Protein AF-A0A497E4D8-F1 (afdb_monomer)

Nearest PDB structures (foldseek):
  5ff0-assembly1_A  TM=8.034E-01  e=1.206E-19  Thermotoga maritima
  5fep-assembly1_A  TM=8.041E-01  e=7.317E-19  Thermotoga maritima
  3iix-assembly1_A  TM=8.119E-01  e=1.334E-18  Thermotoga maritima MSB8
  7o1p-assembly1_A  TM=8.270E-01  e=3.767E-18  Thermotoga maritima MSB8
  7o1s-assembly1_A  TM=8.082E-01  e=6.160E-18  Thermotoga maritima MSB8

Mean predicted aligned error: 6.92 Å

pLDDT: mean 89.1, std 16.63, range [27.59, 98.88]

Radius of gyration: 20.51 Å; Cα contacts (8 Å, |Δi|>4): 779; chains: 1; bounding box: 52×42×55 Å

Foldseek 3Di:
DDDPPQDDDDDPVVVLVVVVVVLQVPQDDDDDDDPVLVVLLVVQLVVLLPAFGDLVNLLSLLVPPRHPVSLLSLLVSLLNLLCVAQNLAFAEEEEEDDLAAADQPPAQLLDPVQLVDCARVDTDDLVLLLVQLLLQLLQQHQEYEHEGYADAAADLVSVLSSLVSSCVRRVRHAYEYYHELHDDLVSLLSCVVSRHAEYEQEQQWQDPVLSCVRRVRDDPVSSVVVQVSCLVSQHAYEYEHEPQSDDDSSRLSVVLVVVVVGPRHAEYEQEWRDADPSGNCNVRDTGDLSSSLSSLSSSCSNVSNHAYEYYHVCLDLSCLLSCSSSNHRYYYSQAKYKDFPDPPCVCVSPPPWDWDDDPRMIITGRCVVNQVSSVVSVGHYPGDGDPDRD

InterPro domains:
  IPR006638 Elp3/MiaA/NifB-like, radical SAM core domain [SM00729] (92-303)
  IPR007197 Radical SAM [PF04055] (102-257)
  IPR007197 Radical SAM [PS51918] (88-311)
  IPR007197 Radical SAM [SFLDS00029] (52-338)
  IPR013785 Aldolase-type TIM barrel [G3DSA:3.20.20.70] (30-346)
  IPR034422 HydE/PylB-like [PTHR43726] (46-310)
  IPR058240 Radical SAM superfamily [SSF102114] (52-340)

Organism: Aerophobetes bacterium (NCBI:txid2030807)

Sequence (390 aa):
MGKDDKNLYPNLEIYLLTFLLSIVLCYKIKNCDTKEDEMEYRDVLEEAKNREITKEEALLLLKEINTTQKLNELFEVASKVRDEEAKPIFKFDGFIGTITPCNTNPPCKYCSRSSGRETFSEPLTIEEIKTGAKLISETGVKRVELGGGTMPGGAGDRVIETVEAVRVVAPTLDIWINVGPSLSKDDLIQLKKLGVKEVCSSLETYNPEVFAEVKPGDSREARIRLAEEIDEVGLGLKSVMMVGIGGTSEDYVDYIFWLKGFKNLTHFPITGFRPISGTPLEKHKAALSIEVAKIGAVARLVHRKVDISFGGIMNDPQLLPLWIMAGANRAIHMGPHWHRGGKWSWRDHLPEIVVKTIGNMEFNNMLPLTTRIVKKMGMDVDVKVVSKIS

Secondary structure (DSSP, 8-state):
--TT-TTS-S-HHHHHHHHHHHHHHS--------HHHHHHHHHHHHHTTTSPPPHHHHHHHHHH--SHHHHHHHHHHHHHHIIIII-SEEEEEEEEE-SS----SSPPTTSGGGGT--TTSSPPPHHHHHHHHHHHHHTT-SEEEEE----TT--HHHHHHHHHHHHHH-TT-EEEEE-SS---HHHHHHHHHTTEEEEE---B-S-HHHHHHH-TTS-HHHHHHHHHHHHHHTPEEE--EEETSS--HHHHHHHHHHGGG-TTEEEEEEEE----TTSTTTTSPPPPHHHHHHHHHHHHHHSTTSEEEEEETT--GGGHHHHHHTT--EESTTSEEEEETTSSGGGTTSTT-EEEEETTEEEEE-HHHHHHHHHHTT-EESS---S---

Structure (mmCIF, N/CA/C/O backbone):
data_AF-A0A497E4D8-F1
#
_entry.id   AF-A0A497E4D8-F1
#
loop_
_atom_site.group_PDB
_atom_site.id
_atom_site.type_symbol
_atom_site.label_atom_id
_atom_site.label_alt_id
_atom_site.label_comp_id
_atom_site.label_asym_id
_atom_site.label_entity_id
_atom_site.label_seq_id
_atom_site.pdbx_PDB_ins_code
_atom_site.Cartn_x
_atom_site.Cartn_y
_atom_site.Cartn_z
_atom_site.occupancy
_atom_site.B_iso_or_equiv
_atom_site.auth_seq_id
_atom_site.auth_comp_id
_atom_site.auth_asym_id
_atom_site.auth_atom_id
_atom_site.pdbx_PDB_model_num
ATOM 1 N N . MET A 1 1 ? 24.563 9.026 5.826 1.00 37.00 1 MET A N 1
ATOM 2 C CA . MET A 1 1 ? 24.757 9.163 7.288 1.00 37.00 1 MET A CA 1
ATOM 3 C C . MET A 1 1 ? 26.170 8.707 7.624 1.00 37.00 1 MET A C 1
ATOM 5 O O . MET A 1 1 ? 26.699 7.884 6.886 1.00 37.00 1 MET A O 1
ATOM 9 N N . GLY A 1 2 ? 26.799 9.327 8.628 1.00 27.59 2 GLY A N 1
ATOM 10 C CA . GLY A 1 2 ? 28.201 9.109 9.012 1.00 27.59 2 GLY A CA 1
ATOM 11 C C . GLY A 1 2 ? 28.482 7.707 9.565 1.00 27.59 2 GLY A C 1
ATOM 12 O O . GLY A 1 2 ? 27.564 6.967 9.896 1.00 27.59 2 GLY A O 1
ATOM 13 N N . LYS A 1 3 ? 29.768 7.347 9.622 1.00 29.16 3 LYS A N 1
ATOM 14 C CA . LYS A 1 3 ? 30.299 5.992 9.861 1.00 29.16 3 LYS A CA 1
ATOM 15 C C . LYS A 1 3 ? 30.251 5.493 11.320 1.00 29.16 3 LYS A C 1
ATOM 17 O O . LYS A 1 3 ? 30.762 4.400 11.565 1.00 29.16 3 LYS A O 1
ATOM 22 N N . ASP A 1 4 ? 29.622 6.213 12.249 1.00 32.03 4 ASP A N 1
ATOM 23 C CA . ASP A 1 4 ? 29.878 6.014 13.687 1.00 32.03 4 ASP A CA 1
ATOM 24 C C . ASP A 1 4 ? 28.783 5.293 14.501 1.00 32.03 4 ASP A C 1
ATOM 26 O O . ASP A 1 4 ? 28.998 5.018 15.676 1.00 32.03 4 ASP A O 1
ATOM 30 N N . ASP A 1 5 ? 27.674 4.839 13.907 1.00 35.22 5 ASP A N 1
ATOM 31 C CA . ASP A 1 5 ? 26.620 4.088 14.634 1.00 35.22 5 ASP A CA 1
ATOM 32 C C . ASP A 1 5 ? 26.856 2.562 14.697 1.00 35.22 5 ASP A C 1
ATOM 34 O O . ASP A 1 5 ? 25.931 1.751 14.665 1.00 35.22 5 ASP A O 1
ATOM 38 N N . LYS A 1 6 ? 28.114 2.116 14.777 1.00 33.34 6 LYS A N 1
ATOM 39 C CA . LYS A 1 6 ? 28.453 0.683 14.677 1.00 33.34 6 LYS A CA 1
ATOM 40 C C . LYS A 1 6 ? 28.252 -0.151 15.952 1.00 33.34 6 LYS A C 1
ATOM 42 O O . LYS A 1 6 ? 28.611 -1.322 15.927 1.00 33.34 6 LYS A O 1
ATOM 47 N N . ASN A 1 7 ? 27.707 0.388 17.050 1.00 34.72 7 ASN A N 1
ATOM 48 C CA . ASN A 1 7 ? 27.778 -0.311 18.346 1.00 34.72 7 ASN A CA 1
ATOM 49 C C . ASN A 1 7 ? 26.593 -0.137 19.319 1.00 34.72 7 ASN A C 1
ATOM 51 O O . ASN A 1 7 ? 26.796 -0.153 20.530 1.00 34.72 7 ASN A O 1
ATOM 55 N N . LEU A 1 8 ? 25.352 0.000 18.843 1.00 34.38 8 LEU A N 1
ATOM 56 C CA . LEU A 1 8 ? 24.229 0.285 19.752 1.00 34.38 8 LEU A CA 1
ATOM 57 C C . LEU A 1 8 ? 23.378 -0.906 20.246 1.00 34.38 8 LEU A C 1
ATOM 59 O O . LEU A 1 8 ? 22.571 -0.679 21.139 1.00 34.38 8 LEU A O 1
ATOM 63 N N . TYR A 1 9 ? 23.492 -2.148 19.750 1.00 46.41 9 TYR A N 1
ATOM 64 C CA . TYR A 1 9 ? 22.377 -3.101 19.959 1.00 46.41 9 TYR A CA 1
ATOM 65 C C . TYR A 1 9 ? 22.769 -4.583 20.137 1.00 46.41 9 TYR A C 1
ATOM 67 O O . TYR A 1 9 ? 22.741 -5.328 19.159 1.00 46.41 9 TYR A O 1
ATOM 75 N N . PRO A 1 10 ? 23.049 -5.075 21.365 1.00 41.91 10 PRO A N 1
ATOM 76 C CA . PRO A 1 10 ? 23.354 -6.491 21.561 1.00 41.91 10 PRO A CA 1
ATOM 77 C C . PRO A 1 10 ? 22.154 -7.395 21.918 1.00 41.91 10 PRO A C 1
ATOM 79 O O . PRO A 1 10 ? 22.365 -8.596 21.994 1.00 41.91 10 PRO A O 1
ATOM 82 N N . ASN A 1 11 ? 20.912 -6.913 22.126 1.00 49.50 11 ASN A N 1
ATOM 83 C CA . ASN A 1 11 ? 19.796 -7.804 22.530 1.00 49.50 11 ASN A CA 1
ATOM 84 C C . ASN A 1 11 ? 18.384 -7.339 22.115 1.00 49.50 11 ASN A C 1
ATOM 86 O O . ASN A 1 11 ? 17.758 -6.542 22.810 1.00 49.50 11 ASN A O 1
ATOM 90 N N . LEU A 1 12 ? 17.830 -7.914 21.038 1.00 49.72 12 LEU A N 1
ATOM 91 C CA . LEU A 1 12 ? 16.489 -7.616 20.491 1.00 49.72 12 LEU A CA 1
ATOM 92 C C . LEU A 1 12 ? 15.338 -7.775 21.516 1.00 49.72 12 LEU A C 1
ATOM 94 O O . LEU A 1 12 ? 14.340 -7.063 21.435 1.00 49.72 12 LEU A O 1
ATOM 98 N N . GLU A 1 13 ? 15.475 -8.668 22.503 1.00 51.41 13 GLU A N 1
ATOM 99 C CA . GLU A 1 13 ? 14.456 -8.914 23.543 1.00 51.41 13 GLU A CA 1
ATOM 100 C C . GLU A 1 13 ? 14.337 -7.764 24.555 1.00 51.41 13 GLU A C 1
ATOM 102 O O . GLU A 1 13 ? 13.231 -7.378 24.928 1.00 51.41 13 GLU A O 1
ATOM 107 N N . ILE A 1 14 ? 15.460 -7.139 24.924 1.00 51.19 14 ILE A N 1
ATOM 108 C CA . ILE A 1 14 ? 15.481 -5.948 25.791 1.00 51.19 14 ILE A CA 1
ATOM 109 C C . ILE A 1 14 ? 14.872 -4.742 25.049 1.00 51.19 14 ILE A C 1
ATOM 111 O O . ILE A 1 14 ? 14.222 -3.885 25.652 1.00 51.19 14 ILE A O 1
ATOM 115 N N . TYR A 1 15 ? 15.008 -4.702 23.721 1.00 54.66 15 TYR A N 1
ATOM 116 C CA . TYR A 1 15 ? 14.432 -3.644 22.888 1.00 54.66 15 TYR A CA 1
ATOM 117 C C . TYR A 1 15 ? 12.923 -3.771 22.690 1.00 54.66 15 TYR A C 1
ATOM 119 O O . TYR A 1 15 ? 12.216 -2.774 22.791 1.00 54.66 15 TYR A O 1
ATOM 127 N N . LEU A 1 16 ? 12.409 -4.985 22.478 1.00 51.12 16 LEU A N 1
ATOM 128 C CA . LEU A 1 16 ? 10.963 -5.226 22.446 1.00 51.12 16 LEU A CA 1
ATOM 129 C C . LEU A 1 16 ? 10.305 -4.823 23.774 1.00 51.12 16 LEU A C 1
ATOM 131 O O . LEU A 1 16 ? 9.264 -4.169 23.759 1.00 51.12 16 LEU A O 1
ATOM 135 N N . LEU A 1 17 ? 10.947 -5.120 24.912 1.00 48.19 17 LEU A N 1
ATOM 136 C CA . LEU A 1 17 ? 10.468 -4.667 26.220 1.00 48.19 17 LEU A CA 1
ATOM 137 C C . LEU A 1 17 ? 10.499 -3.140 26.367 1.00 48.19 17 LEU A C 1
ATOM 139 O O . LEU A 1 17 ? 9.516 -2.555 26.813 1.00 48.19 17 LEU A O 1
ATOM 143 N N . THR A 1 18 ? 11.596 -2.478 25.994 1.00 49.75 18 THR A N 1
ATOM 144 C CA . THR A 1 18 ? 11.709 -1.011 26.130 1.00 49.75 18 THR A CA 1
ATOM 145 C C . THR A 1 18 ? 10.788 -0.252 25.171 1.00 49.75 18 THR A C 1
ATOM 147 O O . THR A 1 18 ? 10.274 0.800 25.545 1.00 49.75 18 THR A O 1
ATOM 150 N N . PHE A 1 19 ? 10.501 -0.797 23.985 1.00 53.31 19 PHE A N 1
ATOM 151 C CA . PHE A 1 19 ? 9.504 -0.261 23.054 1.00 53.31 19 PHE A CA 1
ATOM 152 C C . PHE A 1 19 ? 8.066 -0.421 23.577 1.00 53.31 19 PHE A C 1
ATOM 154 O O . PHE A 1 19 ? 7.282 0.525 23.536 1.00 53.31 19 PHE A O 1
ATOM 161 N N . LEU A 1 20 ? 7.721 -1.581 24.147 1.00 52.81 20 LEU A N 1
ATOM 162 C CA . LEU A 1 20 ? 6.426 -1.766 24.815 1.00 52.81 20 LEU A CA 1
ATOM 163 C C . LEU A 1 20 ? 6.271 -0.810 26.011 1.00 52.81 20 LEU A C 1
ATOM 165 O O . LEU A 1 20 ? 5.211 -0.216 26.192 1.00 52.81 20 LEU A O 1
ATOM 169 N N . LEU A 1 21 ? 7.341 -0.587 26.782 1.00 44.94 21 LEU A N 1
ATOM 170 C CA . LEU A 1 21 ? 7.364 0.382 27.883 1.00 44.94 21 LEU A CA 1
ATOM 171 C C . LEU A 1 21 ? 7.243 1.840 27.407 1.00 44.94 21 LEU A C 1
ATOM 173 O O . LEU A 1 21 ? 6.575 2.635 28.067 1.00 44.94 21 LEU A O 1
ATOM 177 N N . SER A 1 22 ? 7.831 2.216 26.269 1.00 47.38 22 SER A N 1
ATOM 178 C CA . SER A 1 22 ? 7.731 3.589 25.752 1.00 47.38 22 SER A CA 1
ATOM 179 C C . SER A 1 22 ? 6.342 3.914 25.190 1.00 47.38 22 SER A C 1
ATOM 181 O O . SER A 1 22 ? 5.867 5.036 25.372 1.00 47.38 22 SER A O 1
ATOM 183 N N . ILE A 1 23 ? 5.636 2.928 24.618 1.00 51.00 23 ILE A N 1
ATOM 184 C CA . ILE A 1 23 ? 4.215 3.056 24.243 1.00 51.00 23 ILE A CA 1
ATOM 185 C C . ILE A 1 23 ? 3.346 3.361 25.474 1.00 51.00 23 ILE A C 1
ATOM 187 O O . ILE A 1 23 ? 2.444 4.197 25.398 1.00 51.00 23 ILE A O 1
ATOM 191 N N . VAL A 1 24 ? 3.638 2.735 26.619 1.00 50.97 24 VAL A N 1
ATOM 192 C CA . VAL A 1 24 ? 2.915 2.973 27.882 1.00 50.97 24 VAL A CA 1
ATOM 193 C C . VAL A 1 24 ? 3.212 4.366 28.458 1.00 50.97 24 VAL A C 1
ATOM 195 O O . VAL A 1 24 ? 2.327 4.987 29.042 1.00 50.97 24 VAL A O 1
ATOM 198 N N . LEU A 1 25 ? 4.429 4.893 28.283 1.00 40.47 25 LEU A N 1
ATOM 199 C CA . LEU A 1 25 ? 4.839 6.181 28.862 1.00 40.47 25 LEU A CA 1
ATOM 200 C C . LEU A 1 25 ? 4.469 7.422 28.026 1.00 40.47 25 LEU A C 1
ATOM 202 O O . LEU A 1 25 ? 4.381 8.512 28.594 1.00 40.47 25 LEU A O 1
ATOM 206 N N . CYS A 1 26 ? 4.239 7.301 26.713 1.00 44.69 26 CYS A N 1
ATOM 207 C CA . CYS A 1 26 ? 3.983 8.459 25.841 1.00 44.69 26 CYS A CA 1
ATOM 208 C C . CYS A 1 26 ? 2.538 8.997 25.848 1.00 44.69 26 CYS A C 1
ATOM 210 O O . CYS A 1 26 ? 2.316 10.096 25.342 1.00 44.69 26 CYS A O 1
ATOM 212 N N . TYR A 1 27 ? 1.567 8.298 26.442 1.00 42.72 27 TYR A N 1
ATOM 213 C CA . TYR A 1 27 ? 0.183 8.781 26.554 1.00 42.72 27 TYR A CA 1
ATOM 214 C C . TYR A 1 27 ? -0.109 9.325 27.957 1.00 42.72 27 TYR A C 1
ATOM 216 O O . TYR A 1 27 ? -0.654 8.648 28.824 1.00 42.72 27 TYR A O 1
ATOM 224 N N . LYS A 1 28 ? 0.234 10.596 28.182 1.00 41.19 28 LYS A N 1
ATOM 225 C CA . LYS A 1 28 ? -0.383 11.416 29.234 1.00 41.19 28 LYS A CA 1
ATOM 226 C C . LYS A 1 28 ? -0.910 12.699 28.609 1.00 41.19 28 LYS A C 1
ATOM 228 O O . LYS A 1 28 ? -0.165 13.660 28.439 1.00 41.19 28 LYS A O 1
ATOM 233 N N . ILE A 1 29 ? -2.202 12.718 28.301 1.00 43.88 29 ILE A N 1
ATOM 234 C CA . ILE A 1 29 ? -2.956 13.942 28.025 1.00 43.88 29 ILE A CA 1
ATOM 235 C C . ILE A 1 29 ? -4.137 13.963 29.004 1.00 43.88 29 ILE A C 1
ATOM 237 O O . ILE A 1 29 ? -4.723 12.928 29.301 1.00 43.88 29 ILE A O 1
ATOM 241 N N . LYS A 1 30 ? -4.388 15.128 29.609 1.00 40.44 30 LYS A N 1
ATOM 242 C CA . LYS A 1 30 ? -5.453 15.356 30.596 1.00 40.44 30 LYS A CA 1
ATOM 243 C C . LYS A 1 30 ? -6.828 15.271 29.917 1.00 40.44 30 LYS A C 1
ATOM 245 O O . LYS A 1 30 ? -7.034 15.972 28.931 1.00 40.44 30 LYS A O 1
ATOM 250 N N . ASN A 1 31 ? -7.742 14.485 30.494 1.00 52.78 31 ASN A N 1
ATOM 251 C CA . ASN A 1 31 ? -9.117 14.292 30.016 1.00 52.78 31 ASN A CA 1
ATOM 252 C C . ASN A 1 31 ? -10.117 15.298 30.594 1.00 52.78 31 ASN A C 1
ATOM 254 O O . ASN A 1 31 ? -9.938 15.829 31.694 1.00 52.78 31 ASN A O 1
ATOM 258 N N . CYS A 1 32 ? -11.214 15.440 29.851 1.00 41.47 32 CYS A N 1
ATOM 259 C CA . CYS A 1 32 ? -12.528 15.867 30.313 1.00 41.47 32 CYS A CA 1
ATOM 260 C C . CYS A 1 32 ? -13.570 15.006 29.558 1.00 41.47 32 CYS A C 1
ATOM 262 O O . CYS A 1 32 ? -14.273 15.520 28.698 1.00 41.47 32 CYS A O 1
ATOM 264 N N . ASP A 1 33 ? -13.594 13.691 29.811 1.00 51.16 33 ASP A N 1
ATOM 265 C CA . ASP A 1 33 ? -14.546 12.754 29.179 1.00 51.16 33 ASP A CA 1
ATOM 266 C C . ASP A 1 33 ? -15.718 12.491 30.138 1.00 51.16 33 ASP A C 1
ATOM 268 O O . ASP A 1 33 ? -15.521 12.426 31.359 1.00 51.16 33 ASP A O 1
ATOM 272 N N . THR A 1 34 ? -16.938 12.345 29.613 1.00 57.47 34 THR A N 1
ATOM 273 C CA . THR A 1 34 ? -18.119 11.998 30.418 1.00 57.47 34 THR A CA 1
ATOM 274 C C . THR A 1 34 ? -18.314 10.477 30.488 1.00 57.47 34 THR A C 1
ATOM 276 O O . THR A 1 34 ? -17.815 9.732 29.650 1.00 57.47 34 THR A O 1
ATOM 279 N N . LYS A 1 35 ? -19.052 9.975 31.492 1.00 61.28 35 LYS A N 1
ATOM 280 C CA . LYS A 1 35 ? -19.362 8.531 31.615 1.00 61.28 35 LYS A CA 1
ATOM 281 C C . LYS A 1 35 ? -20.178 7.975 30.439 1.00 61.28 35 LYS A C 1
ATOM 283 O O . LYS A 1 35 ? -20.183 6.766 30.239 1.00 61.28 35 LYS A O 1
ATOM 288 N N . GLU A 1 36 ? -20.899 8.837 29.729 1.00 61.50 36 GLU A N 1
ATOM 289 C CA . GLU A 1 36 ? -21.774 8.471 28.613 1.00 61.50 36 GLU A CA 1
ATOM 290 C C . GLU A 1 36 ? -20.944 8.160 27.357 1.00 61.50 36 GLU A C 1
ATOM 292 O O . GLU A 1 36 ? -21.118 7.094 26.769 1.00 61.50 36 GLU A O 1
ATOM 297 N N . ASP A 1 37 ? -19.931 8.989 27.065 1.00 59.84 37 ASP A N 1
ATOM 298 C CA . ASP A 1 37 ? -18.977 8.775 25.962 1.00 59.84 37 ASP A CA 1
ATOM 299 C C . ASP A 1 37 ? -18.184 7.453 26.122 1.00 59.84 37 ASP A C 1
ATOM 301 O O . ASP A 1 37 ? -17.876 6.760 25.150 1.00 59.84 37 ASP A O 1
ATOM 305 N N . GLU A 1 38 ? -17.863 7.059 27.364 1.00 62.44 38 GLU A N 1
ATOM 306 C CA . GLU A 1 38 ? -17.159 5.796 27.642 1.00 62.44 38 GLU A CA 1
ATOM 307 C C . GLU A 1 38 ? -18.014 4.545 27.394 1.00 62.44 38 GLU A C 1
ATOM 309 O O . GLU A 1 38 ? -17.470 3.509 26.997 1.00 62.44 38 GLU A O 1
ATOM 314 N N . MET A 1 39 ? -19.325 4.620 27.644 1.00 63.19 39 MET A N 1
ATOM 315 C CA . MET A 1 39 ? -20.244 3.512 27.375 1.00 63.19 39 MET A CA 1
ATOM 316 C C . MET A 1 39 ? -20.432 3.330 25.867 1.00 63.19 39 MET A C 1
ATOM 318 O O . MET A 1 39 ? -20.247 2.222 25.368 1.00 63.19 39 MET A O 1
ATOM 322 N N . GLU A 1 40 ? -20.651 4.425 25.134 1.00 85.12 40 GLU A N 1
ATOM 323 C CA . GLU A 1 40 ? -20.836 4.395 23.678 1.00 85.12 40 GLU A CA 1
ATOM 324 C C . GLU A 1 40 ? -19.607 3.814 22.950 1.00 85.12 40 GLU A C 1
ATOM 326 O O . GLU A 1 40 ? -19.739 2.953 22.082 1.00 85.12 40 GLU A O 1
ATOM 331 N N . TYR A 1 41 ? -18.389 4.191 23.361 1.00 92.31 41 TYR A N 1
ATOM 332 C CA . TYR A 1 41 ? -17.143 3.647 22.806 1.00 92.31 41 TYR A CA 1
ATOM 333 C C . TYR A 1 41 ? -17.049 2.112 22.897 1.00 92.31 41 TYR A C 1
ATOM 335 O O . TYR A 1 41 ? -16.677 1.439 21.929 1.00 92.31 41 TYR A O 1
ATOM 343 N N . ARG A 1 42 ? -17.351 1.545 24.072 1.00 93.44 42 ARG A N 1
ATOM 344 C CA . ARG A 1 42 ? -17.240 0.095 24.297 1.00 93.44 42 ARG A CA 1
ATOM 345 C C . ARG A 1 42 ? -18.348 -0.679 23.606 1.00 93.44 42 ARG A C 1
ATOM 347 O O . ARG A 1 42 ? -18.075 -1.768 23.105 1.00 93.44 42 ARG A O 1
ATOM 354 N N . ASP A 1 43 ? -19.545 -0.109 23.541 1.00 95.19 43 ASP A N 1
ATOM 355 C CA . ASP A 1 43 ? -20.668 -0.699 22.819 1.00 95.19 43 ASP A CA 1
ATOM 356 C C . ASP A 1 43 ? -20.337 -0.809 21.324 1.00 95.19 43 ASP A C 1
ATOM 358 O O . ASP A 1 43 ? -20.458 -1.888 20.739 1.00 95.19 43 ASP A O 1
ATOM 362 N N . VAL A 1 44 ? -19.773 0.251 20.728 1.00 97.12 44 VAL A N 1
ATOM 363 C CA . VAL A 1 44 ? -19.291 0.218 19.338 1.00 97.12 44 VAL A CA 1
ATOM 364 C 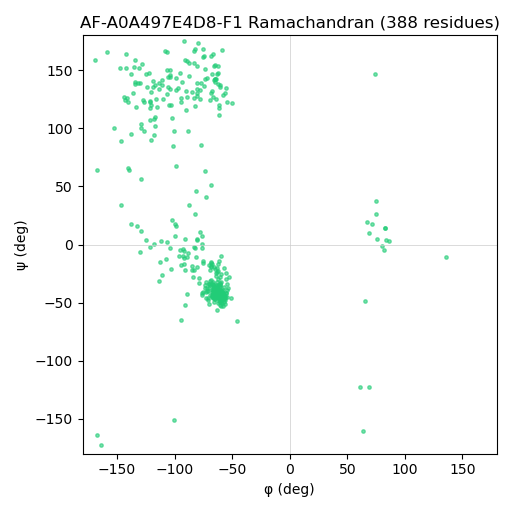C . VAL A 1 44 ? -18.228 -0.862 19.133 1.00 97.12 44 VAL A C 1
ATOM 366 O O . VAL A 1 44 ? -18.292 -1.599 18.149 1.00 97.12 44 VAL A O 1
ATOM 369 N N . LEU A 1 45 ? -17.259 -1.003 20.044 1.00 97.06 45 LEU A N 1
ATOM 370 C CA . LEU A 1 45 ? -16.244 -2.059 19.945 1.00 97.06 45 LEU A CA 1
ATOM 371 C C . LEU A 1 45 ? -16.824 -3.474 20.068 1.00 97.06 45 LEU A C 1
ATOM 373 O O . LEU A 1 45 ? -16.344 -4.388 19.391 1.00 97.06 45 LEU A O 1
ATOM 377 N N . GLU A 1 46 ? -17.828 -3.677 20.920 1.00 97.12 46 GLU A N 1
ATOM 378 C CA . GLU A 1 46 ? -18.490 -4.974 21.061 1.00 97.12 46 GLU A CA 1
ATOM 379 C C . GLU A 1 46 ? -19.249 -5.340 19.783 1.00 97.12 46 GLU A C 1
ATOM 381 O O . GLU A 1 46 ? -19.094 -6.444 19.253 1.00 97.12 46 GLU A O 1
ATOM 386 N N . GLU A 1 47 ? -20.001 -4.395 19.221 1.00 97.19 47 GLU A N 1
ATOM 387 C CA . GLU A 1 47 ? -20.714 -4.598 17.962 1.00 97.19 47 GLU A CA 1
ATOM 388 C C . GLU A 1 47 ? -19.749 -4.796 16.782 1.00 97.19 47 GLU A C 1
ATOM 390 O O . GLU A 1 47 ? -19.965 -5.674 15.937 1.00 97.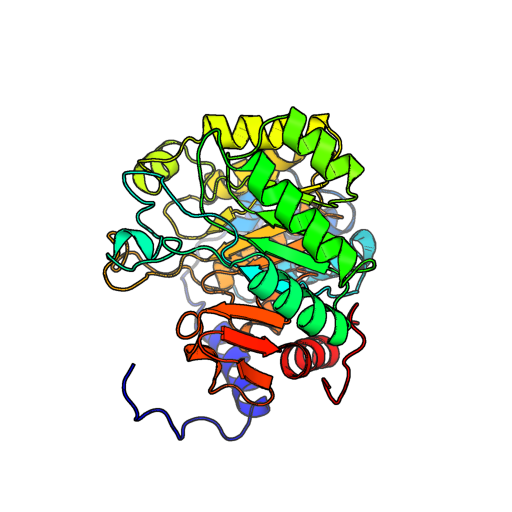19 47 GLU A O 1
ATOM 395 N N . ALA A 1 48 ? -18.620 -4.081 16.775 1.00 97.62 48 ALA A N 1
ATOM 396 C CA . ALA A 1 48 ? -17.567 -4.209 15.773 1.00 97.62 48 ALA A CA 1
ATOM 397 C C . ALA A 1 48 ? -16.919 -5.600 15.728 1.00 97.62 48 ALA A C 1
ATOM 399 O O . ALA A 1 48 ? -16.249 -5.927 14.750 1.00 97.62 48 ALA A O 1
ATOM 400 N N . LYS A 1 49 ? -17.115 -6.468 16.729 1.00 97.44 49 LYS A N 1
ATOM 401 C CA . LYS A 1 49 ? -16.691 -7.875 16.624 1.00 97.44 49 LYS A CA 1
ATOM 402 C C . LYS A 1 49 ? -17.495 -8.620 15.562 1.00 97.44 49 LYS A C 1
ATOM 404 O O . LYS A 1 49 ? -16.933 -9.447 14.854 1.00 97.44 49 LYS A O 1
ATOM 409 N N . ASN A 1 50 ? -18.776 -8.291 15.405 1.00 96.62 50 ASN A N 1
ATOM 410 C CA . ASN A 1 50 ? -19.729 -9.080 14.622 1.00 96.62 50 ASN A CA 1
ATOM 411 C C . ASN A 1 50 ? -20.220 -8.381 13.345 1.00 96.62 50 ASN A C 1
ATOM 413 O O . ASN A 1 50 ? -20.803 -9.037 12.483 1.00 96.62 50 ASN A O 1
ATOM 417 N N . ARG A 1 51 ? -20.004 -7.068 13.206 1.00 97.12 51 ARG A N 1
ATOM 418 C CA . ARG A 1 51 ? -20.406 -6.296 12.021 1.00 97.12 51 ARG A CA 1
ATOM 419 C C . ARG A 1 51 ? -19.383 -5.234 11.633 1.00 97.12 51 ARG A C 1
ATOM 421 O O . ARG A 1 51 ? -18.501 -4.875 12.407 1.00 97.12 51 ARG A O 1
ATOM 428 N N . GLU A 1 52 ? -19.511 -4.728 10.413 1.00 97.75 52 GLU A N 1
ATOM 429 C CA . GLU A 1 52 ? -18.807 -3.515 9.993 1.00 97.75 52 GLU A CA 1
ATOM 430 C C . GLU A 1 52 ? -19.304 -2.308 10.797 1.00 97.75 52 GLU A C 1
ATOM 432 O O . GLU A 1 52 ? -20.502 -2.201 11.081 1.00 97.75 52 GLU A O 1
ATOM 437 N N . ILE A 1 53 ? -18.388 -1.402 11.137 1.00 98.25 53 ILE A N 1
ATOM 438 C CA . ILE A 1 53 ? -18.731 -0.134 11.792 1.00 98.25 53 ILE A CA 1
ATOM 439 C C . ILE A 1 53 ? -19.220 0.913 10.783 1.00 98.25 53 ILE A C 1
ATOM 441 O O . ILE A 1 53 ? -18.863 0.879 9.599 1.00 98.25 53 ILE A O 1
ATOM 445 N N . THR A 1 54 ? -20.039 1.848 11.257 1.00 98.31 54 THR A N 1
ATOM 446 C CA . THR A 1 54 ? -20.514 3.005 10.490 1.00 98.31 54 THR A CA 1
ATOM 447 C C . THR A 1 54 ? -19.463 4.114 10.442 1.00 98.31 54 THR A C 1
ATOM 449 O O . THR A 1 54 ? -18.398 4.039 11.064 1.00 98.31 54 THR A O 1
ATOM 452 N N . LYS A 1 55 ? -19.739 5.153 9.651 1.00 97.94 55 LYS A N 1
ATOM 453 C CA . LYS A 1 55 ? -18.835 6.295 9.500 1.00 97.94 55 LYS A CA 1
ATOM 454 C C . LYS A 1 55 ? -18.756 7.098 10.797 1.00 97.94 55 LYS A C 1
ATOM 456 O O . LYS A 1 55 ? -17.676 7.508 11.215 1.00 97.94 55 LYS A O 1
ATOM 461 N N . GLU A 1 56 ? -19.904 7.275 11.435 1.00 97.69 56 GLU A N 1
ATOM 462 C CA . GLU A 1 56 ? -20.083 7.966 12.704 1.00 97.69 56 GLU A CA 1
ATOM 463 C C . GLU A 1 56 ? -19.340 7.227 13.822 1.00 97.69 56 GLU A C 1
ATOM 465 O O . GLU A 1 56 ? -18.574 7.837 14.565 1.00 97.69 56 GLU A O 1
ATOM 470 N N . GLU A 1 57 ? -19.460 5.899 13.863 1.00 98.12 57 GLU A N 1
ATOM 471 C CA . GLU A 1 57 ? -18.734 5.037 14.801 1.00 98.12 57 GLU A CA 1
ATOM 472 C C . GLU A 1 57 ? -17.220 5.100 14.592 1.00 98.12 57 GLU A C 1
ATOM 474 O O . GLU A 1 57 ? -16.464 5.198 15.555 1.00 98.12 57 GLU A O 1
ATOM 479 N N . ALA A 1 58 ? -16.750 5.094 13.342 1.00 98.38 58 ALA A N 1
ATOM 480 C CA . ALA A 1 58 ? -15.327 5.232 13.046 1.00 98.38 58 ALA A CA 1
ATOM 481 C C . ALA A 1 58 ? -14.759 6.566 13.562 1.00 98.38 58 ALA A C 1
ATOM 483 O O . ALA A 1 58 ? -13.669 6.590 14.139 1.00 98.38 58 ALA A O 1
ATOM 484 N N . LEU A 1 59 ? -15.500 7.667 13.391 1.00 97.69 59 LEU A N 1
ATOM 485 C CA . LEU A 1 59 ? -15.119 8.980 13.919 1.00 97.69 59 LEU A CA 1
ATOM 486 C C . LEU A 1 59 ? -15.141 9.008 15.449 1.00 97.69 59 LEU A C 1
ATOM 488 O O . LEU A 1 59 ? -14.191 9.514 16.051 1.00 97.69 59 LEU A O 1
ATOM 492 N N . LEU A 1 60 ? -16.171 8.422 16.068 1.00 96.81 60 LEU A N 1
ATOM 493 C CA . LEU A 1 60 ? -16.265 8.278 17.520 1.00 96.81 60 LEU A CA 1
ATOM 494 C C . LEU A 1 60 ? -15.045 7.531 18.070 1.00 96.81 60 LEU A C 1
ATOM 496 O O . LEU A 1 60 ? -14.356 8.048 18.945 1.00 96.81 60 LEU A O 1
ATOM 500 N N . LEU A 1 61 ? -14.704 6.365 17.510 1.00 96.69 61 LEU A N 1
ATOM 501 C CA . LEU A 1 61 ? -13.535 5.592 17.941 1.00 96.69 61 LEU A CA 1
ATOM 502 C C . LEU A 1 61 ? -12.241 6.415 17.833 1.00 96.69 61 LEU A C 1
ATOM 504 O O . LEU A 1 61 ? -11.445 6.445 18.771 1.00 96.69 61 LEU A O 1
ATOM 508 N N . LEU A 1 62 ? -12.015 7.115 16.715 1.00 96.00 62 LEU A N 1
ATOM 509 C CA . LEU A 1 62 ? -10.807 7.932 16.543 1.00 96.00 62 LEU A CA 1
ATOM 510 C C . LEU A 1 62 ? -10.719 9.094 17.543 1.00 96.00 62 LEU A C 1
ATOM 512 O O . LEU A 1 62 ? -9.607 9.434 17.960 1.00 96.00 62 LEU A O 1
ATOM 516 N N . LYS A 1 63 ? -11.862 9.683 17.913 1.00 94.12 63 LYS A N 1
ATOM 517 C CA . LYS A 1 63 ? -11.974 10.772 18.892 1.00 94.12 63 LYS A CA 1
ATOM 518 C C . LYS A 1 63 ? -11.737 10.281 20.322 1.00 94.12 63 LYS A C 1
ATOM 520 O O . LYS A 1 63 ? -10.975 10.905 21.057 1.00 94.12 63 LYS A O 1
ATOM 525 N N . GLU A 1 64 ? -12.356 9.165 20.700 1.00 92.44 64 GLU A N 1
ATOM 526 C CA . GLU A 1 64 ? -12.398 8.689 22.089 1.00 92.44 64 GLU A CA 1
ATOM 527 C C . GLU A 1 64 ? -11.131 7.942 22.532 1.00 92.44 64 GLU A C 1
ATOM 529 O O . GLU A 1 64 ? -10.862 7.820 23.730 1.00 92.44 64 GLU A O 1
ATOM 534 N N . ILE A 1 65 ? -10.314 7.446 21.597 1.00 91.00 65 ILE A N 1
ATOM 535 C CA . ILE A 1 65 ? -9.062 6.743 21.916 1.00 91.00 65 ILE A CA 1
ATOM 536 C C . ILE A 1 65 ? -7.972 7.746 22.316 1.00 91.00 65 ILE A C 1
ATOM 538 O O . ILE A 1 65 ? -7.134 8.175 21.519 1.00 91.00 65 ILE A O 1
ATOM 542 N N . ASN A 1 66 ? -7.977 8.087 23.603 1.00 87.38 66 ASN A N 1
ATOM 543 C CA . ASN A 1 66 ? -7.042 9.014 24.247 1.00 87.38 66 ASN A CA 1
ATOM 544 C C . ASN A 1 66 ? -6.178 8.360 25.347 1.00 87.38 66 ASN A C 1
ATOM 546 O O . ASN A 1 66 ? -5.323 9.020 25.939 1.00 87.38 66 ASN A O 1
ATOM 550 N N . THR A 1 67 ? -6.345 7.055 25.590 1.00 89.62 67 THR A N 1
ATOM 551 C CA . THR A 1 67 ? -5.535 6.269 26.534 1.00 89.62 67 THR A CA 1
ATOM 552 C C . THR A 1 67 ? -4.979 5.004 25.887 1.00 89.62 67 THR A C 1
ATOM 554 O O . THR A 1 67 ? -5.566 4.443 24.960 1.00 89.62 67 THR A O 1
ATOM 557 N N . THR A 1 68 ? -3.868 4.496 26.428 1.00 90.69 68 THR A N 1
ATOM 558 C CA . THR A 1 68 ? -3.297 3.200 26.025 1.00 90.69 68 THR A CA 1
ATOM 559 C C . THR A 1 68 ? -4.276 2.046 26.248 1.00 90.69 68 THR A C 1
ATOM 561 O O . THR A 1 68 ? -4.280 1.098 25.471 1.00 90.69 68 THR A O 1
ATOM 564 N N . GLN A 1 69 ? -5.129 2.128 27.277 1.00 94.00 69 GLN A N 1
ATOM 565 C CA . GLN A 1 69 ? -6.152 1.115 27.532 1.00 94.00 69 GLN A CA 1
ATOM 566 C C . GLN A 1 69 ? -7.161 1.049 26.383 1.00 94.00 69 GLN A C 1
ATOM 568 O O . GLN A 1 69 ? -7.300 -0.012 25.781 1.00 94.00 69 GLN A O 1
ATOM 573 N N . LYS A 1 70 ? -7.805 2.175 26.040 1.00 95.25 70 LYS A N 1
ATOM 574 C CA . LYS A 1 70 ? -8.755 2.227 24.918 1.00 95.25 70 LYS A CA 1
ATOM 575 C C . LYS A 1 70 ? -8.075 1.763 23.623 1.00 95.25 70 LYS A C 1
ATOM 577 O O . LYS A 1 70 ? -8.596 0.910 22.917 1.00 95.25 70 LYS A O 1
ATOM 582 N N . LEU A 1 71 ? -6.850 2.216 23.356 1.00 96.19 71 LEU A N 1
ATOM 583 C CA . LEU A 1 71 ? -6.117 1.787 22.163 1.00 96.19 71 LEU A CA 1
ATOM 584 C C . LEU A 1 71 ? -5.887 0.265 22.101 1.00 96.19 71 LEU A C 1
ATOM 586 O O . LEU A 1 71 ? -6.049 -0.335 21.039 1.00 96.19 71 LEU A O 1
ATOM 590 N N . ASN A 1 72 ? -5.533 -0.363 23.224 1.00 96.88 72 ASN A N 1
ATOM 591 C CA . ASN A 1 72 ? -5.378 -1.814 23.296 1.00 96.88 72 ASN A CA 1
ATOM 592 C C . ASN A 1 72 ? -6.714 -2.544 23.088 1.00 96.88 72 ASN A C 1
ATOM 594 O O . ASN A 1 72 ? -6.727 -3.546 22.379 1.00 96.88 72 ASN A O 1
ATOM 598 N N . GLU A 1 73 ? -7.820 -2.027 23.638 1.00 97.94 73 GLU A N 1
ATOM 599 C CA . GLU A 1 73 ? -9.173 -2.562 23.402 1.00 97.94 73 GLU A CA 1
ATOM 600 C C . GLU A 1 73 ? -9.515 -2.533 21.893 1.00 97.94 73 GLU A C 1
ATOM 602 O O . GLU A 1 73 ? -9.973 -3.536 21.343 1.00 97.94 73 GLU A O 1
ATOM 607 N N . LEU A 1 74 ? -9.196 -1.442 21.176 1.00 98.62 74 LEU A N 1
ATOM 608 C CA . LEU A 1 74 ? -9.356 -1.373 19.714 1.00 98.62 74 LEU A CA 1
ATOM 609 C C . LEU A 1 74 ? -8.493 -2.420 18.987 1.00 98.62 74 LEU A C 1
ATOM 611 O O . LEU A 1 74 ? -8.972 -3.090 18.071 1.00 98.62 74 LEU A O 1
ATOM 615 N N . PHE A 1 75 ? -7.217 -2.552 19.356 1.00 98.62 75 PHE A N 1
ATOM 616 C CA . PHE A 1 75 ? -6.304 -3.513 18.727 1.00 98.62 75 PHE A CA 1
ATOM 617 C C . PHE A 1 75 ? -6.737 -4.965 18.950 1.00 98.62 75 PHE A C 1
ATOM 619 O O . PHE A 1 75 ? -6.656 -5.784 18.033 1.00 98.62 75 PHE A O 1
ATOM 626 N N . GLU A 1 76 ? -7.258 -5.292 20.128 1.00 98.38 76 GLU A N 1
ATOM 627 C CA . GLU A 1 76 ? -7.821 -6.611 20.407 1.00 98.38 76 GLU A CA 1
ATOM 628 C C . GLU A 1 76 ? -8.991 -6.928 19.463 1.00 98.38 76 GLU A C 1
ATOM 630 O O . GLU A 1 76 ? -8.997 -7.973 18.810 1.00 98.38 76 GLU A O 1
ATOM 635 N N . VAL A 1 77 ? -9.935 -5.997 19.297 1.00 98.69 77 VAL A N 1
ATOM 636 C CA . VAL A 1 77 ? -11.066 -6.191 18.376 1.00 98.69 77 VAL A CA 1
ATOM 637 C C . VAL A 1 77 ? -10.593 -6.269 16.922 1.00 98.69 77 VAL A C 1
ATOM 639 O O . VAL A 1 77 ? -10.983 -7.185 16.200 1.00 98.69 77 VAL A O 1
ATOM 642 N N . ALA A 1 78 ? -9.711 -5.369 16.479 1.00 98.75 78 ALA A N 1
ATOM 643 C CA . ALA A 1 78 ? -9.212 -5.365 15.103 1.00 98.75 78 ALA A CA 1
ATOM 644 C C . ALA A 1 78 ? -8.435 -6.647 14.753 1.00 98.75 78 ALA A C 1
ATOM 646 O O . ALA A 1 78 ? -8.614 -7.208 13.669 1.00 98.75 78 ALA A O 1
ATOM 647 N N . SER A 1 79 ? -7.586 -7.136 15.661 1.00 98.12 79 SER A N 1
ATOM 648 C CA . SER A 1 79 ? -6.850 -8.389 15.462 1.00 98.12 79 SER A CA 1
ATOM 649 C C . SER A 1 79 ? -7.776 -9.608 15.437 1.00 98.12 79 SER A C 1
ATOM 651 O O . SER A 1 79 ? -7.621 -10.441 14.545 1.00 98.12 79 SER A O 1
ATOM 653 N N . LYS A 1 80 ? -8.798 -9.657 16.304 1.00 98.25 80 LYS A N 1
ATOM 654 C CA . LYS A 1 80 ? -9.844 -10.690 16.261 1.00 98.25 80 LYS A CA 1
ATOM 655 C C . LYS A 1 80 ? -10.581 -10.703 14.920 1.00 98.25 80 LYS A C 1
ATOM 657 O O . LYS A 1 80 ? -10.666 -11.746 14.278 1.00 98.25 80 LYS A O 1
ATOM 662 N N . VAL A 1 81 ? -11.048 -9.541 14.456 1.00 98.62 81 VAL A N 1
ATOM 663 C CA . VAL A 1 81 ? -11.729 -9.410 13.154 1.00 98.62 81 VAL A CA 1
ATOM 664 C C . VAL A 1 81 ? -10.816 -9.862 12.011 1.00 98.62 81 VAL A C 1
ATOM 666 O O . VAL A 1 81 ? -11.256 -10.563 11.100 1.00 98.62 81 VAL A O 1
ATOM 669 N N . ARG A 1 82 ? -9.523 -9.513 12.057 1.00 98.31 82 ARG A N 1
ATOM 670 C CA . ARG A 1 82 ? -8.534 -9.982 11.075 1.00 98.31 82 ARG A CA 1
ATOM 671 C C . ARG A 1 82 ? -8.429 -11.504 11.074 1.00 98.31 82 ARG A C 1
ATOM 673 O O . ARG A 1 82 ? -8.416 -12.092 9.995 1.00 98.31 82 ARG A O 1
ATOM 680 N N . ASP A 1 83 ? -8.342 -12.132 12.240 1.00 97.56 83 ASP A N 1
ATOM 681 C CA . ASP A 1 83 ? -8.187 -13.584 12.350 1.00 97.56 83 ASP A CA 1
ATOM 682 C C . ASP A 1 83 ? -9.431 -14.326 11.845 1.00 97.56 83 ASP A C 1
ATOM 684 O O . ASP A 1 83 ? -9.305 -15.290 11.087 1.00 97.56 83 ASP A O 1
ATOM 688 N N . GLU A 1 84 ? -10.624 -13.839 12.190 1.00 97.62 84 GLU A N 1
ATOM 689 C CA . GLU A 1 84 ? -11.898 -14.459 11.815 1.00 97.62 84 GLU A CA 1
ATOM 690 C C . GLU A 1 84 ? -12.248 -14.248 10.331 1.00 97.62 84 GLU A C 1
ATOM 692 O O . GLU A 1 84 ? -12.748 -15.169 9.681 1.00 97.62 84 GLU A O 1
ATOM 697 N N . GLU A 1 85 ? -11.949 -13.075 9.756 1.00 97.62 85 GLU A N 1
ATOM 698 C CA . GLU A 1 85 ? -12.445 -12.713 8.418 1.00 97.62 85 GLU A CA 1
ATOM 699 C C . GLU A 1 85 ? -11.378 -12.580 7.330 1.00 97.62 85 GLU A C 1
ATOM 701 O O . GLU A 1 85 ? -11.648 -12.893 6.167 1.00 97.62 85 GLU A O 1
ATOM 706 N N . ALA A 1 86 ? -10.157 -12.172 7.679 1.00 95.56 86 ALA A N 1
ATOM 707 C CA . ALA A 1 86 ? -9.028 -12.062 6.747 1.00 95.56 86 ALA A CA 1
ATOM 708 C C . ALA A 1 86 ? -8.002 -13.205 6.889 1.00 95.56 86 ALA A C 1
ATOM 710 O O . ALA A 1 86 ? -7.078 -13.304 6.071 1.00 95.56 86 ALA A O 1
ATOM 711 N N . LYS A 1 87 ? -8.228 -14.105 7.859 1.00 93.75 87 LYS A N 1
ATOM 712 C CA . LYS A 1 87 ? -7.410 -15.263 8.253 1.00 93.75 87 LYS A CA 1
ATOM 713 C C . LYS A 1 87 ? -6.127 -14.882 9.014 1.00 93.75 87 LYS A C 1
ATOM 715 O O . LYS A 1 87 ? -5.474 -13.891 8.671 1.00 93.75 87 LYS A O 1
ATOM 720 N N . PRO A 1 88 ? -5.677 -15.720 9.968 1.00 92.94 88 PRO A N 1
ATOM 721 C CA . PRO A 1 88 ? -4.498 -15.464 10.798 1.00 92.94 88 PRO A CA 1
ATOM 722 C C . PRO A 1 88 ? -3.180 -15.817 10.075 1.00 92.94 88 PRO A C 1
ATOM 724 O O . PRO A 1 88 ? -2.310 -16.492 10.619 1.00 92.94 88 PRO A O 1
ATOM 727 N N . ILE A 1 89 ? -3.025 -15.392 8.815 1.00 96.50 89 ILE A N 1
ATOM 728 C CA . ILE A 1 89 ? -1.811 -15.612 8.012 1.00 96.50 89 ILE A CA 1
ATOM 729 C C . ILE A 1 89 ? -1.244 -14.266 7.576 1.00 96.50 89 ILE A C 1
ATOM 731 O O . ILE A 1 89 ? -1.924 -13.485 6.909 1.00 96.50 89 ILE A O 1
ATOM 735 N N . PHE A 1 90 ? 0.012 -14.011 7.929 1.00 97.88 90 PHE A N 1
ATOM 736 C CA . PHE A 1 90 ? 0.730 -12.815 7.528 1.00 97.88 90 PHE A CA 1
ATOM 737 C C . PHE A 1 90 ? 1.452 -13.039 6.201 1.00 97.88 90 PHE A C 1
ATOM 739 O O . PHE A 1 90 ? 2.220 -13.991 6.036 1.00 97.88 90 PHE A O 1
ATOM 746 N N . LYS A 1 91 ? 1.214 -12.144 5.248 1.00 97.62 91 LYS A N 1
ATOM 747 C CA . LYS A 1 91 ? 1.699 -12.280 3.876 1.00 97.62 91 LYS A CA 1
ATOM 748 C C . LYS A 1 91 ? 2.863 -11.337 3.601 1.00 97.62 91 LYS A C 1
ATOM 750 O O . LYS A 1 91 ? 2.860 -10.205 4.083 1.00 97.62 91 LYS A O 1
ATOM 755 N N . PHE A 1 92 ? 3.835 -11.763 2.804 1.00 97.25 92 PHE A N 1
ATOM 756 C CA . PHE A 1 92 ? 4.933 -10.892 2.372 1.00 97.25 92 PHE A CA 1
ATOM 757 C C . PHE A 1 92 ? 4.951 -10.745 0.855 1.00 97.25 92 PHE A C 1
ATOM 759 O O . PHE A 1 92 ? 4.747 -11.721 0.135 1.00 97.25 92 PHE A O 1
ATOM 766 N N . ASP A 1 93 ? 5.239 -9.535 0.380 1.00 96.94 93 ASP A N 1
ATOM 767 C CA . ASP A 1 93 ? 5.520 -9.284 -1.031 1.00 96.94 93 ASP A CA 1
ATOM 768 C C . ASP A 1 93 ? 7.015 -9.030 -1.236 1.00 96.94 93 ASP A C 1
ATOM 770 O O . ASP A 1 93 ? 7.705 -8.501 -0.364 1.00 96.94 93 ASP A O 1
ATOM 774 N N . GLY A 1 94 ? 7.511 -9.392 -2.415 1.00 96.75 94 GLY A N 1
ATOM 775 C CA . GLY A 1 94 ? 8.753 -8.851 -2.940 1.00 96.75 94 GLY A CA 1
ATOM 776 C C . GLY A 1 94 ? 8.544 -7.493 -3.609 1.00 96.75 94 GLY A C 1
ATOM 777 O O . GLY A 1 94 ? 7.417 -7.104 -3.916 1.00 96.75 94 GLY A O 1
ATOM 778 N N . PHE A 1 95 ? 9.637 -6.800 -3.906 1.00 97.00 95 PHE A N 1
ATOM 779 C CA . PHE A 1 95 ? 9.629 -5.536 -4.639 1.00 97.00 95 PHE A CA 1
ATOM 780 C C . PHE A 1 95 ? 10.727 -5.502 -5.698 1.00 97.00 95 PHE A C 1
ATOM 782 O O . PHE A 1 95 ? 11.895 -5.740 -5.391 1.00 97.00 95 PHE A O 1
ATOM 789 N N . ILE A 1 96 ? 10.363 -5.128 -6.920 1.00 97.25 96 ILE A N 1
ATOM 790 C CA . ILE A 1 96 ? 11.287 -4.813 -8.008 1.00 97.25 96 ILE A CA 1
ATOM 791 C C . ILE A 1 96 ? 11.005 -3.386 -8.452 1.00 97.25 96 ILE A C 1
ATOM 793 O O . ILE A 1 96 ? 9.886 -3.057 -8.849 1.00 97.25 96 ILE A O 1
ATOM 797 N N . GLY A 1 97 ? 12.028 -2.536 -8.425 1.00 93.50 97 GLY A N 1
ATOM 798 C CA . GLY A 1 97 ? 11.865 -1.174 -8.902 1.00 93.50 97 GLY A CA 1
ATOM 799 C C . GLY A 1 97 ? 13.170 -0.396 -9.066 1.00 93.50 97 GLY A C 1
ATOM 800 O O . GLY A 1 97 ? 14.196 -0.694 -8.463 1.00 93.50 97 GLY A O 1
ATOM 801 N N . THR A 1 98 ? 13.177 0.654 -9.881 1.00 94.56 98 THR A N 1
ATOM 802 C CA . THR A 1 98 ? 12.007 1.202 -10.588 1.00 94.56 98 THR A CA 1
ATOM 803 C C . THR A 1 98 ? 11.848 0.629 -11.995 1.00 94.56 98 THR A C 1
ATOM 805 O O . THR A 1 98 ? 12.847 0.497 -12.694 1.00 94.56 98 THR A O 1
ATOM 808 N N . ILE A 1 99 ? 10.624 0.324 -12.433 1.00 96.75 99 ILE A N 1
ATOM 809 C CA . ILE A 1 99 ? 10.360 -0.183 -13.797 1.00 96.75 99 ILE A CA 1
ATOM 810 C C . ILE A 1 99 ? 9.982 0.912 -14.811 1.00 96.75 99 ILE A C 1
ATOM 812 O O . ILE A 1 99 ? 10.108 0.707 -16.018 1.00 96.75 99 ILE A O 1
ATOM 816 N N . THR A 1 100 ? 9.581 2.090 -14.327 1.00 96.12 100 THR A N 1
ATOM 817 C CA . THR A 1 100 ? 9.206 3.271 -15.126 1.00 96.12 100 THR A CA 1
ATOM 818 C C . THR A 1 100 ? 9.839 4.539 -14.552 1.00 96.12 100 THR A C 1
ATOM 820 O O . THR A 1 100 ? 10.111 4.597 -13.342 1.00 96.12 100 THR A O 1
ATOM 823 N N . PRO A 1 101 ? 10.099 5.571 -15.373 1.00 94.44 101 PRO A N 1
ATOM 824 C CA . PRO A 1 101 ? 10.514 6.862 -14.859 1.00 94.44 101 PRO A CA 1
ATOM 825 C C . PRO A 1 101 ? 9.335 7.625 -14.240 1.00 94.44 101 PRO A C 1
ATOM 827 O O . PRO A 1 101 ? 8.180 7.240 -14.402 1.00 94.44 101 PRO A O 1
ATOM 830 N N . CYS A 1 102 ? 9.609 8.720 -13.525 1.00 95.00 102 CYS A N 1
ATOM 831 C CA . CYS A 1 102 ? 8.558 9.625 -13.045 1.00 95.00 102 CYS A CA 1
ATOM 832 C C . CYS A 1 102 ? 8.684 11.005 -13.694 1.00 95.00 102 CYS A C 1
ATOM 834 O O . CYS A 1 102 ? 9.684 11.688 -13.472 1.00 95.00 102 CYS A O 1
ATOM 836 N N . ASN A 1 103 ? 7.665 11.436 -14.439 1.00 92.50 103 ASN A N 1
ATOM 837 C CA . ASN A 1 103 ? 7.656 1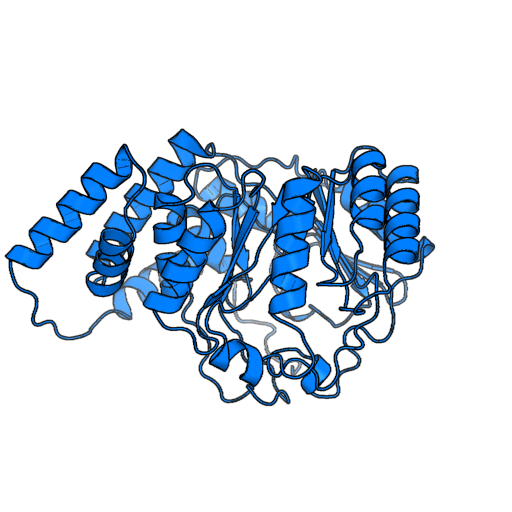2.714 -15.164 1.00 92.50 103 ASN A CA 1
ATOM 838 C C . ASN A 1 103 ? 6.650 13.741 -14.602 1.00 92.50 103 ASN A C 1
ATOM 840 O O 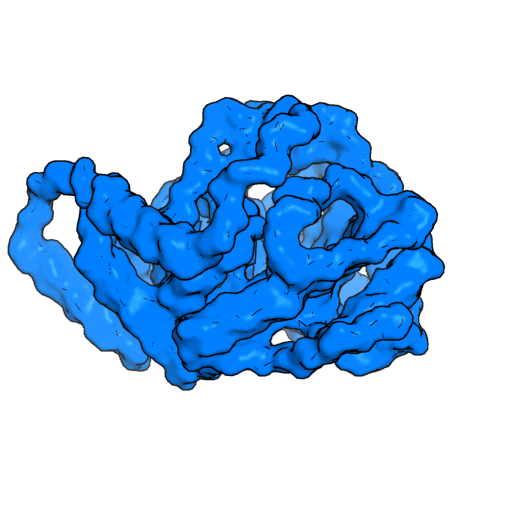. ASN A 1 103 ? 6.543 14.840 -15.140 1.00 92.50 103 ASN A O 1
ATOM 844 N N . THR A 1 104 ? 5.942 13.417 -13.513 1.00 92.81 104 THR A N 1
ATOM 845 C CA . THR A 1 104 ? 5.090 14.364 -12.777 1.00 92.81 104 THR A CA 1
ATOM 846 C C . THR A 1 104 ? 5.884 15.640 -12.465 1.00 92.81 104 THR A C 1
ATOM 848 O O . THR A 1 104 ? 6.928 15.590 -11.804 1.00 92.81 104 THR A O 1
ATOM 851 N N . ASN A 1 105 ? 5.400 16.788 -12.926 1.00 93.06 105 ASN A N 1
ATOM 852 C CA . ASN A 1 105 ? 6.073 18.071 -12.767 1.00 93.06 105 ASN A CA 1
ATOM 853 C C . ASN A 1 105 ? 5.031 19.166 -12.470 1.00 93.06 105 ASN A C 1
ATOM 855 O O . ASN A 1 105 ? 4.126 19.334 -13.285 1.00 93.06 105 ASN A O 1
ATOM 859 N N . PRO A 1 106 ? 5.126 19.901 -11.345 1.00 95.31 106 PRO A N 1
ATOM 860 C CA . PRO A 1 106 ? 6.151 19.802 -10.299 1.00 95.31 106 PRO A CA 1
ATOM 861 C C . PRO A 1 106 ? 6.127 18.462 -9.534 1.00 95.31 106 PRO A C 1
ATOM 863 O O . PRO A 1 106 ? 5.088 17.799 -9.477 1.00 95.31 106 PRO A O 1
ATOM 866 N N . PRO A 1 107 ? 7.255 18.019 -8.947 1.00 95.88 107 PRO A N 1
ATOM 867 C CA . PRO A 1 107 ? 7.297 16.768 -8.201 1.00 95.88 107 PRO A CA 1
ATOM 868 C C . PRO A 1 107 ? 6.451 16.799 -6.924 1.00 95.88 107 PRO A C 1
ATOM 870 O O . PRO A 1 107 ? 6.270 17.850 -6.312 1.00 95.88 107 PRO A O 1
ATOM 873 N N . CYS A 1 108 ? 5.978 15.625 -6.485 1.00 97.19 108 CYS A N 1
ATOM 874 C CA . CYS A 1 108 ? 5.296 15.484 -5.197 1.00 97.19 108 CYS A CA 1
ATOM 875 C C . CYS A 1 108 ? 6.216 15.956 -4.064 1.00 97.19 108 CYS A C 1
ATOM 877 O O . CYS A 1 108 ? 7.346 15.479 -3.954 1.00 97.19 108 CYS A O 1
ATOM 879 N N . LYS A 1 109 ? 5.721 16.847 -3.203 1.00 97.62 109 LYS A N 1
ATOM 880 C CA . LYS A 1 109 ? 6.519 17.565 -2.197 1.00 97.62 109 LYS A CA 1
ATOM 881 C C . LYS A 1 109 ? 7.068 16.683 -1.070 1.00 97.62 109 LYS A C 1
ATOM 883 O O . LYS A 1 109 ? 7.995 17.090 -0.381 1.00 97.62 109 LYS A O 1
ATOM 888 N N . TYR A 1 110 ? 6.495 15.497 -0.868 1.00 95.69 110 TYR A N 1
ATOM 889 C CA . TYR A 1 110 ? 6.970 14.493 0.094 1.00 95.69 110 TYR A CA 1
ATOM 890 C C . TYR A 1 110 ? 7.950 13.483 -0.519 1.00 95.69 110 TYR A C 1
ATOM 892 O O . TYR A 1 110 ? 8.537 12.678 0.201 1.00 95.69 110 TYR A O 1
ATOM 900 N N . CYS A 1 111 ? 8.094 13.456 -1.846 1.00 94.62 111 CYS A N 1
ATOM 901 C CA . CYS A 1 111 ? 8.880 12.442 -2.539 1.00 94.62 111 CYS A CA 1
ATOM 902 C C . CYS A 1 111 ? 10.343 12.872 -2.636 1.00 94.62 111 CYS A C 1
ATOM 904 O O . CYS A 1 111 ? 10.649 14.026 -2.905 1.00 94.62 111 CYS A O 1
ATOM 906 N N . SER A 1 112 ? 11.276 11.927 -2.545 1.00 91.56 112 SER A N 1
ATOM 907 C CA . SER A 1 112 ? 12.705 12.202 -2.721 1.00 91.56 112 SER A CA 1
ATOM 908 C C . SER A 1 112 ? 13.066 12.849 -4.067 1.00 91.56 112 SER A C 1
ATOM 910 O O . SER A 1 112 ? 14.111 13.484 -4.159 1.00 91.56 112 SER A O 1
ATOM 912 N N . ARG A 1 113 ? 12.221 12.757 -5.107 1.00 93.31 113 ARG A N 1
ATOM 913 C CA . ARG A 1 113 ? 12.443 13.493 -6.367 1.00 93.31 113 ARG A CA 1
ATOM 914 C C . ARG A 1 113 ? 12.407 15.013 -6.168 1.00 93.31 113 ARG A C 1
ATOM 916 O O . ARG A 1 113 ? 13.141 15.730 -6.838 1.00 93.31 113 ARG A O 1
ATOM 923 N N . SER A 1 114 ? 11.607 15.522 -5.229 1.00 94.25 114 SER A N 1
ATOM 924 C CA . SER A 1 114 ? 11.537 16.962 -4.959 1.00 94.25 114 SER A CA 1
ATOM 925 C C . SER A 1 114 ? 12.734 17.499 -4.168 1.00 94.25 114 SER A C 1
ATOM 927 O O . SER A 1 114 ? 12.784 18.699 -3.931 1.00 94.25 114 SER A O 1
ATOM 929 N N . SER A 1 115 ? 13.683 16.648 -3.754 1.00 90.94 115 SER A N 1
ATOM 930 C CA . SER A 1 115 ? 14.949 17.072 -3.133 1.00 90.94 115 SER A CA 1
ATOM 931 C C . SER A 1 115 ? 16.133 17.101 -4.100 1.00 90.94 115 SER A C 1
ATOM 933 O O . SER A 1 115 ? 17.284 17.112 -3.672 1.00 90.94 115 SER A O 1
ATOM 935 N N . GLY A 1 116 ? 15.865 17.068 -5.411 1.00 81.81 116 GLY A N 1
ATOM 936 C CA . GLY A 1 116 ? 16.899 17.050 -6.450 1.00 81.81 116 GLY A CA 1
ATOM 937 C C . GLY A 1 116 ? 17.588 15.695 -6.616 1.00 81.81 116 GLY A C 1
ATOM 938 O O . GLY A 1 116 ? 18.515 15.571 -7.409 1.00 81.81 116 GLY A O 1
ATOM 939 N N . ARG A 1 117 ? 17.143 14.658 -5.895 1.00 82.56 117 ARG A N 1
ATOM 940 C CA . ARG A 1 117 ? 17.636 13.293 -6.098 1.00 82.56 117 ARG A CA 1
ATOM 941 C C . ARG A 1 117 ? 17.057 12.731 -7.387 1.00 82.56 117 ARG A C 1
ATOM 943 O O . ARG A 1 117 ? 15.859 12.859 -7.640 1.00 82.56 117 ARG A O 1
ATOM 950 N N . GLU A 1 118 ? 17.867 11.965 -8.102 1.00 81.75 118 GLU A N 1
ATOM 951 C CA . GLU A 1 118 ? 17.515 11.235 -9.328 1.00 81.75 118 GLU A CA 1
ATOM 952 C C . GLU A 1 118 ? 16.609 10.008 -9.060 1.00 81.75 118 GLU A C 1
ATOM 954 O O . GLU A 1 118 ? 16.757 8.912 -9.598 1.00 81.75 118 GLU A O 1
ATOM 959 N N . THR A 1 119 ? 15.637 10.157 -8.158 1.00 81.00 119 THR A N 1
ATOM 960 C CA . THR A 1 119 ? 14.677 9.093 -7.855 1.00 81.00 119 THR A CA 1
ATOM 961 C C . THR A 1 119 ? 13.762 8.904 -9.060 1.00 81.00 119 THR A C 1
ATOM 963 O O . THR A 1 119 ? 13.086 9.847 -9.465 1.00 81.00 119 THR A O 1
ATOM 966 N N . PHE A 1 120 ? 13.703 7.675 -9.581 1.00 85.94 120 PHE A N 1
ATOM 967 C CA . PHE A 1 120 ? 12.933 7.314 -10.777 1.00 85.94 120 PHE A CA 1
ATOM 968 C C . PHE A 1 120 ? 13.454 7.934 -12.087 1.00 85.94 120 PHE A C 1
ATOM 970 O O . PHE A 1 120 ? 12.694 8.006 -13.041 1.00 85.94 120 PHE A O 1
ATOM 977 N N . SER A 1 121 ? 14.706 8.396 -12.170 1.00 86.38 121 SER A N 1
ATOM 978 C CA . SER A 1 121 ? 15.273 8.870 -13.447 1.00 86.38 121 SER A CA 1
ATOM 979 C C . SER A 1 121 ? 15.646 7.716 -14.377 1.00 86.38 121 SER A C 1
ATOM 981 O O . SER A 1 121 ? 15.363 7.763 -15.569 1.00 86.38 121 SER A O 1
ATOM 983 N N . GLU A 1 122 ? 16.239 6.663 -13.815 1.00 90.56 122 GLU A N 1
ATOM 984 C CA . GLU A 1 122 ? 16.742 5.522 -14.566 1.00 90.56 122 GLU A CA 1
ATOM 985 C C . GLU A 1 122 ? 15.988 4.240 -14.175 1.00 90.56 122 GLU A C 1
ATOM 987 O O . GLU A 1 122 ? 16.241 3.654 -13.112 1.00 90.56 122 GLU A O 1
ATOM 992 N N . PRO A 1 123 ? 15.039 3.792 -15.009 1.00 93.94 123 PRO A N 1
ATOM 993 C CA . PRO A 1 123 ? 14.419 2.485 -14.870 1.00 93.94 123 PRO A CA 1
ATOM 994 C C . PRO A 1 123 ? 15.419 1.338 -15.022 1.00 93.94 123 PRO A C 1
ATOM 996 O O . PRO A 1 123 ? 16.428 1.440 -15.728 1.00 93.94 123 PRO A O 1
ATOM 999 N N . LEU A 1 124 ? 15.090 0.211 -14.396 1.00 96.56 124 LEU A N 1
ATOM 1000 C CA . LEU A 1 124 ? 15.775 -1.053 -14.624 1.00 96.56 124 LEU A CA 1
ATOM 1001 C C . LEU A 1 124 ? 15.519 -1.527 -16.056 1.00 96.56 124 LEU A C 1
ATOM 1003 O O . LEU A 1 124 ? 14.409 -1.409 -16.575 1.00 96.56 124 LEU A O 1
ATOM 1007 N N . THR A 1 125 ? 16.544 -2.094 -16.674 1.00 97.25 125 THR A N 1
ATOM 1008 C CA . THR A 1 125 ? 16.476 -2.836 -17.935 1.00 97.25 125 THR A CA 1
ATOM 1009 C C . THR A 1 125 ? 15.707 -4.148 -17.752 1.00 97.25 125 THR A C 1
ATOM 1011 O O . THR A 1 125 ? 15.533 -4.636 -16.634 1.00 97.25 125 THR A O 1
ATOM 1014 N N . ILE A 1 126 ? 15.251 -4.755 -18.853 1.00 98.00 126 ILE A N 1
ATOM 1015 C CA . ILE A 1 126 ? 14.549 -6.051 -18.801 1.00 98.00 126 ILE A CA 1
ATOM 1016 C C . ILE A 1 126 ? 15.418 -7.152 -18.178 1.00 98.00 126 ILE A C 1
ATOM 1018 O O . ILE A 1 126 ? 14.923 -7.930 -17.364 1.00 98.00 126 ILE A O 1
ATOM 1022 N N . GLU A 1 127 ? 16.718 -7.195 -18.480 1.00 97.50 127 GLU A N 1
ATOM 1023 C CA . GLU A 1 127 ? 17.620 -8.199 -17.899 1.00 97.50 127 GLU A CA 1
ATOM 1024 C C . GLU A 1 127 ? 17.880 -7.970 -16.402 1.00 97.50 127 GLU A C 1
ATOM 1026 O O . GLU A 1 127 ? 17.905 -8.932 -15.626 1.00 97.50 127 GLU A O 1
ATOM 1031 N N . GLU A 1 128 ? 17.986 -6.711 -15.955 1.00 97.44 128 GLU A N 1
ATOM 1032 C CA . GLU A 1 128 ? 18.023 -6.393 -14.520 1.00 97.44 128 GLU A CA 1
ATOM 1033 C C . GLU A 1 128 ? 16.734 -6.871 -13.831 1.00 97.44 128 GLU A C 1
ATOM 1035 O O . GLU A 1 128 ? 16.800 -7.469 -12.757 1.00 97.44 128 GLU A O 1
ATOM 1040 N N . ILE A 1 129 ? 15.562 -6.670 -14.442 1.00 98.25 129 ILE A N 1
ATOM 1041 C CA . ILE A 1 129 ? 14.276 -7.098 -13.872 1.00 98.25 129 ILE A CA 1
ATOM 1042 C C . ILE A 1 129 ? 14.167 -8.625 -13.818 1.00 98.25 129 ILE A C 1
ATOM 1044 O O . ILE A 1 129 ? 13.797 -9.167 -12.776 1.00 98.25 129 ILE A O 1
ATOM 1048 N N . LYS A 1 130 ? 14.546 -9.334 -14.888 1.00 98.19 130 LYS A N 1
ATOM 1049 C CA . LYS A 1 130 ? 14.574 -10.806 -14.919 1.00 98.19 130 LYS A CA 1
ATOM 1050 C C . LYS A 1 130 ? 15.479 -11.377 -13.829 1.00 98.19 130 LYS A C 1
ATOM 1052 O O . LYS A 1 130 ? 15.100 -12.330 -13.150 1.00 98.19 130 LYS A O 1
ATOM 1057 N N . THR A 1 131 ? 16.645 -10.765 -13.622 1.00 97.38 131 THR A N 1
ATOM 1058 C CA . THR A 1 131 ? 17.571 -11.151 -12.549 1.00 97.38 131 THR A CA 1
ATOM 1059 C C . THR A 1 131 ? 16.911 -11.008 -11.176 1.00 97.38 131 THR A C 1
ATOM 1061 O O . THR A 1 131 ? 16.902 -11.958 -10.393 1.00 97.38 131 THR A O 1
ATOM 1064 N N . GLY A 1 132 ? 16.289 -9.857 -10.906 1.00 96.56 132 GLY A N 1
ATOM 1065 C CA . GLY A 1 132 ? 15.566 -9.611 -9.658 1.00 96.56 132 GLY A CA 1
ATOM 1066 C C . GLY A 1 132 ? 14.401 -10.568 -9.430 1.00 96.56 132 GLY A C 1
ATOM 1067 O O . GLY A 1 132 ? 14.258 -11.113 -8.340 1.00 96.56 132 GLY A O 1
ATOM 1068 N N . ALA A 1 133 ? 13.597 -10.820 -10.464 1.00 97.81 133 ALA A N 1
ATOM 1069 C CA . ALA A 1 133 ? 12.461 -11.734 -10.403 1.00 97.81 133 ALA A CA 1
ATOM 1070 C C . ALA A 1 133 ? 12.883 -13.167 -10.074 1.00 97.81 133 ALA A C 1
ATOM 1072 O O . ALA A 1 133 ? 12.252 -13.806 -9.230 1.00 97.81 133 ALA A O 1
ATOM 1073 N N . LYS A 1 134 ? 13.977 -13.650 -10.676 1.00 96.75 134 LYS A N 1
ATOM 1074 C CA . LYS A 1 134 ? 14.546 -14.961 -10.355 1.00 96.75 134 LYS A CA 1
ATOM 1075 C C . LYS A 1 134 ? 14.971 -15.036 -8.884 1.00 96.75 134 LYS A C 1
ATOM 1077 O O . LYS A 1 134 ? 14.514 -15.920 -8.166 1.00 96.75 134 LYS A O 1
ATOM 1082 N N . LEU A 1 135 ? 15.766 -14.068 -8.417 1.00 95.31 135 LEU A N 1
ATOM 1083 C CA . LEU A 1 135 ? 16.238 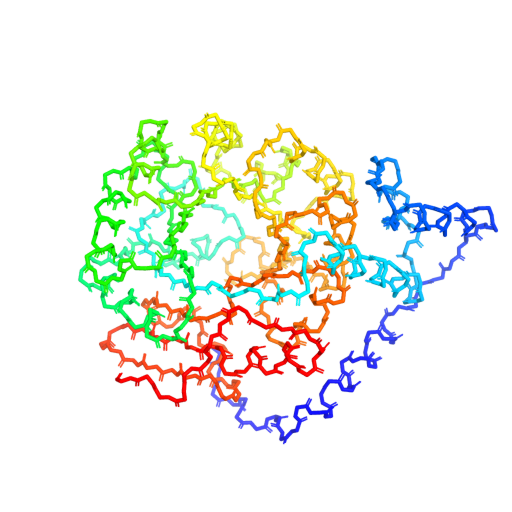-14.017 -7.026 1.00 95.31 135 LEU A CA 1
ATOM 1084 C C . LEU A 1 135 ? 15.084 -13.931 -6.020 1.00 95.31 135 LEU A C 1
ATOM 1086 O O . LEU A 1 135 ? 15.091 -14.616 -5.001 1.00 95.31 135 LEU A O 1
ATOM 1090 N N . ILE A 1 136 ? 14.075 -13.106 -6.307 1.00 95.44 136 ILE A N 1
ATOM 1091 C CA . ILE A 1 136 ? 12.882 -12.968 -5.467 1.00 95.44 136 ILE A CA 1
ATOM 1092 C C . ILE A 1 136 ? 12.093 -14.280 -5.436 1.00 95.44 136 ILE A C 1
ATOM 1094 O O . ILE A 1 136 ? 11.717 -14.722 -4.351 1.00 95.44 136 ILE A O 1
ATOM 1098 N N . SER A 1 137 ? 11.897 -14.943 -6.577 1.00 94.69 137 SER A N 1
ATOM 1099 C CA . SER A 1 137 ? 11.202 -16.235 -6.639 1.00 94.69 137 SER A CA 1
ATOM 1100 C C . SER A 1 137 ? 11.908 -17.318 -5.813 1.00 94.69 137 SER A C 1
ATOM 1102 O O . SER A 1 137 ? 11.244 -18.136 -5.177 1.00 94.69 137 SER A O 1
ATOM 1104 N N . GLU A 1 138 ? 13.243 -17.311 -5.765 1.00 93.81 138 GLU A N 1
ATOM 1105 C CA . GLU A 1 138 ? 14.044 -18.255 -4.969 1.00 93.81 138 GLU A CA 1
ATOM 1106 C C . GLU A 1 138 ? 13.888 -18.058 -3.449 1.00 93.81 138 GLU A C 1
ATOM 1108 O O . GLU A 1 138 ? 14.191 -18.963 -2.671 1.00 93.81 138 GLU A O 1
ATOM 1113 N N . THR A 1 139 ? 13.364 -16.913 -2.995 1.00 93.50 139 THR A N 1
ATOM 1114 C CA . THR A 1 139 ? 13.107 -16.676 -1.561 1.00 93.50 139 THR A CA 1
ATOM 1115 C C . THR A 1 139 ? 11.884 -17.410 -1.013 1.00 93.50 139 THR A C 1
ATOM 1117 O O . THR A 1 139 ? 11.705 -17.474 0.205 1.00 93.50 139 THR A O 1
ATOM 1120 N N . GLY A 1 140 ? 11.028 -17.932 -1.898 1.00 92.56 140 GLY A N 1
ATOM 1121 C CA . GLY A 1 140 ? 9.750 -18.546 -1.542 1.00 92.56 140 GLY A CA 1
ATOM 1122 C C . GLY A 1 140 ? 8.596 -17.554 -1.358 1.00 92.56 140 GLY A C 1
ATOM 1123 O O . GLY A 1 140 ? 7.503 -17.979 -0.973 1.00 92.56 140 GLY A O 1
ATOM 1124 N N . VAL A 1 141 ? 8.809 -16.255 -1.610 1.00 94.25 141 VAL A N 1
ATOM 1125 C CA . VAL A 1 141 ? 7.716 -15.274 -1.643 1.00 94.25 141 VAL A CA 1
ATOM 1126 C C . VAL A 1 141 ? 6.761 -15.587 -2.796 1.00 94.25 141 VAL A C 1
ATOM 1128 O O . VAL A 1 141 ? 7.180 -16.005 -3.874 1.00 94.25 141 VAL A O 1
ATOM 1131 N N . LYS A 1 142 ? 5.461 -15.397 -2.569 1.00 95.25 142 LYS A N 1
ATOM 1132 C CA . LYS A 1 142 ? 4.424 -15.749 -3.552 1.00 95.25 142 LYS A CA 1
ATOM 1133 C C . LYS A 1 142 ? 4.073 -14.615 -4.498 1.00 95.25 142 LYS A C 1
ATOM 1135 O O . LYS A 1 142 ? 3.537 -14.877 -5.567 1.00 95.25 142 LYS A O 1
ATOM 1140 N N . ARG A 1 143 ? 4.345 -13.372 -4.101 1.00 96.50 143 ARG A N 1
ATOM 1141 C CA . ARG A 1 143 ? 3.897 -12.174 -4.807 1.00 96.50 143 ARG A CA 1
ATOM 1142 C C . ARG A 1 143 ? 4.997 -11.122 -4.881 1.00 96.50 143 ARG A C 1
ATOM 1144 O O . ARG A 1 143 ? 5.777 -10.996 -3.942 1.00 96.50 143 ARG A O 1
ATOM 1151 N N . VAL A 1 144 ? 5.040 -10.351 -5.965 1.00 97.81 144 VAL A N 1
ATOM 1152 C CA . VAL A 1 144 ? 6.000 -9.259 -6.175 1.00 97.81 144 VAL A CA 1
ATOM 1153 C C . VAL A 1 144 ? 5.323 -7.995 -6.699 1.00 97.81 144 VAL A C 1
ATOM 1155 O O . VAL A 1 144 ? 4.434 -8.056 -7.550 1.00 97.81 144 VAL A O 1
ATOM 1158 N N . GLU A 1 145 ? 5.765 -6.850 -6.186 1.00 98.31 145 GLU A N 1
ATOM 1159 C CA . GLU A 1 145 ? 5.496 -5.532 -6.753 1.00 98.31 145 GLU A CA 1
ATOM 1160 C C . GLU A 1 145 ? 6.438 -5.259 -7.921 1.00 98.31 145 GLU A C 1
ATOM 1162 O O . GLU A 1 145 ? 7.659 -5.345 -7.766 1.00 98.31 145 GLU A O 1
ATOM 1167 N N . LEU A 1 146 ? 5.882 -4.834 -9.051 1.00 98.38 146 LEU A N 1
ATOM 1168 C CA . LEU A 1 146 ? 6.623 -4.107 -10.075 1.00 98.38 146 LEU A CA 1
ATOM 1169 C C . LEU A 1 146 ? 6.292 -2.620 -9.926 1.00 98.38 146 LEU A C 1
ATOM 1171 O O . LEU A 1 146 ? 5.236 -2.150 -10.358 1.00 98.38 146 LEU A O 1
ATOM 1175 N N . GLY A 1 147 ? 7.178 -1.908 -9.233 1.00 96.62 147 GLY A N 1
ATOM 1176 C CA . GLY A 1 147 ? 6.966 -0.526 -8.819 1.00 96.62 147 GLY A CA 1
ATOM 1177 C C . GLY A 1 147 ? 7.754 0.458 -9.671 1.00 96.62 147 GLY A C 1
ATOM 1178 O O . GLY A 1 147 ? 8.896 0.192 -10.061 1.00 96.62 147 GLY A O 1
ATOM 1179 N N . GLY A 1 148 ? 7.183 1.629 -9.927 1.00 95.12 148 GLY A N 1
ATOM 1180 C CA . GLY A 1 148 ? 7.889 2.694 -10.613 1.00 95.12 148 GLY A CA 1
ATOM 1181 C C . GLY A 1 148 ? 7.267 4.076 -10.512 1.00 95.12 148 GLY A C 1
ATOM 1182 O O . GLY A 1 148 ? 6.361 4.333 -9.721 1.00 95.12 148 GLY A O 1
ATOM 1183 N N . GLY A 1 149 ? 7.838 5.000 -11.280 1.00 94.75 149 GLY A N 1
ATOM 1184 C CA . GLY A 1 149 ? 7.366 6.371 -11.366 1.00 94.75 149 GLY A CA 1
ATOM 1185 C C . GLY A 1 149 ? 6.084 6.520 -12.186 1.00 94.75 149 GLY A C 1
ATOM 1186 O O . GLY A 1 149 ? 5.723 5.656 -12.985 1.00 94.75 149 GLY A O 1
ATOM 1187 N N . THR A 1 150 ? 5.412 7.652 -11.992 1.00 94.88 150 THR A N 1
ATOM 1188 C CA . THR A 1 150 ? 4.226 8.038 -12.754 1.00 94.88 150 THR A CA 1
ATOM 1189 C C . THR A 1 150 ? 4.615 8.689 -14.072 1.00 94.88 150 THR A C 1
ATOM 1191 O O . THR A 1 150 ? 5.351 9.675 -14.094 1.00 94.88 150 THR A O 1
ATOM 1194 N N . MET A 1 151 ? 4.067 8.133 -15.149 1.00 91.38 151 MET A N 1
ATOM 1195 C CA . MET A 1 151 ? 4.059 8.652 -16.515 1.00 91.38 151 MET A CA 1
ATOM 1196 C C . MET A 1 151 ? 2.607 8.834 -16.980 1.00 91.38 151 MET A C 1
ATOM 1198 O O . MET A 1 151 ? 2.016 7.866 -17.466 1.00 91.38 151 MET A O 1
ATOM 1202 N N . PRO A 1 152 ? 1.961 9.997 -16.778 1.00 76.25 152 PRO A N 1
ATOM 1203 C CA . PRO A 1 152 ? 0.573 10.186 -17.182 1.00 76.25 152 PRO A CA 1
ATOM 1204 C C . PRO A 1 152 ? 0.384 9.847 -18.665 1.00 76.25 152 PRO A C 1
ATOM 1206 O O . PRO A 1 152 ? 1.070 10.407 -19.519 1.00 76.25 152 PRO A O 1
ATOM 1209 N N . GLY A 1 153 ? -0.514 8.900 -18.949 1.00 64.50 153 GLY A N 1
ATOM 1210 C CA . GLY A 1 153 ? -0.874 8.495 -20.311 1.00 64.50 153 GLY A CA 1
ATOM 1211 C C . GLY A 1 153 ? 0.173 7.696 -21.099 1.00 64.50 153 GLY A C 1
ATOM 1212 O O . GLY A 1 153 ? 0.051 7.647 -22.319 1.00 64.50 153 GLY A O 1
ATOM 1213 N N . GLY A 1 154 ? 1.195 7.088 -20.472 1.00 80.56 154 GLY A N 1
ATOM 1214 C CA . GLY A 1 154 ? 2.230 6.396 -21.256 1.00 80.56 154 GLY A CA 1
ATOM 1215 C C . GLY A 1 154 ? 3.198 5.485 -20.503 1.00 80.56 154 GLY A C 1
ATOM 1216 O O . GLY A 1 154 ? 4.398 5.753 -20.511 1.00 80.56 154 GLY A O 1
ATOM 1217 N N . ALA A 1 155 ? 2.710 4.398 -19.894 1.00 92.81 155 ALA A N 1
ATOM 1218 C CA . ALA A 1 155 ? 3.571 3.315 -19.388 1.00 92.81 155 ALA A CA 1
ATOM 1219 C C . ALA A 1 155 ? 3.158 1.892 -19.816 1.00 92.81 155 ALA A C 1
ATOM 1221 O O . ALA A 1 155 ? 3.904 0.956 -19.527 1.00 92.81 155 ALA A O 1
ATOM 1222 N N . GLY A 1 156 ? 2.012 1.726 -20.488 1.00 96.12 156 GLY A N 1
ATOM 1223 C CA . GLY A 1 156 ? 1.412 0.435 -20.851 1.00 96.12 156 GLY A CA 1
ATOM 1224 C C . GLY A 1 156 ? 2.394 -0.574 -21.442 1.00 96.12 156 GLY A C 1
ATOM 1225 O O . GLY A 1 156 ? 2.717 -1.564 -20.784 1.00 96.12 156 GLY A O 1
ATOM 1226 N N . ASP A 1 157 ? 2.942 -0.271 -22.623 1.00 96.50 157 ASP A N 1
ATOM 1227 C CA . ASP A 1 157 ? 3.887 -1.137 -23.346 1.00 96.50 157 ASP A CA 1
ATOM 1228 C C . ASP A 1 157 ? 5.058 -1.594 -22.471 1.00 96.50 157 ASP A C 1
ATOM 1230 O O . ASP A 1 157 ? 5.390 -2.778 -22.413 1.00 96.50 157 ASP A O 1
ATOM 1234 N N . ARG A 1 158 ? 5.657 -0.660 -21.722 1.00 96.75 158 ARG A N 1
ATOM 1235 C CA . ARG A 1 158 ? 6.796 -0.948 -20.844 1.00 96.75 158 ARG A CA 1
ATOM 1236 C C . ARG A 1 158 ? 6.408 -1.885 -19.702 1.00 96.75 158 ARG A C 1
ATOM 1238 O O . ARG A 1 158 ? 7.178 -2.780 -19.346 1.00 96.75 158 ARG A O 1
ATOM 1245 N N . VAL A 1 159 ? 5.246 -1.663 -19.089 1.00 98.25 159 VAL A N 1
ATOM 1246 C CA . VAL A 1 159 ? 4.744 -2.495 -17.988 1.00 98.25 159 VAL A CA 1
ATOM 1247 C C . VAL A 1 159 ? 4.400 -3.892 -18.500 1.00 98.25 159 VAL A C 1
ATOM 1249 O O . VAL A 1 159 ? 4.782 -4.871 -17.864 1.00 98.25 159 VAL A O 1
ATOM 1252 N N . ILE A 1 160 ? 3.748 -3.994 -19.658 1.00 98.62 160 ILE A N 1
ATOM 1253 C CA . ILE A 1 160 ? 3.413 -5.258 -20.324 1.00 98.62 160 ILE A CA 1
ATOM 1254 C C . ILE A 1 160 ? 4.683 -6.058 -20.637 1.00 98.62 160 ILE A C 1
ATOM 1256 O O . ILE A 1 160 ? 4.800 -7.194 -20.179 1.00 98.62 160 ILE A O 1
ATOM 1260 N N . GLU A 1 161 ? 5.666 -5.447 -21.308 1.00 98.44 161 GLU A N 1
ATOM 1261 C CA . GLU A 1 161 ? 6.966 -6.067 -21.614 1.00 98.44 161 GLU A CA 1
ATOM 1262 C C . GLU A 1 161 ? 7.651 -6.573 -20.333 1.00 98.44 161 GLU A C 1
ATOM 1264 O O . GLU A 1 161 ? 8.197 -7.677 -20.273 1.00 98.44 161 GLU A O 1
ATOM 1269 N N . THR A 1 162 ? 7.581 -5.778 -19.262 1.00 98.50 162 THR A N 1
ATOM 1270 C CA . THR A 1 162 ? 8.145 -6.152 -17.965 1.00 98.50 162 THR A CA 1
ATOM 1271 C C . THR A 1 162 ? 7.434 -7.367 -17.363 1.00 98.50 162 THR A C 1
ATOM 1273 O O . THR A 1 162 ? 8.092 -8.283 -16.867 1.00 98.50 162 THR A O 1
ATOM 1276 N N . VAL A 1 163 ? 6.099 -7.401 -17.399 1.00 98.75 163 VAL A N 1
ATOM 1277 C CA . VAL A 1 163 ? 5.303 -8.530 -16.896 1.00 98.75 163 VAL A CA 1
ATOM 1278 C C . VAL A 1 163 ? 5.622 -9.804 -17.673 1.00 98.75 163 VAL A C 1
ATOM 1280 O O . VAL A 1 163 ? 5.856 -10.845 -17.057 1.00 98.75 163 VAL A O 1
ATOM 1283 N N . GLU A 1 164 ? 5.686 -9.730 -19.002 1.00 98.62 164 GLU A N 1
ATOM 1284 C CA . GLU A 1 164 ? 6.054 -10.857 -19.865 1.00 98.62 164 GLU A CA 1
ATOM 1285 C C . GLU A 1 164 ? 7.454 -11.384 -19.527 1.00 98.62 164 GLU A C 1
ATOM 1287 O O . GLU A 1 164 ? 7.636 -12.586 -19.318 1.00 98.62 164 GLU A O 1
ATOM 1292 N N . ALA A 1 165 ? 8.432 -10.491 -19.358 1.00 98.44 165 ALA A N 1
ATOM 1293 C CA . ALA A 1 165 ? 9.789 -10.868 -18.980 1.00 98.44 165 ALA A CA 1
ATOM 1294 C C . ALA A 1 165 ? 9.859 -11.573 -17.614 1.00 98.44 165 ALA A C 1
ATOM 1296 O O . ALA A 1 165 ? 10.565 -12.574 -17.467 1.00 98.44 165 ALA A O 1
ATOM 1297 N N . VAL A 1 166 ? 9.107 -11.093 -16.615 1.00 98.56 166 VAL A N 1
ATOM 1298 C CA . VAL A 1 166 ? 9.015 -11.745 -15.297 1.00 98.56 166 VAL A CA 1
ATOM 1299 C C . VAL A 1 166 ? 8.367 -13.122 -15.418 1.00 98.56 166 VAL A C 1
ATOM 1301 O O . VAL A 1 166 ? 8.859 -14.080 -14.824 1.00 98.56 166 VAL A O 1
ATOM 1304 N N . ARG A 1 167 ? 7.304 -13.257 -16.218 1.00 97.88 167 ARG A N 1
ATOM 1305 C CA . ARG A 1 167 ? 6.601 -14.532 -16.436 1.00 97.88 167 ARG A CA 1
ATOM 1306 C C . ARG A 1 167 ? 7.507 -15.604 -17.048 1.00 97.88 167 ARG A C 1
ATOM 1308 O O . ARG A 1 167 ? 7.359 -16.768 -16.689 1.00 97.88 167 ARG A O 1
ATOM 1315 N N . VAL A 1 168 ? 8.467 -15.225 -17.895 1.00 97.62 168 VAL A N 1
ATOM 1316 C CA . VAL A 1 168 ? 9.451 -16.156 -18.482 1.00 97.62 168 VAL A CA 1
ATOM 1317 C C . VAL A 1 168 ? 10.361 -16.787 -17.422 1.00 97.62 168 VAL A C 1
ATOM 1319 O O . VAL A 1 168 ? 10.676 -17.971 -17.517 1.00 97.62 168 VAL A O 1
ATOM 1322 N N . VAL A 1 169 ? 10.795 -16.022 -16.415 1.00 97.94 169 VAL A N 1
ATOM 1323 C CA . VAL A 1 169 ? 11.805 -16.479 -15.436 1.00 97.94 169 VAL A CA 1
ATOM 1324 C C . VAL A 1 169 ? 11.227 -16.873 -14.074 1.00 97.94 169 VAL A C 1
ATOM 1326 O O . VAL A 1 169 ? 11.868 -17.614 -13.334 1.00 97.94 169 VAL A O 1
ATOM 1329 N N . ALA A 1 170 ? 10.030 -16.390 -13.742 1.00 97.19 170 ALA A N 1
ATOM 1330 C CA . ALA A 1 170 ? 9.332 -16.625 -12.480 1.00 97.19 170 ALA A CA 1
ATOM 1331 C C . ALA A 1 170 ? 7.820 -16.845 -12.727 1.00 97.19 170 ALA A C 1
ATOM 1333 O O . ALA A 1 170 ? 6.984 -16.051 -12.280 1.00 97.19 170 ALA A O 1
ATOM 1334 N N . PRO A 1 171 ? 7.429 -17.918 -13.445 1.00 96.06 171 PRO A N 1
ATOM 1335 C CA . PRO A 1 171 ? 6.052 -18.120 -13.910 1.00 96.06 171 PRO A CA 1
ATOM 1336 C C . PRO A 1 171 ? 5.022 -18.278 -12.782 1.00 96.06 171 PRO A C 1
ATOM 1338 O O . PRO A 1 171 ? 3.842 -18.013 -12.992 1.00 96.06 171 PRO A O 1
ATOM 1341 N N . THR A 1 172 ? 5.448 -18.691 -11.585 1.00 93.69 172 THR A N 1
ATOM 1342 C CA . THR A 1 172 ? 4.568 -18.931 -10.428 1.00 93.69 172 THR A CA 1
ATOM 1343 C C . THR A 1 172 ? 4.399 -17.721 -9.511 1.00 93.69 172 THR A C 1
ATOM 1345 O O . THR A 1 172 ? 3.658 -17.805 -8.536 1.00 93.69 172 THR A O 1
ATOM 1348 N N . LEU A 1 173 ? 5.121 -16.627 -9.762 1.00 96.00 173 LEU A N 1
ATOM 1349 C CA . LEU A 1 173 ? 5.119 -15.449 -8.901 1.00 96.00 173 LEU A CA 1
ATOM 1350 C C . LEU A 1 173 ? 3.905 -14.576 -9.228 1.00 96.00 173 LEU A C 1
ATOM 1352 O O . LEU A 1 173 ? 3.774 -14.095 -10.349 1.00 96.00 173 LEU A O 1
ATOM 1356 N N . ASP A 1 174 ? 3.008 -14.335 -8.280 1.00 97.94 174 ASP A N 1
ATOM 1357 C CA . ASP A 1 174 ? 1.928 -13.372 -8.487 1.00 97.94 174 ASP A CA 1
ATOM 1358 C C . ASP A 1 174 ? 2.509 -11.961 -8.657 1.00 97.94 174 ASP A C 1
ATOM 1360 O O . ASP A 1 174 ? 3.452 -11.574 -7.969 1.00 97.94 174 ASP A O 1
ATOM 1364 N N . ILE A 1 175 ? 1.947 -11.179 -9.577 1.00 98.69 175 ILE A N 1
ATOM 1365 C CA . ILE A 1 175 ? 2.447 -9.840 -9.910 1.00 98.69 175 ILE A CA 1
ATOM 1366 C C . ILE A 1 175 ? 1.377 -8.813 -9.570 1.00 98.69 175 ILE A C 1
ATOM 1368 O O . ILE A 1 175 ? 0.204 -9.007 -9.905 1.00 98.69 175 ILE A O 1
ATOM 1372 N N . TRP A 1 176 ? 1.793 -7.705 -8.964 1.00 98.50 176 TRP A N 1
ATOM 1373 C CA . TRP A 1 176 ? 0.997 -6.487 -8.906 1.00 98.50 176 TRP A CA 1
ATOM 1374 C C . TRP A 1 176 ? 1.809 -5.263 -9.321 1.00 98.50 176 TRP A C 1
ATOM 1376 O O . TRP A 1 176 ? 3.034 -5.245 -9.197 1.00 98.50 176 TRP A O 1
ATOM 1386 N N . ILE A 1 177 ? 1.118 -4.255 -9.850 1.00 98.56 177 ILE A N 1
ATOM 1387 C CA . ILE A 1 177 ? 1.740 -3.101 -10.509 1.00 98.56 177 ILE A CA 1
ATOM 1388 C C . ILE A 1 177 ? 1.493 -1.820 -9.716 1.00 98.56 177 ILE A C 1
ATOM 1390 O O . ILE A 1 177 ? 0.378 -1.571 -9.255 1.00 98.56 177 ILE A O 1
ATOM 1394 N N . ASN A 1 178 ? 2.517 -0.972 -9.615 1.00 97.75 178 ASN A N 1
ATOM 1395 C CA . ASN A 1 178 ? 2.411 0.358 -9.025 1.00 97.75 178 ASN A CA 1
ATOM 1396 C C . ASN A 1 178 ? 3.188 1.393 -9.838 1.00 97.75 178 ASN A C 1
ATOM 1398 O O . ASN A 1 178 ? 4.391 1.562 -9.657 1.00 97.75 178 ASN A O 1
ATOM 1402 N N . VAL A 1 179 ? 2.493 2.089 -10.735 1.00 97.12 179 VAL A N 1
ATOM 1403 C CA . VAL A 1 179 ? 3.084 3.123 -11.604 1.00 97.12 179 VAL A CA 1
ATOM 1404 C C . VAL A 1 179 ? 2.253 4.413 -11.618 1.00 97.12 179 VAL A C 1
ATOM 1406 O O . VAL A 1 179 ? 2.437 5.270 -12.469 1.00 97.12 179 VAL A O 1
ATOM 1409 N N . GLY A 1 180 ? 1.340 4.600 -10.657 1.00 94.94 180 GLY A N 1
ATOM 1410 C CA . GLY A 1 180 ? 0.395 5.725 -10.647 1.00 94.94 180 GLY A CA 1
ATOM 1411 C C . GLY A 1 180 ? -0.587 5.712 -11.835 1.00 94.94 180 GLY A C 1
ATOM 1412 O O . GLY A 1 180 ? -0.782 4.656 -12.438 1.00 94.94 180 GLY A O 1
ATOM 1413 N N . PRO A 1 181 ? -1.228 6.854 -12.169 1.00 95.69 181 PRO A N 1
ATOM 1414 C CA . PRO A 1 181 ? -2.212 6.974 -13.256 1.00 95.69 181 PRO A CA 1
ATOM 1415 C C . PRO A 1 181 ? -1.560 6.941 -14.652 1.00 95.69 181 PRO A C 1
ATOM 1417 O O . PRO A 1 181 ? -1.577 7.921 -15.397 1.00 95.69 181 PRO A O 1
ATOM 1420 N N . SER A 1 182 ? -0.933 5.813 -14.987 1.00 96.12 182 SER A N 1
ATOM 1421 C CA . SER A 1 182 ? -0.087 5.640 -16.179 1.00 96.12 182 SER A CA 1
ATOM 1422 C C . SER A 1 182 ? -0.545 4.543 -17.132 1.00 96.12 182 SER A C 1
ATOM 1424 O O . SER A 1 182 ? 0.083 4.342 -18.171 1.00 96.12 182 SER A O 1
ATOM 1426 N N . LEU A 1 183 ? -1.614 3.842 -16.767 1.00 97.19 183 LEU A N 1
ATOM 1427 C CA . LEU A 1 183 ? -2.198 2.745 -17.524 1.00 97.19 183 LEU A CA 1
ATOM 1428 C C . LEU A 1 183 ? -3.552 3.190 -18.065 1.00 97.19 183 LEU A C 1
ATOM 1430 O O . LEU A 1 183 ? -4.320 3.831 -17.349 1.00 97.19 183 LEU A O 1
ATOM 1434 N N . SER A 1 184 ? -3.819 2.851 -19.319 1.00 97.12 184 SER A N 1
ATOM 1435 C CA . SER A 1 184 ? -5.145 2.928 -19.921 1.00 97.12 184 SER A CA 1
ATOM 1436 C C . SER A 1 184 ? -5.970 1.687 -19.573 1.00 97.12 184 SER A C 1
ATOM 1438 O O . SER A 1 184 ? -5.439 0.650 -19.165 1.00 97.12 184 SER A O 1
ATOM 1440 N N . LYS A 1 185 ? -7.280 1.749 -19.813 1.00 97.56 185 LYS A N 1
ATOM 1441 C CA . LYS A 1 185 ? -8.164 0.589 -19.680 1.00 97.56 185 LYS A CA 1
ATOM 1442 C C . LYS A 1 185 ? -7.743 -0.606 -20.548 1.00 97.56 185 LYS A C 1
ATOM 1444 O O . LYS A 1 185 ? -7.841 -1.745 -20.092 1.00 97.56 185 LYS A O 1
ATOM 1449 N N . ASP A 1 186 ? -7.236 -0.368 -21.757 1.00 98.00 186 ASP A N 1
ATOM 1450 C CA . ASP A 1 186 ? -6.750 -1.441 -22.633 1.00 98.00 186 ASP A CA 1
ATOM 1451 C C . ASP A 1 186 ? -5.494 -2.111 -22.058 1.00 98.00 186 ASP A C 1
ATOM 1453 O O . ASP A 1 186 ? -5.408 -3.345 -22.047 1.00 98.00 186 ASP A O 1
ATOM 1457 N N . ASP A 1 187 ? -4.584 -1.325 -21.467 1.00 98.38 187 ASP A N 1
ATOM 1458 C CA . ASP A 1 187 ? -3.428 -1.862 -20.740 1.00 98.38 187 ASP A CA 1
ATOM 1459 C C . ASP A 1 187 ? -3.885 -2.757 -19.583 1.00 98.38 187 ASP A C 1
ATOM 1461 O O . ASP A 1 187 ? -3.389 -3.870 -19.419 1.00 98.38 187 ASP A O 1
ATOM 1465 N N . LEU A 1 188 ? -4.876 -2.316 -18.798 1.00 98.62 188 LEU A N 1
ATOM 1466 C CA . LEU A 1 188 ? -5.440 -3.104 -17.696 1.00 98.62 188 LEU A CA 1
ATOM 1467 C C . LEU A 1 188 ? -6.032 -4.434 -18.189 1.00 98.62 188 LEU A C 1
ATOM 1469 O O . LEU A 1 188 ? -5.797 -5.482 -17.582 1.00 98.62 188 LEU A O 1
ATOM 1473 N N . ILE A 1 189 ? -6.758 -4.426 -19.311 1.00 98.69 189 ILE A N 1
ATOM 1474 C CA . ILE A 1 189 ? -7.304 -5.645 -19.926 1.00 98.69 189 ILE A CA 1
ATOM 1475 C C . ILE A 1 189 ? -6.172 -6.597 -20.332 1.00 98.69 189 ILE A C 1
ATOM 1477 O O . ILE A 1 189 ? -6.265 -7.807 -20.096 1.00 98.69 189 ILE A O 1
ATOM 1481 N N . GLN A 1 190 ? -5.095 -6.079 -20.923 1.00 98.62 190 GLN A N 1
ATOM 1482 C CA . GLN A 1 190 ? -3.941 -6.887 -21.310 1.00 98.62 190 GLN A CA 1
ATOM 1483 C C . GLN A 1 190 ? -3.194 -7.444 -20.093 1.00 98.62 190 GLN A C 1
ATOM 1485 O O . GLN A 1 190 ? -2.903 -8.640 -20.046 1.00 98.62 190 GLN A O 1
ATOM 1490 N N . LEU A 1 191 ? -2.969 -6.630 -19.063 1.00 98.69 191 LEU A N 1
ATOM 1491 C CA . LEU A 1 191 ? -2.347 -7.057 -17.809 1.00 98.69 191 LEU A CA 1
ATOM 1492 C C . LEU A 1 191 ? -3.169 -8.152 -17.117 1.00 98.69 191 LEU A C 1
ATOM 1494 O O . LEU A 1 191 ? -2.603 -9.138 -16.635 1.00 98.69 191 LEU A O 1
ATOM 1498 N N . 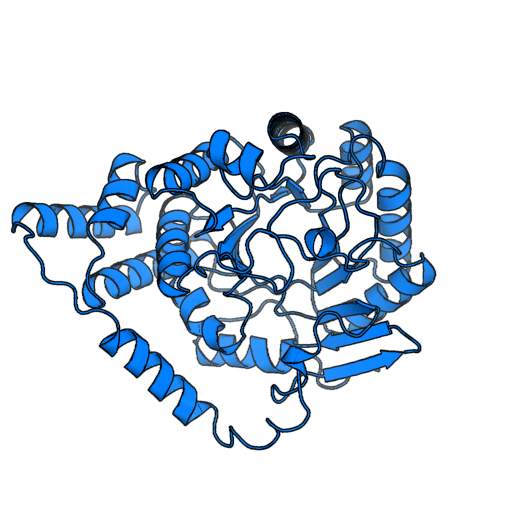LYS A 1 192 ? -4.504 -8.050 -17.140 1.00 98.56 192 LYS A N 1
ATOM 1499 C CA . LYS A 1 192 ? -5.390 -9.111 -16.646 1.00 98.56 192 LYS A CA 1
ATOM 1500 C C . LYS A 1 192 ? -5.210 -10.417 -17.424 1.00 98.56 192 LYS A C 1
ATOM 1502 O O . LYS A 1 192 ? -5.123 -11.477 -16.805 1.00 98.56 192 LYS A O 1
ATOM 1507 N N . LYS A 1 193 ? -5.097 -10.361 -18.758 1.00 98.50 193 LYS A N 1
ATOM 1508 C CA . LYS A 1 193 ? -4.819 -11.543 -19.603 1.00 98.50 193 LYS A CA 1
ATOM 1509 C C . LYS A 1 193 ? -3.457 -12.174 -19.291 1.00 98.50 193 LYS A C 1
ATOM 1511 O O . LYS A 1 193 ? -3.347 -13.395 -19.305 1.00 98.50 193 LYS A O 1
ATOM 1516 N N . LEU A 1 194 ? -2.454 -11.366 -18.941 1.00 98.25 194 LEU A N 1
ATOM 1517 C CA . LEU A 1 194 ? -1.128 -11.822 -18.492 1.00 98.25 194 LEU A CA 1
ATOM 1518 C C . LEU A 1 194 ? -1.111 -12.352 -17.042 1.00 98.25 194 LEU A C 1
ATOM 1520 O O . LEU A 1 194 ? -0.066 -12.762 -16.520 1.00 98.25 194 LEU A O 1
ATOM 1524 N N . GLY A 1 195 ? -2.264 -12.355 -16.368 1.00 98.12 195 GLY A N 1
ATOM 1525 C CA . GLY A 1 195 ? -2.413 -12.866 -15.011 1.00 98.12 195 GLY A CA 1
ATOM 1526 C C . GLY A 1 195 ? -1.843 -11.941 -13.937 1.00 98.12 195 GLY A C 1
ATOM 1527 O O . GLY A 1 195 ? -1.432 -12.431 -12.881 1.00 98.12 195 GLY A O 1
ATOM 1528 N N . VAL A 1 196 ? -1.777 -10.629 -14.183 1.00 98.69 196 VAL A N 1
ATOM 1529 C CA . VAL A 1 196 ? -1.565 -9.639 -13.114 1.00 98.69 196 VAL A CA 1
ATOM 1530 C C . VAL A 1 196 ? -2.725 -9.736 -12.124 1.00 98.69 196 VAL A C 1
ATOM 1532 O O . VAL A 1 196 ? -3.882 -9.874 -12.521 1.00 98.69 196 VAL A O 1
ATOM 1535 N N . LYS A 1 197 ? -2.412 -9.724 -10.826 1.00 98.38 197 LYS A N 1
ATOM 1536 C CA . LYS A 1 197 ? -3.405 -9.891 -9.758 1.00 98.38 197 LYS A CA 1
ATOM 1537 C C . LYS A 1 197 ? -3.999 -8.570 -9.312 1.00 98.38 197 LYS A C 1
ATOM 1539 O O . LYS A 1 197 ? -5.204 -8.496 -9.099 1.00 98.38 197 LYS A O 1
ATOM 1544 N N . GLU A 1 198 ? -3.155 -7.554 -9.160 1.00 98.25 198 GLU A N 1
ATOM 1545 C CA . GLU A 1 198 ? -3.565 -6.267 -8.608 1.00 98.25 198 GLU A CA 1
ATOM 1546 C C . GLU A 1 198 ? -2.862 -5.103 -9.308 1.00 98.25 198 GLU A C 1
ATOM 1548 O O . GLU A 1 198 ? -1.729 -5.228 -9.780 1.00 98.25 198 GLU A O 1
ATOM 1553 N N . VAL A 1 199 ? -3.523 -3.952 -9.332 1.00 98.69 199 VAL A N 1
ATOM 1554 C CA . VAL A 1 199 ? -2.953 -2.680 -9.776 1.00 98.69 199 VAL A CA 1
ATOM 1555 C C . VAL A 1 199 ? -3.246 -1.625 -8.715 1.00 98.69 199 VAL A C 1
ATOM 1557 O O . VAL A 1 199 ? -4.316 -1.592 -8.106 1.00 98.69 199 VAL A O 1
ATOM 1560 N N . CYS A 1 200 ? -2.252 -0.783 -8.457 1.00 98.50 200 CYS A N 1
ATOM 1561 C CA . CYS A 1 200 ? -2.319 0.259 -7.451 1.00 98.50 200 CYS A CA 1
ATOM 1562 C C . CYS A 1 200 ? -2.761 1.595 -8.060 1.00 98.50 200 CYS A C 1
ATOM 1564 O O . CYS A 1 200 ? -2.102 2.109 -8.966 1.00 98.50 200 CYS A O 1
ATOM 1566 N N . SER A 1 201 ? -3.812 2.196 -7.501 1.00 97.75 201 SER A N 1
ATOM 1567 C CA . SER A 1 201 ? -4.138 3.607 -7.693 1.00 97.75 201 SER A CA 1
ATOM 1568 C C . SER A 1 201 ? -4.354 4.273 -6.338 1.00 97.75 201 SER A C 1
ATOM 1570 O O . SER A 1 201 ? -5.377 4.083 -5.692 1.00 97.75 201 SER A O 1
ATOM 1572 N N . SER A 1 202 ? -3.368 5.052 -5.892 1.00 95.88 202 SER A N 1
ATOM 1573 C CA . SER A 1 202 ? -3.370 5.675 -4.561 1.00 95.88 202 SER A CA 1
ATOM 1574 C C . SER A 1 202 ? -3.649 7.165 -4.607 1.00 95.88 202 SER A C 1
ATOM 1576 O O . SER A 1 202 ? -2.998 7.888 -5.365 1.00 95.88 202 SER A O 1
ATOM 1578 N N . LEU A 1 203 ? -4.509 7.663 -3.721 1.00 97.50 203 LEU A N 1
ATOM 1579 C CA . LEU A 1 203 ? -4.673 9.104 -3.518 1.00 97.50 203 LEU A CA 1
ATOM 1580 C C . LEU A 1 203 ? -3.633 9.683 -2.550 1.00 97.50 203 LEU A C 1
ATOM 1582 O O . LEU A 1 203 ? -3.222 10.830 -2.726 1.00 97.50 203 LEU A O 1
ATOM 1586 N N . GLU A 1 204 ? -3.129 8.876 -1.611 1.00 97.88 204 GLU A N 1
ATOM 1587 C CA . GLU A 1 204 ? -2.383 9.269 -0.401 1.00 97.88 204 GLU A CA 1
ATOM 1588 C C . GLU A 1 204 ? -3.229 10.074 0.591 1.00 97.88 204 GLU A C 1
ATOM 1590 O O . GLU A 1 204 ? -3.301 9.727 1.763 1.00 97.88 204 GLU A O 1
ATOM 1595 N N . THR A 1 205 ? -3.939 11.095 0.122 1.00 97.75 205 THR A N 1
ATOM 1596 C CA . THR A 1 205 ? -4.908 11.863 0.906 1.00 97.75 205 THR A CA 1
ATOM 1597 C C . THR A 1 205 ? -6.208 11.998 0.126 1.00 97.75 205 THR A C 1
ATOM 1599 O O . THR A 1 205 ? -6.189 12.198 -1.092 1.00 97.75 205 THR A O 1
ATOM 1602 N N . TYR A 1 206 ? -7.340 11.863 0.814 1.00 96.56 206 TYR A N 1
ATOM 1603 C CA . TYR A 1 206 ? -8.652 12.040 0.195 1.00 96.56 206 TYR A CA 1
ATOM 1604 C C . TYR A 1 206 ? -9.017 13.519 0.034 1.00 96.56 206 TYR A C 1
ATOM 1606 O O . TYR A 1 206 ? -9.692 13.874 -0.940 1.00 96.56 206 TYR A O 1
ATOM 1614 N N . ASN A 1 207 ? -8.492 14.365 0.928 1.00 98.25 207 ASN A N 1
ATOM 1615 C CA . ASN A 1 207 ? -8.676 15.808 0.930 1.00 98.25 207 ASN A CA 1
ATOM 1616 C C . ASN A 1 207 ? -8.112 16.436 -0.362 1.00 98.25 207 ASN A C 1
ATOM 1618 O O . ASN A 1 207 ? -6.905 16.330 -0.613 1.00 98.25 207 ASN A O 1
ATOM 1622 N N . PRO A 1 208 ? -8.949 17.081 -1.194 1.00 98.06 208 PRO A N 1
ATOM 1623 C CA . PRO A 1 208 ? -8.513 17.628 -2.475 1.00 98.06 208 PRO A CA 1
ATOM 1624 C C . PRO A 1 208 ? -7.521 18.790 -2.330 1.00 98.06 208 PRO A C 1
ATOM 1626 O O . PRO A 1 208 ? -6.621 18.912 -3.161 1.00 98.06 208 PRO A O 1
ATOM 1629 N N . GLU A 1 209 ? -7.629 19.601 -1.276 1.00 98.38 209 GLU A N 1
ATOM 1630 C CA . GLU A 1 209 ? -6.722 20.727 -1.031 1.00 98.38 209 GLU A CA 1
ATOM 1631 C C . GLU A 1 209 ? -5.338 20.222 -0.619 1.00 98.38 209 GLU A C 1
ATOM 1633 O O . GLU A 1 209 ? -4.333 20.591 -1.233 1.00 98.38 209 GLU A O 1
ATOM 1638 N N . VAL A 1 210 ? -5.286 19.283 0.335 1.00 98.31 210 VAL A N 1
ATOM 1639 C CA . VAL A 1 210 ? -4.026 18.640 0.744 1.00 98.31 210 VAL A CA 1
ATOM 1640 C C . VAL A 1 210 ? -3.407 17.894 -0.439 1.00 98.31 210 VAL A C 1
ATOM 1642 O O . VAL A 1 210 ? -2.195 17.965 -0.638 1.00 98.31 210 VAL A O 1
ATOM 1645 N N . PHE A 1 211 ? -4.210 17.211 -1.269 1.00 98.56 211 PHE A N 1
ATOM 1646 C CA . PHE A 1 211 ? -3.712 16.547 -2.477 1.00 98.56 211 PHE A CA 1
ATOM 1647 C C . PHE A 1 211 ? -3.029 17.547 -3.414 1.00 98.56 211 PHE A C 1
ATOM 1649 O O . PHE A 1 211 ? -1.883 17.322 -3.806 1.00 98.56 211 PHE A O 1
ATOM 1656 N N . ALA A 1 212 ? -3.714 18.641 -3.762 1.00 98.12 212 ALA A N 1
ATOM 1657 C CA . ALA A 1 212 ? -3.192 19.663 -4.666 1.00 98.12 212 ALA A CA 1
ATOM 1658 C C . ALA A 1 212 ? -1.914 20.307 -4.111 1.00 98.12 212 ALA A C 1
ATOM 1660 O O . ALA A 1 212 ? -0.965 20.567 -4.854 1.00 98.12 212 ALA A O 1
ATOM 1661 N N . GLU A 1 213 ? -1.849 20.501 -2.792 1.00 97.94 213 GLU A N 1
ATOM 1662 C CA . GLU A 1 213 ? -0.664 21.038 -2.141 1.00 97.94 213 GLU A CA 1
ATOM 1663 C C . GLU A 1 213 ? 0.531 20.082 -2.242 1.00 97.94 213 GLU A C 1
ATOM 1665 O O . GLU A 1 213 ? 1.633 20.512 -2.601 1.00 97.94 213 GLU A O 1
ATOM 1670 N N . VAL A 1 214 ? 0.346 18.801 -1.909 1.00 98.00 214 VAL A N 1
ATOM 1671 C CA . VAL A 1 214 ? 1.455 17.849 -1.731 1.00 98.00 214 VAL A CA 1
ATOM 1672 C C . VAL A 1 214 ? 1.809 17.074 -3.004 1.00 98.00 214 VAL A C 1
ATOM 1674 O O . VAL A 1 214 ? 2.916 16.533 -3.099 1.00 98.00 214 VAL A O 1
ATOM 1677 N N . LYS A 1 215 ? 0.924 17.053 -4.009 1.00 97.69 215 LYS A N 1
ATOM 1678 C CA . LYS A 1 215 ? 1.092 16.384 -5.315 1.00 97.69 215 LYS A CA 1
ATOM 1679 C C . LYS A 1 215 ? 0.793 17.346 -6.485 1.00 97.69 215 LYS A C 1
ATOM 1681 O O . LYS A 1 215 ? -0.027 17.026 -7.339 1.00 97.69 215 LYS A O 1
ATOM 1686 N N . PRO A 1 216 ? 1.475 18.502 -6.570 1.00 97.06 216 PRO A N 1
ATOM 1687 C CA . PRO A 1 216 ? 1.087 19.603 -7.462 1.00 97.06 216 PRO A CA 1
ATOM 1688 C C . PRO A 1 216 ? 1.144 19.291 -8.967 1.00 97.06 216 PRO A C 1
ATOM 1690 O O . PRO A 1 216 ? 0.473 19.959 -9.743 1.00 97.06 216 PRO A O 1
ATOM 1693 N N . GLY A 1 217 ? 1.958 18.323 -9.401 1.00 95.81 217 GLY A N 1
ATOM 1694 C CA . GLY A 1 217 ? 2.032 17.895 -10.807 1.00 95.81 217 GLY A CA 1
ATOM 1695 C C . GLY A 1 217 ? 1.240 16.624 -11.126 1.00 95.81 217 GLY A C 1
ATOM 1696 O O . GLY A 1 217 ? 1.426 16.050 -12.198 1.00 95.81 217 GLY A O 1
ATOM 1697 N N . ASP A 1 218 ? 0.457 16.118 -10.174 1.00 96.06 218 ASP A N 1
ATOM 1698 C CA . ASP A 1 218 ? -0.325 14.884 -10.281 1.00 96.06 218 ASP A CA 1
ATOM 1699 C C . ASP A 1 218 ? -1.821 15.212 -10.426 1.00 96.06 218 ASP A C 1
ATOM 1701 O O . ASP A 1 218 ? -2.240 16.332 -10.146 1.00 96.06 218 ASP A O 1
ATOM 1705 N N . SER A 1 219 ? -2.649 14.242 -10.824 1.00 96.19 219 SER A N 1
ATOM 1706 C CA . SER A 1 219 ? -4.103 14.430 -10.945 1.00 96.19 219 SER A CA 1
ATOM 1707 C C . SER A 1 219 ? -4.859 13.461 -10.048 1.00 96.19 219 SER A C 1
ATOM 1709 O O . SER A 1 219 ? -4.774 12.236 -10.190 1.00 96.19 219 SER A O 1
ATOM 1711 N N . ARG A 1 220 ? -5.645 14.029 -9.130 1.00 97.12 220 ARG A N 1
ATOM 1712 C CA . ARG A 1 220 ? -6.543 13.278 -8.249 1.00 97.12 220 ARG A CA 1
ATOM 1713 C C . ARG A 1 220 ? -7.616 12.570 -9.069 1.00 97.12 220 ARG A C 1
ATOM 1715 O O . ARG A 1 220 ? -7.891 11.397 -8.848 1.00 97.12 220 ARG A O 1
ATOM 1722 N N . GLU A 1 221 ? -8.155 13.256 -10.068 1.00 97.62 221 GLU A N 1
ATOM 1723 C CA . GLU A 1 221 ? -9.200 12.758 -10.959 1.00 97.62 221 GLU A CA 1
ATOM 1724 C C . GLU A 1 221 ? -8.686 11.591 -11.803 1.00 97.62 221 GLU A C 1
ATOM 1726 O O . GLU A 1 221 ? -9.390 10.602 -11.965 1.00 97.62 221 GLU A O 1
ATOM 1731 N N . ALA A 1 222 ? -7.448 11.662 -12.308 1.00 97.19 222 ALA A N 1
ATOM 1732 C CA . ALA A 1 222 ? -6.844 10.558 -13.052 1.00 97.19 222 ALA A CA 1
ATOM 1733 C C . ALA A 1 222 ? -6.648 9.309 -12.181 1.00 97.19 222 ALA A C 1
ATOM 1735 O O . ALA A 1 222 ? -6.823 8.194 -12.661 1.00 97.19 222 ALA A O 1
ATOM 1736 N N . ARG A 1 223 ? -6.323 9.483 -10.896 1.00 97.75 223 ARG A N 1
ATOM 1737 C CA . ARG A 1 223 ? -6.194 8.371 -9.942 1.00 97.75 223 ARG A CA 1
ATOM 1738 C C . ARG A 1 223 ? -7.542 7.749 -9.591 1.00 97.75 223 ARG A C 1
ATOM 1740 O O . ARG A 1 223 ? -7.629 6.526 -9.524 1.00 97.75 223 ARG A O 1
ATOM 1747 N N . ILE A 1 224 ? -8.581 8.564 -9.413 1.00 98.50 224 ILE A N 1
ATOM 1748 C CA . ILE A 1 224 ? -9.951 8.072 -9.206 1.00 98.50 224 ILE A CA 1
ATOM 1749 C C . ILE A 1 224 ? -10.415 7.284 -10.432 1.00 98.50 224 ILE A C 1
ATOM 1751 O O . ILE A 1 224 ? -10.792 6.128 -10.280 1.00 98.50 224 ILE A O 1
ATOM 1755 N N . ARG A 1 225 ? -10.269 7.848 -11.640 1.00 98.19 225 ARG A N 1
ATOM 1756 C CA . ARG A 1 225 ? -10.606 7.147 -12.890 1.00 98.19 225 ARG A CA 1
ATOM 1757 C C . ARG A 1 225 ? -9.856 5.827 -13.031 1.00 98.19 225 ARG A C 1
ATOM 1759 O O . ARG A 1 225 ? -10.467 4.814 -13.334 1.00 98.19 225 ARG A O 1
ATOM 1766 N N . LEU A 1 226 ? -8.550 5.811 -12.750 1.00 98.19 226 LEU A N 1
ATOM 1767 C CA . LEU A 1 226 ? -7.780 4.568 -12.784 1.00 98.19 226 LEU A CA 1
ATOM 1768 C C . LEU A 1 226 ? -8.325 3.536 -11.778 1.00 98.19 226 LEU A C 1
ATOM 1770 O O . LEU A 1 226 ? -8.396 2.359 -12.105 1.00 98.19 226 LEU A O 1
ATOM 1774 N N . ALA A 1 227 ? -8.714 3.948 -10.565 1.00 98.69 227 ALA A N 1
ATOM 1775 C CA . ALA A 1 227 ? -9.293 3.032 -9.578 1.00 98.69 227 ALA A CA 1
ATOM 1776 C C . ALA A 1 227 ? -10.624 2.428 -10.061 1.00 98.69 227 ALA A C 1
ATOM 1778 O O . ALA A 1 227 ? -10.836 1.224 -9.915 1.00 98.69 227 ALA A O 1
ATOM 1779 N N . GLU A 1 228 ? -11.480 3.244 -10.682 1.00 98.75 228 GLU A N 1
ATOM 1780 C CA . GLU A 1 228 ? -12.743 2.812 -11.296 1.00 98.75 228 GLU A CA 1
ATOM 1781 C C . GLU A 1 228 ? -12.500 1.838 -12.459 1.00 98.75 228 GLU A C 1
ATOM 1783 O O . GLU A 1 228 ? -13.128 0.784 -12.518 1.00 98.75 228 GLU A O 1
ATOM 1788 N N . GLU A 1 229 ? -11.543 2.127 -13.345 1.00 98.69 229 GLU A N 1
ATOM 1789 C CA . GLU A 1 229 ? -11.198 1.256 -14.477 1.00 98.69 229 GLU A CA 1
ATOM 1790 C C . GLU A 1 229 ? -10.581 -0.081 -14.029 1.00 98.69 229 GLU A C 1
ATOM 1792 O O . GLU A 1 229 ? -10.885 -1.124 -14.613 1.00 98.69 229 GLU A O 1
ATOM 1797 N N . ILE A 1 230 ? -9.746 -0.081 -12.980 1.00 98.75 230 ILE A N 1
ATOM 1798 C CA . ILE A 1 230 ? -9.207 -1.311 -12.368 1.00 98.75 230 ILE A CA 1
ATOM 1799 C C . ILE A 1 230 ? -10.354 -2.197 -11.873 1.00 98.75 230 ILE A C 1
ATOM 1801 O O . ILE A 1 230 ? -10.368 -3.402 -12.154 1.00 98.75 230 ILE A O 1
ATOM 1805 N N . ASP A 1 231 ? -11.316 -1.600 -11.165 1.00 98.56 231 ASP A N 1
ATOM 1806 C CA . ASP A 1 231 ? -12.482 -2.303 -10.632 1.00 98.56 231 ASP A CA 1
ATOM 1807 C C . ASP A 1 231 ? -13.391 -2.830 -11.751 1.00 98.56 231 ASP A C 1
ATOM 1809 O O . ASP A 1 231 ? -13.783 -3.999 -11.733 1.00 98.56 231 ASP A O 1
ATOM 1813 N N . GLU A 1 232 ? -13.655 -2.012 -12.772 1.00 98.62 232 GLU A N 1
ATOM 1814 C CA . GLU A 1 232 ? -14.492 -2.370 -13.920 1.00 98.62 232 GLU A CA 1
ATOM 1815 C C . GLU A 1 232 ? -13.895 -3.534 -14.724 1.00 98.62 232 GLU A C 1
ATOM 1817 O O . GLU A 1 232 ? -14.593 -4.490 -15.076 1.00 98.62 232 GLU A O 1
ATOM 1822 N N . VAL A 1 233 ? -12.582 -3.502 -14.978 1.00 98.56 233 VAL A N 1
ATOM 1823 C CA . VAL A 1 233 ? -11.869 -4.598 -15.650 1.00 98.56 233 VAL A CA 1
ATOM 1824 C C . VAL A 1 233 ? -11.810 -5.843 -14.758 1.00 98.56 233 VAL A C 1
ATOM 1826 O O . VAL A 1 233 ? -11.610 -6.953 -15.259 1.00 98.56 233 VAL A O 1
ATOM 1829 N N . GLY A 1 234 ? -12.030 -5.714 -13.447 1.00 98.44 234 GLY A N 1
ATOM 1830 C CA . GLY A 1 234 ? -12.025 -6.806 -12.475 1.00 98.44 234 GLY A CA 1
ATOM 1831 C C . GLY A 1 234 ? -10.619 -7.305 -12.150 1.00 98.44 234 GLY A C 1
ATOM 1832 O O . GLY A 1 234 ? -10.405 -8.518 -12.062 1.00 98.44 234 GLY A O 1
ATOM 1833 N N . LEU A 1 235 ? -9.658 -6.384 -12.077 1.00 98.69 235 LEU A N 1
ATOM 1834 C CA . LEU A 1 235 ? -8.361 -6.584 -11.430 1.00 98.69 235 LEU A CA 1
ATOM 1835 C C . LEU A 1 235 ? -8.487 -6.231 -9.944 1.00 98.69 235 LEU A C 1
ATOM 1837 O O . LEU A 1 235 ? -9.353 -5.447 -9.567 1.00 98.69 235 LEU A O 1
ATOM 1841 N N . GLY A 1 236 ? -7.614 -6.776 -9.094 1.00 98.75 236 GLY A N 1
ATOM 1842 C CA . GLY A 1 236 ? -7.559 -6.339 -7.702 1.00 98.75 236 GLY A CA 1
ATOM 1843 C C . GLY A 1 236 ? -7.125 -4.875 -7.607 1.00 98.75 236 GLY A C 1
ATOM 1844 O O . GLY A 1 236 ? -6.075 -4.494 -8.129 1.00 98.75 236 GLY A O 1
ATOM 1845 N N . LEU A 1 237 ? -7.925 -4.052 -6.942 1.00 98.81 237 LEU A N 1
ATOM 1846 C CA . LEU A 1 237 ? -7.597 -2.675 -6.622 1.00 98.81 237 LEU A CA 1
ATOM 1847 C C . LEU A 1 237 ? -6.782 -2.627 -5.335 1.00 98.81 237 LEU A C 1
ATOM 1849 O O . LEU A 1 237 ? -7.160 -3.178 -4.295 1.00 98.81 237 LEU A O 1
ATOM 1853 N N . LYS A 1 238 ? -5.685 -1.882 -5.412 1.00 98.50 238 LYS A N 1
ATOM 1854 C CA . LYS A 1 238 ? -4.904 -1.451 -4.264 1.00 98.50 238 LYS A CA 1
ATOM 1855 C C . LYS A 1 238 ? -4.878 0.067 -4.187 1.00 98.50 238 LYS A C 1
ATOM 1857 O O . LYS A 1 238 ? -4.649 0.726 -5.196 1.00 98.50 238 LYS A O 1
ATOM 1862 N N . SER A 1 239 ? -5.068 0.620 -2.994 1.00 98.25 239 SER A N 1
ATOM 1863 C CA . SER A 1 239 ? -5.099 2.073 -2.797 1.00 98.25 239 SER A CA 1
ATOM 1864 C C . SER A 1 239 ? -4.407 2.461 -1.502 1.00 98.25 239 SER A C 1
ATOM 1866 O O . SER A 1 239 ? -4.738 1.925 -0.451 1.00 98.25 239 SER A O 1
ATOM 1868 N N . VAL A 1 240 ? -3.434 3.373 -1.564 1.00 98.38 240 VAL A N 1
ATOM 1869 C CA . VAL A 1 240 ? -2.627 3.777 -0.401 1.00 98.38 240 VAL A CA 1
ATOM 1870 C C . VAL A 1 240 ? -3.170 5.055 0.240 1.00 98.38 240 VAL A C 1
ATOM 1872 O O . VAL A 1 240 ? -3.474 6.034 -0.453 1.00 98.38 240 VAL A O 1
ATOM 1875 N N . MET A 1 241 ? -3.261 5.046 1.571 1.00 98.56 241 MET A N 1
ATOM 1876 C CA . MET A 1 241 ? -3.458 6.231 2.411 1.00 98.56 241 MET A CA 1
ATOM 1877 C C . MET A 1 241 ? -2.141 6.618 3.091 1.00 98.56 241 MET A C 1
ATOM 1879 O O . MET A 1 241 ? -1.362 5.747 3.480 1.00 98.56 241 MET A O 1
ATOM 1883 N N . MET A 1 242 ? -1.907 7.913 3.284 1.00 98.56 242 MET A N 1
ATOM 1884 C CA . MET A 1 242 ? -0.785 8.457 4.035 1.00 98.56 242 MET A CA 1
ATOM 1885 C C . MET A 1 242 ? -1.275 9.315 5.204 1.00 98.56 242 MET A C 1
ATOM 1887 O O . MET A 1 242 ? -1.733 10.443 5.044 1.00 98.56 242 MET A O 1
ATOM 1891 N N . VAL A 1 243 ? -1.131 8.775 6.406 1.00 98.62 243 VAL A N 1
ATOM 1892 C CA . VAL A 1 243 ? -1.436 9.436 7.673 1.00 98.62 243 VAL A CA 1
ATOM 1893 C C . VAL A 1 243 ? -0.358 10.469 7.990 1.00 98.62 243 VAL A C 1
ATOM 1895 O O . VAL A 1 243 ? 0.834 10.194 7.858 1.00 98.62 243 VAL A O 1
ATOM 1898 N N . GLY A 1 244 ? -0.766 11.650 8.451 1.00 96.94 244 GLY A N 1
ATOM 1899 C CA . GLY A 1 244 ? 0.132 12.704 8.932 1.00 96.94 244 GLY A CA 1
ATOM 1900 C C . GLY A 1 244 ? 0.675 13.648 7.856 1.00 96.94 244 GLY A C 1
ATOM 1901 O O . GLY A 1 244 ? 1.447 14.543 8.187 1.00 96.94 244 GLY A O 1
ATOM 1902 N N . ILE A 1 245 ? 0.261 13.504 6.592 1.00 96.00 245 ILE A N 1
ATOM 1903 C CA . ILE A 1 245 ? 0.669 14.413 5.502 1.00 96.00 245 ILE A CA 1
ATOM 1904 C C . ILE A 1 245 ? -0.167 15.707 5.423 1.00 96.00 245 ILE A C 1
ATOM 1906 O O . ILE A 1 245 ? 0.108 16.566 4.596 1.00 96.00 245 ILE A O 1
ATOM 1910 N N . GLY A 1 246 ? -1.178 15.853 6.282 1.00 94.81 246 GLY A N 1
ATOM 1911 C CA . GLY A 1 246 ? -2.069 17.020 6.318 1.00 94.81 246 GLY A CA 1
ATOM 1912 C C . GLY A 1 246 ? -3.554 16.679 6.458 1.00 94.81 246 GLY A C 1
ATOM 1913 O O . GLY A 1 246 ? -4.339 17.578 6.715 1.00 94.81 246 GLY A O 1
ATOM 1914 N N . GLY A 1 247 ? -3.937 15.403 6.322 1.00 92.94 247 GLY A N 1
ATOM 1915 C CA . GLY A 1 247 ? -5.328 14.967 6.490 1.00 92.94 247 GLY A CA 1
ATOM 1916 C C . GLY A 1 247 ? -5.799 14.946 7.949 1.00 92.94 247 GLY A C 1
ATOM 1917 O O . GLY A 1 247 ? -5.002 14.713 8.869 1.00 92.94 247 GLY A O 1
ATOM 1918 N N . THR A 1 248 ? -7.100 15.156 8.142 1.00 96.75 248 THR A N 1
ATOM 1919 C CA . THR A 1 248 ? -7.797 15.035 9.431 1.00 96.75 248 THR A CA 1
ATOM 1920 C C . THR A 1 248 ? -8.374 13.630 9.648 1.00 96.75 248 THR A C 1
ATOM 1922 O O . THR A 1 248 ? -8.324 12.778 8.760 1.00 96.75 248 THR A O 1
ATOM 1925 N N . SER A 1 249 ? -8.938 13.372 10.834 1.00 97.06 249 SER A N 1
ATOM 1926 C CA . SER A 1 249 ? -9.663 12.122 11.114 1.00 97.06 249 SER A CA 1
ATOM 1927 C C . SER A 1 249 ? -10.827 11.905 10.145 1.00 97.06 249 SER A C 1
ATOM 1929 O O . SER A 1 249 ? -11.031 10.786 9.680 1.00 97.06 249 SER A O 1
ATOM 1931 N N . GLU A 1 250 ? -11.537 12.974 9.794 1.00 98.25 250 GLU A N 1
ATOM 1932 C CA . GLU A 1 250 ? -12.608 12.980 8.799 1.00 98.25 250 GLU A CA 1
ATOM 1933 C C . GLU A 1 250 ? -12.077 12.602 7.419 1.00 98.25 250 GLU A C 1
ATOM 1935 O O . GLU A 1 250 ? -12.651 11.723 6.788 1.00 98.25 250 GLU A O 1
ATOM 1940 N N . ASP A 1 251 ? -10.939 13.155 6.990 1.00 98.44 251 ASP A N 1
ATOM 1941 C CA . ASP A 1 251 ? -10.326 12.788 5.708 1.00 98.44 251 ASP A CA 1
ATOM 1942 C C . ASP A 1 251 ? -9.923 11.304 5.659 1.00 98.44 251 ASP A C 1
ATOM 1944 O O . ASP A 1 251 ? -10.074 10.645 4.626 1.00 98.44 251 ASP A O 1
ATOM 1948 N N . TYR A 1 252 ? -9.399 10.757 6.764 1.00 98.62 252 TYR A N 1
ATOM 1949 C CA . TYR A 1 252 ? -9.038 9.339 6.845 1.00 98.62 252 TYR A CA 1
ATOM 1950 C C . TYR A 1 252 ? -10.275 8.444 6.786 1.00 98.62 252 TYR A C 1
ATOM 1952 O O . TYR A 1 252 ? -10.282 7.466 6.036 1.00 98.62 252 TYR A O 1
ATOM 1960 N N . VAL A 1 253 ? -11.325 8.780 7.541 1.00 98.75 253 VAL A N 1
ATOM 1961 C CA . VAL A 1 253 ? -12.594 8.045 7.528 1.00 98.75 253 VAL A CA 1
ATOM 1962 C C . VAL A 1 253 ? -13.264 8.155 6.159 1.00 98.75 253 VAL A C 1
ATOM 1964 O O . VAL A 1 253 ? -13.679 7.140 5.607 1.00 98.75 253 VAL A O 1
ATOM 1967 N N . ASP A 1 254 ? -13.296 9.333 5.547 1.00 98.69 254 ASP A N 1
ATOM 1968 C CA . ASP A 1 254 ? -13.829 9.530 4.199 1.00 98.69 254 ASP A CA 1
ATOM 1969 C C . ASP A 1 254 ? -13.112 8.655 3.175 1.00 98.69 254 ASP A C 1
ATOM 1971 O O . ASP A 1 254 ? -13.765 8.015 2.353 1.00 98.69 254 ASP A O 1
ATOM 1975 N N . TYR A 1 255 ? -11.784 8.553 3.261 1.00 98.75 255 TYR A N 1
ATOM 1976 C CA . TYR A 1 255 ? -11.026 7.658 2.396 1.00 98.75 255 TYR A CA 1
ATOM 1977 C C . TYR A 1 255 ? -11.379 6.183 2.660 1.00 98.75 255 TYR A C 1
ATOM 1979 O O . TYR A 1 255 ? -11.649 5.426 1.724 1.00 98.75 255 TYR A O 1
ATOM 1987 N N . ILE A 1 256 ? -11.419 5.763 3.931 1.00 98.81 256 ILE A N 1
ATOM 1988 C CA . ILE A 1 256 ? -11.807 4.398 4.318 1.00 98.81 256 ILE A CA 1
ATOM 1989 C C . ILE A 1 256 ? -13.181 4.054 3.723 1.00 98.81 256 ILE A C 1
ATOM 1991 O O . ILE A 1 256 ? -13.339 2.982 3.141 1.00 98.81 256 ILE A O 1
ATOM 1995 N N . PHE A 1 257 ? -14.161 4.953 3.804 1.00 98.75 257 PHE A N 1
ATOM 1996 C CA . PHE A 1 257 ? -15.513 4.698 3.306 1.00 98.75 257 PHE A CA 1
ATOM 1997 C C . PHE A 1 257 ? -15.649 4.850 1.788 1.00 98.75 257 PHE A C 1
ATOM 1999 O O . PHE A 1 257 ? -16.386 4.073 1.183 1.00 98.75 257 PHE A O 1
ATOM 2006 N N . TRP A 1 258 ? -14.902 5.754 1.147 1.00 98.62 258 TRP A N 1
ATOM 2007 C CA . TRP A 1 258 ? -14.815 5.838 -0.318 1.00 98.62 258 TRP A CA 1
ATOM 2008 C C . TRP A 1 258 ? -14.387 4.499 -0.922 1.00 98.62 258 TRP A C 1
ATOM 2010 O O . TRP A 1 258 ? -14.977 4.027 -1.893 1.00 98.62 258 TRP A O 1
ATOM 2020 N N . LEU A 1 259 ? -13.422 3.832 -0.283 1.00 98.69 259 LEU A N 1
ATOM 2021 C CA . LEU A 1 259 ? -12.930 2.534 -0.726 1.00 98.69 259 LEU A CA 1
ATOM 2022 C C . LEU A 1 259 ? -13.984 1.413 -0.693 1.00 98.69 259 LEU A C 1
ATOM 2024 O O . LEU A 1 259 ? -13.832 0.433 -1.417 1.00 98.69 259 LEU A O 1
ATOM 2028 N N . LYS A 1 260 ? -15.080 1.553 0.070 1.00 97.00 260 LYS A N 1
ATOM 2029 C CA . LYS A 1 260 ? -16.189 0.577 0.050 1.00 97.00 260 LYS A CA 1
ATOM 2030 C C . LYS A 1 260 ? -16.920 0.532 -1.293 1.00 97.00 260 LYS A C 1
ATOM 2032 O O . LYS A 1 260 ? -17.612 -0.444 -1.565 1.00 97.00 260 LYS A O 1
ATOM 2037 N N . GLY A 1 261 ? -16.785 1.574 -2.114 1.00 97.69 261 GLY A N 1
ATOM 2038 C CA . GLY A 1 261 ? -17.397 1.637 -3.439 1.00 97.69 261 GLY A CA 1
ATOM 2039 C C . GLY A 1 261 ? -16.800 0.659 -4.456 1.00 97.69 261 GLY A C 1
ATOM 2040 O O . GLY A 1 261 ? -17.425 0.425 -5.485 1.00 97.69 261 GLY A O 1
ATOM 2041 N N . PHE A 1 262 ? -15.631 0.071 -4.180 1.00 98.56 262 PHE A N 1
ATOM 2042 C CA . PHE A 1 262 ? -14.920 -0.795 -5.122 1.00 98.56 262 PHE A CA 1
ATOM 2043 C C . PHE A 1 262 ? -15.083 -2.268 -4.763 1.00 98.56 262 PHE A C 1
ATOM 2045 O O . PHE A 1 262 ? -14.649 -2.726 -3.703 1.00 98.56 262 PHE A O 1
ATOM 2052 N N . LYS A 1 263 ? -1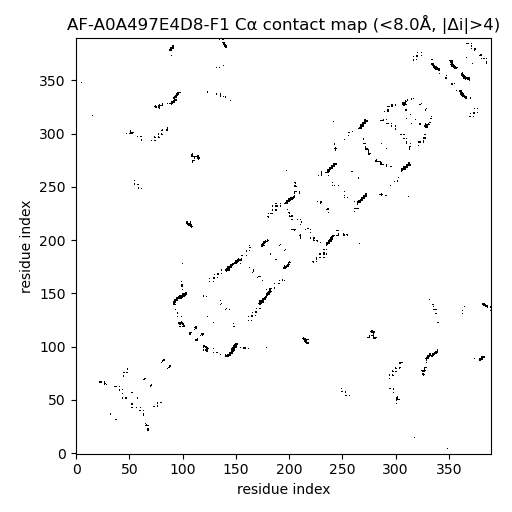5.658 -3.043 -5.683 1.00 98.19 263 LYS A N 1
ATOM 2053 C CA . LYS A 1 263 ? -15.923 -4.473 -5.477 1.00 98.19 263 LYS A CA 1
ATOM 2054 C C . LYS A 1 263 ? -14.639 -5.299 -5.384 1.00 98.19 263 LYS A C 1
ATOM 2056 O O . LYS A 1 263 ? -14.600 -6.308 -4.682 1.00 98.19 263 LYS A O 1
ATOM 2061 N N . ASN A 1 264 ? -13.611 -4.899 -6.118 1.00 98.31 264 ASN A N 1
ATOM 2062 C CA . ASN A 1 264 ? -12.345 -5.603 -6.241 1.00 98.31 264 ASN A CA 1
ATOM 2063 C C . ASN A 1 264 ? -11.246 -4.962 -5.388 1.00 98.31 264 ASN A C 1
ATOM 2065 O O . ASN A 1 264 ? -10.073 -5.193 -5.659 1.00 98.31 264 ASN A O 1
ATOM 2069 N N . LEU A 1 265 ? -11.573 -4.185 -4.351 1.00 98.69 265 LEU A N 1
ATOM 2070 C CA . LEU A 1 265 ? -10.576 -3.769 -3.365 1.00 98.69 265 LEU A CA 1
ATOM 2071 C C . LEU A 1 265 ? -9.992 -5.000 -2.658 1.00 98.69 265 LEU A C 1
ATOM 2073 O O . LEU A 1 265 ? -10.673 -5.663 -1.876 1.00 98.69 265 LEU A O 1
ATOM 2077 N N . THR A 1 266 ? -8.718 -5.304 -2.911 1.00 98.31 266 THR A N 1
ATOM 2078 C CA . THR A 1 266 ? -8.045 -6.479 -2.330 1.00 98.31 266 THR A CA 1
ATOM 2079 C C . THR A 1 266 ? -6.972 -6.117 -1.315 1.00 98.31 266 THR A C 1
ATOM 2081 O O . THR A 1 266 ? -6.705 -6.910 -0.409 1.00 98.31 266 THR A O 1
ATOM 2084 N N . HIS A 1 267 ? -6.374 -4.925 -1.417 1.00 98.50 267 HIS A N 1
ATOM 2085 C CA . HIS A 1 267 ? -5.282 -4.498 -0.542 1.00 98.50 267 HIS A CA 1
ATOM 2086 C C . HIS A 1 267 ? -5.378 -3.004 -0.207 1.00 98.50 267 HIS A C 1
ATOM 2088 O O . HIS A 1 267 ? -5.356 -2.153 -1.092 1.00 98.50 267 HIS A O 1
ATOM 2094 N N . PHE A 1 268 ? -5.403 -2.670 1.083 1.00 98.69 268 PHE A N 1
ATOM 2095 C CA . PHE A 1 268 ? -5.397 -1.301 1.593 1.00 98.69 268 PHE A CA 1
ATOM 2096 C C . PHE A 1 268 ? -4.146 -1.004 2.443 1.00 98.69 268 PHE A C 1
ATOM 2098 O O . PHE A 1 268 ? -4.115 -1.291 3.644 1.00 98.69 268 PHE A O 1
ATOM 2105 N N . PRO A 1 269 ? -3.074 -0.447 1.849 1.00 98.44 269 PRO A N 1
ATOM 2106 C CA . PRO A 1 269 ? -1.926 0.021 2.613 1.00 98.44 269 PRO A CA 1
ATOM 2107 C C . PRO A 1 269 ? -2.179 1.369 3.295 1.00 98.44 269 PRO A C 1
ATOM 2109 O O . PRO A 1 269 ? -2.598 2.336 2.658 1.00 98.44 269 PRO A O 1
ATOM 2112 N N . ILE A 1 270 ? -1.824 1.457 4.574 1.00 98.69 270 ILE A N 1
ATOM 2113 C CA . ILE A 1 270 ? -1.917 2.678 5.377 1.00 98.69 270 ILE A CA 1
ATOM 2114 C C . ILE A 1 270 ? -0.503 3.062 5.803 1.00 98.69 270 ILE A C 1
ATOM 2116 O O . ILE A 1 270 ? 0.169 2.375 6.566 1.00 98.69 270 ILE A O 1
ATOM 2120 N N . THR A 1 271 ? 0.014 4.144 5.250 1.00 98.19 271 THR A N 1
ATOM 2121 C CA . THR A 1 271 ? 1.392 4.583 5.464 1.00 98.19 271 THR A CA 1
ATOM 2122 C C . THR A 1 271 ? 1.430 5.764 6.417 1.00 98.19 271 THR A C 1
ATOM 2124 O O . THR A 1 271 ? 0.488 6.544 6.480 1.00 98.19 271 THR A O 1
ATOM 2127 N N . GLY A 1 272 ? 2.512 5.913 7.176 1.00 97.81 272 GLY A N 1
ATOM 2128 C CA . GLY A 1 272 ? 2.762 7.137 7.933 1.00 97.81 272 GLY A CA 1
ATOM 2129 C C . GLY A 1 272 ? 3.729 8.047 7.193 1.00 97.81 272 GLY A C 1
ATOM 2130 O O . GLY A 1 272 ? 4.786 7.589 6.749 1.00 97.81 272 GLY A O 1
ATOM 2131 N N . PHE A 1 273 ? 3.400 9.330 7.088 1.00 97.75 273 PHE A N 1
ATOM 2132 C CA . PHE A 1 273 ? 4.278 10.329 6.497 1.00 97.75 273 PHE A CA 1
ATOM 2133 C C . PHE A 1 273 ? 5.639 10.357 7.207 1.00 97.75 273 PHE A C 1
ATOM 2135 O O . PHE A 1 273 ? 5.734 10.441 8.436 1.00 97.75 273 PHE A O 1
ATOM 2142 N N . ARG A 1 274 ? 6.704 10.302 6.402 1.00 93.88 274 ARG A N 1
ATOM 2143 C CA . ARG A 1 274 ? 8.095 10.393 6.841 1.00 93.88 274 ARG A CA 1
ATOM 2144 C C . ARG A 1 274 ? 8.753 11.582 6.136 1.00 93.88 274 ARG A C 1
ATOM 2146 O O . ARG A 1 274 ? 8.893 11.526 4.914 1.00 93.88 274 ARG A O 1
ATOM 2153 N N . PRO A 1 275 ? 9.213 12.606 6.872 1.00 94.00 275 PRO A N 1
ATOM 2154 C CA . PRO A 1 275 ? 9.958 13.711 6.289 1.00 94.00 275 PRO A CA 1
ATOM 2155 C C . PRO A 1 275 ? 11.246 13.210 5.636 1.00 94.00 275 PRO A C 1
ATOM 2157 O O . PRO A 1 275 ? 11.965 12.374 6.194 1.00 94.00 275 PRO A O 1
ATOM 2160 N N . ILE A 1 276 ? 11.548 13.733 4.451 1.00 92.38 276 ILE A N 1
ATOM 2161 C CA . ILE A 1 276 ? 12.773 13.416 3.717 1.00 92.38 276 ILE A CA 1
ATOM 2162 C C . ILE A 1 276 ? 13.596 14.695 3.601 1.00 92.38 276 ILE A C 1
ATOM 2164 O O . ILE A 1 276 ? 13.113 15.704 3.091 1.00 92.38 276 ILE A O 1
ATOM 2168 N N . SER A 1 277 ? 14.852 14.641 4.042 1.00 92.44 277 SER A N 1
ATOM 2169 C CA . SER A 1 277 ? 15.775 15.779 3.959 1.00 92.44 277 SER A CA 1
ATOM 2170 C C . SER A 1 277 ? 15.910 16.304 2.524 1.00 92.44 277 SER A C 1
ATOM 2172 O O . SER A 1 277 ? 16.059 15.523 1.572 1.00 92.44 277 SER A O 1
ATOM 2174 N N . GLY A 1 278 ? 15.845 17.631 2.400 1.00 94.81 278 GLY A N 1
ATOM 2175 C CA . GLY A 1 278 ? 15.895 18.386 1.153 1.00 94.81 278 GLY A CA 1
ATOM 2176 C C . GLY A 1 278 ? 14.564 18.473 0.406 1.00 94.81 278 GLY A C 1
ATOM 2177 O O . GLY A 1 278 ? 14.504 19.123 -0.632 1.00 94.81 278 GLY A O 1
ATOM 2178 N N . THR A 1 279 ? 13.502 17.807 0.867 1.00 96.81 279 THR A N 1
ATOM 2179 C CA . THR A 1 279 ? 12.170 17.958 0.256 1.00 96.81 279 THR A CA 1
ATOM 2180 C C . THR A 1 279 ? 11.462 19.198 0.811 1.00 96.81 279 THR A C 1
ATOM 2182 O O . THR A 1 279 ? 11.750 19.597 1.940 1.00 96.81 279 THR A O 1
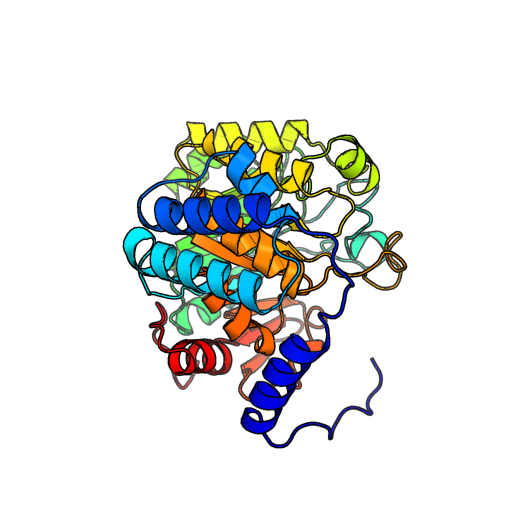ATOM 2185 N N . PRO A 1 280 ? 10.487 19.791 0.094 1.00 97.50 280 PRO A N 1
ATOM 2186 C CA . PRO A 1 280 ? 9.693 20.898 0.631 1.00 97.50 280 PRO A CA 1
ATOM 2187 C C . PRO A 1 280 ? 8.988 20.582 1.961 1.00 97.50 280 PRO A C 1
ATOM 2189 O O . PRO A 1 280 ? 8.704 21.498 2.726 1.00 97.50 280 PRO A O 1
ATOM 2192 N N . LEU A 1 281 ? 8.730 19.301 2.254 1.00 96.62 281 LEU A N 1
ATOM 2193 C CA . LEU A 1 281 ? 8.115 18.847 3.506 1.00 96.62 281 LEU A CA 1
ATOM 2194 C C . LEU A 1 281 ? 9.125 18.303 4.529 1.00 96.62 281 LEU A C 1
ATOM 2196 O O . LEU A 1 281 ? 8.733 17.617 5.470 1.00 96.62 281 LEU A O 1
ATOM 2200 N N . GLU A 1 282 ? 10.422 18.601 4.401 1.00 96.31 282 GLU A N 1
ATOM 2201 C CA . GLU A 1 282 ? 11.439 18.092 5.336 1.00 96.31 282 GLU A CA 1
ATOM 2202 C C . GLU A 1 282 ? 11.217 18.534 6.794 1.00 96.31 282 GLU A C 1
ATOM 2204 O O . GLU A 1 282 ? 11.621 17.827 7.715 1.00 96.31 282 GLU A O 1
ATOM 2209 N N . LYS A 1 283 ? 10.572 19.693 7.001 1.00 95.69 283 LYS A N 1
ATOM 2210 C CA . LYS A 1 283 ? 10.255 20.256 8.326 1.00 95.69 283 LYS A CA 1
ATOM 2211 C C . LYS A 1 283 ? 8.845 19.915 8.806 1.00 95.69 283 LYS A C 1
ATOM 2213 O O . LYS A 1 283 ? 8.484 20.280 9.924 1.00 95.69 283 LYS A O 1
ATOM 2218 N N . HIS A 1 284 ? 8.041 19.252 7.974 1.00 94.94 284 HIS A N 1
ATOM 2219 C CA . HIS A 1 284 ? 6.710 18.806 8.374 1.00 94.94 284 HIS A CA 1
ATOM 2220 C C . HIS A 1 284 ? 6.835 17.716 9.440 1.00 94.94 284 HIS A C 1
ATOM 2222 O O . HIS A 1 284 ? 7.790 16.938 9.441 1.00 94.94 284 HIS A O 1
ATOM 2228 N N . LYS A 1 285 ? 5.890 17.654 10.379 1.00 94.44 285 LYS A N 1
ATOM 2229 C CA . LYS A 1 285 ? 5.961 16.687 11.479 1.00 94.44 285 LYS A CA 1
ATOM 2230 C C . LYS A 1 285 ? 5.779 15.267 10.939 1.00 94.44 285 LYS A C 1
ATOM 2232 O O . LYS A 1 285 ? 4.847 15.002 10.188 1.00 94.44 285 LYS A O 1
ATOM 2237 N N . ALA A 1 286 ? 6.650 14.345 11.346 1.00 93.75 286 ALA A N 1
ATOM 2238 C CA . ALA A 1 286 ? 6.474 12.931 11.030 1.00 93.75 286 ALA A CA 1
ATOM 2239 C C . ALA A 1 286 ? 5.183 12.379 11.652 1.00 93.75 286 ALA A C 1
ATOM 2241 O O . ALA A 1 286 ? 4.791 12.782 12.752 1.00 93.75 286 ALA A O 1
ATOM 2242 N N . ALA A 1 287 ? 4.553 11.423 10.971 1.00 96.12 287 ALA A N 1
ATOM 2243 C CA . ALA A 1 287 ? 3.436 10.689 11.544 1.00 96.12 287 ALA A CA 1
ATOM 2244 C C . ALA A 1 287 ? 3.898 9.878 12.762 1.00 96.12 287 ALA A C 1
ATOM 2246 O O . ALA A 1 287 ? 4.989 9.304 12.768 1.00 96.12 287 ALA A O 1
ATOM 2247 N N . LEU A 1 288 ? 3.051 9.802 13.787 1.00 95.69 288 LEU A N 1
ATOM 2248 C CA . LEU A 1 288 ? 3.282 8.914 14.920 1.00 95.69 288 LEU A CA 1
ATOM 2249 C C . LEU A 1 288 ? 2.852 7.499 14.539 1.00 95.69 288 LEU A C 1
ATOM 2251 O O . LEU A 1 288 ? 1.708 7.299 14.137 1.00 95.69 288 LEU A O 1
ATOM 2255 N N . SER A 1 289 ? 3.727 6.508 14.720 1.00 96.75 289 SER A N 1
ATOM 2256 C CA . SER A 1 289 ? 3.431 5.107 14.378 1.00 96.75 289 SER A CA 1
ATOM 2257 C C . SER A 1 289 ? 2.153 4.586 15.042 1.00 96.75 289 SER A C 1
ATOM 2259 O O . SER A 1 289 ? 1.415 3.804 14.449 1.00 96.75 289 SER A O 1
ATOM 2261 N N . ILE A 1 290 ? 1.864 5.061 16.255 1.00 96.38 290 ILE A N 1
ATOM 2262 C CA . ILE A 1 290 ? 0.667 4.694 17.013 1.00 96.38 290 ILE A CA 1
ATOM 2263 C C . ILE A 1 290 ? -0.624 5.247 16.392 1.00 96.38 290 ILE A C 1
ATOM 2265 O O . ILE A 1 290 ? -1.636 4.556 16.374 1.00 96.38 290 ILE A O 1
ATOM 2269 N N . GLU A 1 291 ? -0.574 6.443 15.800 1.00 96.62 291 GLU A N 1
ATOM 2270 C CA . GLU A 1 291 ? -1.710 7.044 15.093 1.00 96.62 291 GLU A CA 1
ATOM 2271 C C . GLU A 1 291 ? -1.968 6.318 13.770 1.00 96.62 291 GLU A C 1
ATOM 2273 O O . GLU A 1 291 ? -3.113 6.020 13.440 1.00 96.62 291 GLU A O 1
ATOM 2278 N N . VAL A 1 292 ? -0.903 5.943 13.051 1.00 98.50 292 VAL A N 1
ATOM 2279 C CA . VAL A 1 292 ? -1.012 5.116 11.836 1.00 98.50 292 VAL A CA 1
ATOM 2280 C C . VAL A 1 292 ? -1.662 3.766 12.163 1.00 98.50 292 VAL A C 1
ATOM 2282 O O . VAL A 1 292 ? -2.568 3.326 11.457 1.00 98.50 292 VAL A O 1
ATOM 2285 N N . ALA A 1 293 ? -1.229 3.127 13.254 1.00 98.56 293 ALA A N 1
ATOM 2286 C CA . ALA A 1 293 ? -1.783 1.863 13.729 1.00 98.56 293 ALA A CA 1
ATOM 2287 C C . ALA A 1 293 ? -3.251 2.000 14.168 1.00 98.56 293 ALA A C 1
ATOM 2289 O O . ALA A 1 293 ? -4.074 1.173 13.784 1.00 98.56 293 ALA A O 1
ATOM 2290 N N . LYS A 1 294 ? -3.604 3.065 14.902 1.00 98.62 294 LYS A N 1
ATOM 2291 C CA . LYS A 1 294 ? -4.986 3.373 15.306 1.00 98.62 294 LYS A CA 1
ATOM 2292 C C . LYS A 1 294 ? -5.915 3.487 14.093 1.00 98.62 294 LYS A C 1
ATOM 2294 O O . LYS A 1 294 ? -6.948 2.824 14.048 1.00 98.62 294 LYS A O 1
ATOM 2299 N N . ILE A 1 295 ? -5.515 4.256 13.080 1.00 98.69 295 ILE A N 1
ATOM 2300 C CA . ILE A 1 295 ? -6.285 4.411 11.835 1.00 98.69 295 ILE A CA 1
ATOM 2301 C C . ILE A 1 295 ? -6.390 3.078 11.084 1.00 98.69 295 ILE A C 1
ATOM 2303 O O . ILE A 1 295 ? -7.454 2.747 10.568 1.00 98.69 295 ILE A O 1
ATOM 2307 N N . GLY A 1 296 ? -5.322 2.275 11.062 1.00 98.75 296 GLY A N 1
ATOM 2308 C CA . GLY A 1 296 ? -5.366 0.944 10.456 1.00 98.75 296 GLY A CA 1
ATOM 2309 C C . GLY A 1 296 ? -6.283 -0.047 11.157 1.00 98.75 296 GLY A C 1
ATOM 2310 O O . GLY A 1 296 ? -6.970 -0.813 10.483 1.00 98.75 296 GLY A O 1
ATOM 2311 N N . ALA A 1 297 ? -6.351 0.003 12.483 1.00 98.81 297 ALA A N 1
ATOM 2312 C CA . ALA A 1 297 ? -7.272 -0.819 13.249 1.00 98.81 297 ALA A CA 1
ATOM 2313 C C . ALA A 1 297 ? -8.732 -0.422 12.977 1.00 98.81 297 ALA A C 1
ATOM 2315 O O . ALA A 1 297 ? -9.551 -1.296 12.713 1.00 98.81 297 ALA A O 1
ATOM 2316 N N . VAL A 1 298 ? -9.045 0.877 12.904 1.00 98.81 298 VAL A N 1
ATOM 2317 C CA . VAL A 1 298 ? -10.371 1.352 12.455 1.00 98.81 298 VAL A CA 1
ATOM 2318 C C . VAL A 1 298 ? -10.666 0.894 11.022 1.00 98.81 298 VAL A C 1
ATOM 2320 O O . VAL A 1 298 ? -11.746 0.373 10.748 1.00 98.81 298 VAL A O 1
ATOM 2323 N N . ALA A 1 299 ? -9.693 0.992 10.111 1.00 98.81 299 ALA A N 1
ATOM 2324 C CA . ALA A 1 299 ? -9.853 0.505 8.743 1.00 98.81 299 ALA A CA 1
ATOM 2325 C C . ALA A 1 299 ? -10.134 -1.006 8.680 1.00 98.81 299 ALA A C 1
ATOM 2327 O O . ALA A 1 299 ? -10.913 -1.425 7.830 1.00 98.81 299 ALA A O 1
ATOM 2328 N N . ARG A 1 300 ? -9.568 -1.824 9.581 1.00 98.88 300 ARG A N 1
ATOM 2329 C CA . ARG A 1 300 ? -9.875 -3.263 9.693 1.00 98.88 300 ARG A CA 1
ATOM 2330 C C . ARG A 1 300 ? -11.328 -3.521 10.094 1.00 98.88 300 ARG A C 1
ATOM 2332 O O . ARG A 1 300 ? -11.926 -4.456 9.569 1.00 98.88 300 ARG A O 1
ATOM 2339 N N . LEU A 1 301 ? -11.902 -2.704 10.977 1.00 98.81 301 LEU A N 1
ATOM 2340 C CA . LEU A 1 301 ? -13.304 -2.844 11.395 1.00 98.81 301 LEU A CA 1
ATOM 2341 C C . LEU A 1 301 ? -14.297 -2.494 10.275 1.00 98.81 301 LEU A C 1
ATOM 2343 O O . LEU A 1 301 ? -15.433 -2.962 10.299 1.00 98.81 301 LEU A O 1
ATOM 2347 N N . VAL A 1 302 ? -13.865 -1.717 9.277 1.00 98.69 302 VAL A N 1
ATOM 2348 C CA . VAL A 1 302 ? -14.651 -1.406 8.071 1.00 98.69 302 VAL A CA 1
ATOM 2349 C C . VAL A 1 302 ? -14.376 -2.413 6.948 1.00 98.69 302 VAL A C 1
ATOM 2351 O O . VAL A 1 302 ? -15.296 -3.007 6.399 1.00 98.69 302 VAL A O 1
ATOM 2354 N N . HIS A 1 303 ? -13.105 -2.639 6.615 1.00 98.56 303 HIS A N 1
ATOM 2355 C CA . HIS A 1 303 ? -12.648 -3.507 5.526 1.00 98.56 303 HIS A CA 1
ATOM 2356 C C . HIS A 1 303 ? -12.223 -4.875 6.054 1.00 98.56 303 HIS A C 1
ATOM 2358 O O . HIS A 1 303 ? -11.049 -5.256 6.030 1.00 98.56 303 HIS A O 1
ATOM 2364 N N . ARG A 1 304 ? -13.203 -5.638 6.537 1.00 98.25 304 ARG A N 1
ATOM 2365 C CA . ARG A 1 304 ? -12.974 -6.826 7.376 1.00 98.25 304 ARG A CA 1
ATOM 2366 C C . ARG A 1 304 ? -12.182 -7.942 6.685 1.00 98.25 304 ARG A C 1
ATOM 2368 O O . ARG A 1 304 ? -11.391 -8.611 7.342 1.00 98.25 304 ARG A O 1
ATOM 2375 N N . LYS A 1 305 ? -12.283 -8.068 5.354 1.00 98.00 305 LYS A N 1
ATOM 2376 C CA . LYS A 1 305 ? -11.632 -9.127 4.543 1.00 98.00 305 LYS A CA 1
ATOM 2377 C C . LYS A 1 305 ? -10.450 -8.664 3.686 1.00 98.00 305 LYS A C 1
ATOM 2379 O O . LYS A 1 305 ? -9.725 -9.498 3.148 1.00 98.00 305 LYS A O 1
ATOM 2384 N N . VAL A 1 306 ? -10.264 -7.354 3.533 1.00 98.31 306 VAL A N 1
ATOM 2385 C CA . VAL A 1 306 ? -9.216 -6.770 2.679 1.00 98.31 306 VAL A CA 1
ATOM 2386 C C . VAL A 1 306 ? -7.851 -6.983 3.336 1.00 98.31 306 VAL A C 1
ATOM 2388 O O . VAL A 1 306 ? -7.731 -6.914 4.566 1.00 98.31 306 VAL A O 1
ATOM 2391 N N . ASP A 1 307 ? -6.804 -7.237 2.548 1.00 98.56 307 ASP A N 1
ATOM 2392 C CA . ASP A 1 307 ? -5.450 -7.258 3.100 1.00 98.56 307 ASP A CA 1
ATOM 2393 C C . ASP A 1 307 ? -5.078 -5.842 3.560 1.00 98.56 307 ASP A C 1
ATOM 2395 O O . ASP A 1 307 ? -5.169 -4.890 2.790 1.00 98.56 307 ASP A O 1
ATOM 2399 N N . ILE A 1 308 ? -4.639 -5.690 4.808 1.00 98.69 308 ILE A N 1
ATOM 2400 C CA . ILE A 1 308 ? -4.170 -4.407 5.349 1.00 98.69 308 ILE A CA 1
ATOM 2401 C C . ILE A 1 308 ? -2.679 -4.531 5.626 1.00 98.69 308 ILE A C 1
ATOM 2403 O O . ILE A 1 308 ? -2.215 -5.515 6.207 1.00 98.69 308 ILE A O 1
ATOM 2407 N N . SER A 1 309 ? -1.927 -3.521 5.200 1.00 98.19 309 SER A N 1
ATOM 2408 C CA . SER A 1 309 ? -0.492 -3.404 5.456 1.00 98.19 309 SER A CA 1
ATOM 2409 C C . SER A 1 309 ? -0.146 -1.998 5.899 1.00 98.19 309 SER A C 1
ATOM 2411 O O . SER A 1 309 ? -0.841 -1.056 5.528 1.00 98.19 309 SER A O 1
ATOM 2413 N N . PHE A 1 310 ? 0.987 -1.836 6.571 1.00 98.19 310 PHE A N 1
ATOM 2414 C CA . PHE A 1 310 ? 1.503 -0.514 6.897 1.00 98.19 310 PHE A CA 1
ATOM 2415 C C . PHE A 1 310 ? 2.742 -0.145 6.072 1.00 98.19 310 PHE A C 1
ATOM 2417 O O . PHE A 1 310 ? 3.334 -0.987 5.395 1.00 98.19 310 PHE A O 1
ATOM 2424 N N . GLY A 1 311 ? 3.123 1.134 6.091 1.00 95.44 311 GLY A N 1
ATOM 2425 C CA . GLY A 1 311 ? 4.362 1.599 5.465 1.00 95.44 311 GLY A CA 1
ATOM 2426 C C . GLY A 1 311 ? 4.772 3.025 5.842 1.00 95.44 311 GLY A C 1
ATOM 2427 O O . GLY A 1 311 ? 4.288 3.593 6.821 1.00 95.44 311 GLY A O 1
ATOM 2428 N N . GLY A 1 312 ? 5.690 3.622 5.080 1.00 93.44 312 GLY A N 1
ATOM 2429 C CA . GLY A 1 312 ? 6.225 4.955 5.386 1.00 93.44 312 GLY A CA 1
ATOM 2430 C C . GLY A 1 312 ? 7.096 4.934 6.646 1.00 93.44 312 GLY A C 1
ATOM 2431 O O . GLY A 1 312 ? 8.051 4.160 6.698 1.00 93.44 312 GLY A O 1
ATOM 2432 N N . ILE A 1 313 ? 6.774 5.731 7.671 1.00 93.06 313 ILE A N 1
ATOM 2433 C CA . ILE A 1 313 ? 7.448 5.658 8.986 1.00 93.06 313 ILE A CA 1
ATOM 2434 C C . ILE A 1 313 ? 7.308 4.275 9.633 1.00 93.06 313 ILE A C 1
ATOM 2436 O O . ILE A 1 313 ? 8.175 3.857 10.391 1.00 93.06 313 ILE A O 1
ATOM 2440 N N . MET A 1 314 ? 6.251 3.537 9.278 1.00 94.62 314 MET A N 1
ATOM 2441 C CA . MET A 1 314 ? 6.003 2.204 9.809 1.00 94.62 314 MET A CA 1
ATOM 2442 C C . MET A 1 314 ? 6.999 1.178 9.286 1.00 94.62 314 MET A C 1
ATOM 2444 O O . MET A 1 314 ? 7.081 0.113 9.888 1.00 94.62 314 MET A O 1
ATOM 2448 N N . ASN A 1 315 ? 7.713 1.470 8.183 1.00 91.44 315 ASN A N 1
ATOM 2449 C CA . ASN A 1 315 ? 8.618 0.552 7.489 1.00 91.44 315 ASN A CA 1
ATOM 2450 C C . ASN A 1 315 ? 9.882 0.224 8.305 1.00 91.44 315 ASN A C 1
ATOM 2452 O O . ASN A 1 315 ? 10.976 0.294 7.764 1.00 91.44 315 ASN A O 1
ATOM 2456 N N . ASP A 1 316 ? 9.736 -0.187 9.554 1.00 90.06 316 ASP A N 1
ATOM 2457 C CA . ASP A 1 316 ? 10.750 -0.663 10.480 1.00 90.06 316 ASP A CA 1
ATOM 2458 C C . ASP A 1 316 ? 10.292 -2.042 10.999 1.00 90.06 316 ASP A C 1
ATOM 2460 O O . ASP A 1 316 ? 9.193 -2.140 11.555 1.00 90.06 316 ASP A O 1
ATOM 2464 N N . PRO A 1 317 ? 11.081 -3.122 10.830 1.00 90.62 317 PRO A N 1
ATOM 2465 C CA . PRO A 1 317 ? 10.743 -4.443 11.361 1.00 90.62 317 PRO A CA 1
ATOM 2466 C C . PRO A 1 317 ? 10.408 -4.456 12.856 1.00 90.62 317 PRO A C 1
ATOM 2468 O O . PRO A 1 317 ? 9.619 -5.295 13.286 1.00 90.62 317 PRO A O 1
ATOM 2471 N N . GLN A 1 318 ? 10.963 -3.530 13.644 1.00 89.00 318 GLN A N 1
ATOM 2472 C CA . GLN A 1 318 ? 10.679 -3.402 15.076 1.00 89.00 318 GLN A CA 1
ATOM 2473 C C . GLN A 1 318 ? 9.220 -3.006 15.349 1.00 89.00 318 GLN A C 1
ATOM 2475 O O . GLN A 1 318 ? 8.705 -3.280 16.430 1.00 89.00 318 GLN A O 1
ATOM 2480 N N . LEU A 1 319 ? 8.531 -2.420 14.363 1.00 95.12 319 LEU A N 1
ATOM 2481 C CA . LEU A 1 319 ? 7.118 -2.054 14.445 1.00 95.12 319 LEU A CA 1
ATOM 2482 C C . LEU A 1 319 ? 6.172 -3.180 14.003 1.00 95.12 319 LEU A C 1
ATOM 2484 O O . LEU A 1 319 ? 4.970 -3.046 14.208 1.00 95.12 319 LEU A O 1
ATOM 2488 N N . LEU A 1 320 ? 6.660 -4.304 13.459 1.00 95.44 320 LEU A N 1
ATOM 2489 C CA . LEU A 1 320 ? 5.796 -5.424 13.044 1.00 95.44 320 LEU A CA 1
ATOM 2490 C C . LEU A 1 320 ? 4.842 -5.936 14.144 1.00 95.44 320 LEU A C 1
ATOM 2492 O O . LEU A 1 320 ? 3.697 -6.233 13.808 1.00 95.44 320 LEU A O 1
ATOM 2496 N N . PRO A 1 321 ? 5.221 -6.005 15.438 1.00 96.94 321 PRO A N 1
ATOM 2497 C CA . PRO A 1 321 ? 4.268 -6.321 16.503 1.00 96.94 321 PRO A CA 1
ATOM 2498 C C . PRO A 1 321 ? 3.069 -5.367 16.533 1.00 96.94 321 PRO A C 1
ATOM 2500 O O . PRO A 1 321 ? 1.927 -5.818 16.561 1.00 96.94 321 PRO A O 1
ATOM 2503 N N . LEU A 1 322 ? 3.319 -4.057 16.428 1.00 97.62 322 LEU A N 1
ATOM 2504 C CA . LEU A 1 322 ? 2.270 -3.038 16.377 1.00 97.62 322 LEU A CA 1
ATOM 2505 C C . LEU A 1 322 ? 1.387 -3.207 15.133 1.00 97.62 322 LEU A C 1
ATOM 2507 O O . LEU A 1 322 ? 0.175 -3.031 15.211 1.00 97.62 322 LEU A O 1
ATOM 2511 N N . TRP A 1 323 ? 1.973 -3.597 13.996 1.00 97.81 323 TRP A N 1
ATOM 2512 C CA . TRP A 1 323 ? 1.215 -3.871 12.774 1.00 97.81 323 TRP A CA 1
ATOM 2513 C C . TRP A 1 323 ? 0.217 -5.017 12.983 1.00 97.81 323 TRP A C 1
ATOM 2515 O O . TRP A 1 323 ? -0.956 -4.900 12.632 1.00 97.81 323 TRP A O 1
ATOM 2525 N N . ILE A 1 324 ? 0.691 -6.124 13.561 1.00 97.69 324 ILE A N 1
ATOM 2526 C CA . ILE A 1 324 ? -0.109 -7.331 13.797 1.00 97.69 324 ILE A CA 1
ATOM 2527 C C . ILE A 1 324 ? -1.230 -7.045 14.797 1.00 97.69 324 ILE A C 1
ATOM 2529 O O . ILE A 1 324 ? -2.360 -7.473 14.552 1.00 97.69 324 ILE A O 1
ATOM 2533 N N . MET A 1 325 ? -0.928 -6.315 15.877 1.00 97.81 325 MET A N 1
ATOM 2534 C CA . MET A 1 325 ? -1.909 -5.885 16.880 1.00 97.81 325 MET A CA 1
ATOM 2535 C C . MET A 1 325 ? -2.989 -4.992 16.262 1.00 97.81 325 MET A C 1
ATOM 2537 O O . MET A 1 325 ? -4.166 -5.178 16.531 1.00 97.81 325 MET A O 1
ATOM 2541 N N . ALA A 1 326 ? -2.618 -4.086 15.357 1.00 98.25 326 ALA A N 1
ATOM 2542 C CA . ALA A 1 326 ? -3.560 -3.210 14.664 1.00 98.25 326 ALA A CA 1
ATOM 2543 C C . ALA A 1 326 ? -4.340 -3.886 13.512 1.00 98.25 326 ALA A C 1
ATOM 2545 O O . ALA A 1 326 ? -4.990 -3.203 12.723 1.00 98.25 326 ALA A O 1
ATOM 2546 N N . GLY A 1 327 ? -4.273 -5.215 13.370 1.00 98.06 327 GLY A N 1
ATOM 2547 C CA . GLY A 1 327 ? -5.060 -5.963 12.381 1.00 98.06 327 GLY A CA 1
ATOM 2548 C C . GLY A 1 327 ? -4.482 -5.997 10.958 1.00 98.06 327 GLY A C 1
ATOM 2549 O O . GLY A 1 327 ? -5.188 -6.394 10.022 1.00 98.06 327 GLY A O 1
ATOM 2550 N N . ALA A 1 328 ? -3.211 -5.627 10.756 1.00 98.25 328 ALA A N 1
ATOM 2551 C CA . ALA A 1 328 ? -2.533 -5.821 9.471 1.00 98.25 328 ALA A CA 1
ATOM 2552 C C . ALA A 1 328 ? -2.106 -7.278 9.274 1.00 98.25 328 ALA A C 1
ATOM 2554 O O . ALA A 1 328 ? -1.601 -7.925 10.186 1.00 98.25 328 ALA A O 1
ATOM 2555 N N . ASN A 1 329 ? -2.270 -7.796 8.062 1.00 98.25 329 ASN A N 1
ATOM 2556 C CA . ASN A 1 329 ? -1.999 -9.191 7.703 1.00 98.25 329 ASN A CA 1
ATOM 2557 C C . ASN A 1 329 ? -1.106 -9.322 6.459 1.00 98.25 329 ASN A C 1
ATOM 2559 O O . ASN A 1 329 ? -0.970 -10.410 5.900 1.00 98.25 329 ASN A O 1
ATOM 2563 N N . ARG A 1 330 ? -0.496 -8.227 6.001 1.00 97.62 330 ARG A N 1
ATOM 2564 C CA . ARG A 1 330 ? 0.441 -8.244 4.881 1.00 97.62 330 ARG A CA 1
ATOM 2565 C C . ARG A 1 330 ? 1.526 -7.184 5.050 1.00 97.62 330 ARG A C 1
ATOM 2567 O O . ARG A 1 330 ? 1.281 -6.126 5.623 1.00 97.62 330 ARG A O 1
ATOM 2574 N N . ALA A 1 331 ? 2.708 -7.421 4.490 1.00 96.00 331 ALA A N 1
ATOM 2575 C CA . ALA A 1 331 ? 3.743 -6.409 4.340 1.00 96.00 331 ALA A CA 1
ATOM 2576 C C . ALA A 1 331 ? 4.371 -6.424 2.943 1.00 96.00 331 ALA A C 1
ATOM 2578 O O . ALA A 1 331 ? 4.672 -7.478 2.390 1.00 96.00 331 ALA A O 1
ATOM 2579 N N . ILE A 1 332 ? 4.594 -5.228 2.397 1.00 89.69 332 ILE A N 1
ATOM 2580 C CA . ILE A 1 332 ? 5.221 -5.037 1.085 1.00 89.69 332 ILE A CA 1
ATOM 2581 C C . ILE A 1 332 ? 6.720 -4.825 1.278 1.00 89.69 332 ILE A C 1
ATOM 2583 O O . ILE A 1 332 ? 7.535 -5.680 0.956 1.00 89.69 332 ILE A O 1
ATOM 2587 N N . HIS A 1 333 ? 7.096 -3.723 1.931 1.00 85.19 333 HIS A N 1
ATOM 2588 C CA . HIS A 1 333 ? 8.498 -3.334 2.073 1.00 85.19 333 HIS A CA 1
ATOM 2589 C C . HIS A 1 333 ? 9.249 -4.046 3.215 1.00 85.19 333 HIS A C 1
ATOM 2591 O O . HIS A 1 333 ? 10.201 -3.486 3.767 1.00 85.19 333 HIS A O 1
ATOM 2597 N N . MET A 1 334 ? 8.802 -5.254 3.579 1.00 91.00 334 MET A N 1
ATOM 2598 C CA . MET A 1 334 ? 9.362 -6.133 4.624 1.00 91.00 334 MET A CA 1
ATOM 2599 C C . MET A 1 334 ? 9.712 -7.535 4.102 1.00 91.00 334 MET A C 1
ATOM 2601 O O . MET A 1 334 ? 10.084 -8.412 4.885 1.00 91.00 334 MET A O 1
ATOM 2605 N N . GLY A 1 335 ? 9.560 -7.759 2.795 1.00 92.81 335 GLY A N 1
ATOM 2606 C CA . GLY A 1 335 ? 10.015 -8.959 2.104 1.00 92.81 335 GLY A CA 1
ATOM 2607 C C . GLY A 1 335 ? 11.334 -8.728 1.353 1.00 92.81 335 GLY A C 1
ATOM 2608 O O . GLY A 1 335 ? 12.159 -7.911 1.779 1.00 92.81 335 GLY A O 1
ATOM 2609 N N . PRO A 1 336 ? 11.575 -9.464 0.256 1.00 94.19 336 PRO A N 1
ATOM 2610 C CA . PRO A 1 336 ? 12.767 -9.302 -0.563 1.00 94.19 336 PRO A CA 1
ATOM 2611 C C . PRO A 1 336 ? 12.653 -8.123 -1.542 1.00 94.19 336 PRO A C 1
ATOM 2613 O O . PRO A 1 336 ? 11.622 -7.928 -2.176 1.00 94.19 336 PRO A O 1
ATOM 2616 N N . HIS A 1 337 ? 13.727 -7.358 -1.716 1.00 93.69 337 HIS A N 1
ATOM 2617 C CA . HIS A 1 337 ? 13.767 -6.201 -2.611 1.00 93.69 337 HIS A CA 1
ATOM 2618 C C . HIS A 1 337 ? 14.897 -6.322 -3.624 1.00 93.69 337 HIS A C 1
ATOM 2620 O O . HIS A 1 337 ? 15.974 -6.818 -3.298 1.00 93.69 337 HIS A O 1
ATOM 2626 N N . TRP A 1 338 ? 14.660 -5.795 -4.821 1.00 95.00 338 TRP A N 1
ATOM 2627 C CA . TRP A 1 338 ? 15.640 -5.663 -5.887 1.00 95.00 338 TRP A CA 1
ATOM 2628 C C . TRP A 1 338 ? 15.580 -4.263 -6.500 1.00 95.00 338 TRP A C 1
ATOM 2630 O O . TRP A 1 338 ? 14.549 -3.848 -7.038 1.00 95.00 338 TRP A O 1
ATOM 2640 N N . HIS A 1 339 ? 16.682 -3.523 -6.399 1.00 91.19 339 HIS A N 1
ATOM 2641 C CA . HIS A 1 339 ? 16.802 -2.155 -6.910 1.00 91.19 339 HIS A CA 1
ATOM 2642 C C . HIS A 1 339 ? 18.272 -1.766 -7.120 1.00 91.19 339 HIS A C 1
ATOM 2644 O O . HIS A 1 339 ? 19.173 -2.406 -6.584 1.00 91.19 339 HIS A O 1
ATOM 2650 N N . ARG A 1 340 ? 18.538 -0.671 -7.848 1.00 89.12 340 ARG A N 1
ATOM 2651 C CA . ARG A 1 340 ? 19.878 -0.049 -7.851 1.00 89.12 340 ARG A CA 1
ATOM 2652 C C . ARG A 1 340 ? 20.238 0.438 -6.442 1.00 89.12 340 ARG A C 1
ATOM 2654 O O . ARG A 1 340 ? 19.364 0.957 -5.735 1.00 89.12 340 ARG A O 1
ATOM 2661 N N . GLY A 1 341 ? 21.484 0.209 -6.031 1.00 73.06 341 GLY A N 1
ATOM 2662 C CA . GLY A 1 341 ? 21.968 0.365 -4.654 1.00 73.06 341 GLY A CA 1
ATOM 2663 C C . GLY A 1 341 ? 21.820 1.771 -4.060 1.00 73.06 341 GLY A C 1
ATOM 2664 O O . GLY A 1 341 ? 21.517 2.744 -4.752 1.00 73.06 341 GLY A O 1
ATOM 2665 N N . GLY A 1 342 ? 22.002 1.873 -2.739 1.00 63.56 342 GLY A N 1
ATOM 2666 C CA . GLY A 1 342 ? 22.013 3.151 -2.005 1.00 63.56 342 GLY A CA 1
ATOM 2667 C C . GLY A 1 342 ? 20.636 3.750 -1.679 1.00 63.56 342 GLY A C 1
ATOM 2668 O O . GLY A 1 342 ? 20.555 4.785 -1.018 1.00 63.56 342 GLY A O 1
ATOM 2669 N N . LYS A 1 343 ? 19.538 3.104 -2.095 1.00 59.09 343 LYS A N 1
ATOM 2670 C CA . LYS A 1 343 ? 18.165 3.559 -1.796 1.00 59.09 343 LYS A CA 1
ATOM 2671 C C . LYS A 1 343 ? 17.656 3.118 -0.414 1.00 59.09 343 LYS A C 1
ATOM 2673 O O . LYS A 1 343 ? 16.763 3.774 0.122 1.00 59.09 343 LYS A O 1
ATOM 2678 N N . TRP A 1 344 ? 18.232 2.066 0.183 1.00 58.38 344 TRP A N 1
ATOM 2679 C CA . TRP A 1 344 ? 17.726 1.444 1.421 1.00 58.38 344 TRP A CA 1
ATOM 2680 C C . TRP A 1 344 ? 18.805 1.062 2.449 1.00 58.38 344 TRP A C 1
ATOM 2682 O O . TRP A 1 344 ? 18.504 0.352 3.406 1.00 58.38 344 TRP A O 1
ATOM 2692 N N . SER A 1 345 ? 20.015 1.620 2.328 1.00 54.72 345 SER A N 1
ATOM 2693 C CA . SER A 1 345 ? 21.197 1.267 3.139 1.00 54.72 345 SER A CA 1
ATOM 2694 C C . SER A 1 345 ? 21.049 1.466 4.656 1.00 54.72 345 SER A C 1
ATOM 2696 O O . SER A 1 345 ? 21.906 1.071 5.435 1.00 54.72 345 SER A O 1
ATOM 2698 N N . TRP A 1 346 ? 19.974 2.115 5.114 1.00 58.69 346 TRP A N 1
ATOM 2699 C CA . TRP A 1 346 ? 19.670 2.236 6.542 1.00 58.69 346 TRP A CA 1
ATOM 2700 C C . TRP A 1 346 ? 19.282 0.887 7.176 1.00 58.69 346 TRP A C 1
ATOM 2702 O O . TRP A 1 346 ? 19.290 0.765 8.398 1.00 58.69 346 TRP A O 1
ATOM 2712 N N . ARG A 1 347 ? 18.947 -0.121 6.359 1.00 62.81 347 ARG A N 1
ATOM 2713 C CA . ARG A 1 347 ? 18.584 -1.477 6.797 1.00 62.81 347 ARG A CA 1
ATOM 2714 C C . ARG A 1 347 ? 19.791 -2.382 7.021 1.00 62.81 347 ARG A C 1
ATOM 2716 O O . ARG A 1 347 ? 19.662 -3.358 7.750 1.00 62.81 347 ARG A O 1
ATOM 2723 N N . ASP A 1 348 ? 20.952 -2.036 6.473 1.00 57.88 348 ASP A N 1
ATOM 2724 C CA . ASP A 1 348 ? 22.161 -2.876 6.471 1.00 57.88 348 ASP A CA 1
ATOM 2725 C C . ASP A 1 348 ? 22.690 -3.184 7.882 1.00 57.88 348 ASP A C 1
ATOM 2727 O O . ASP A 1 348 ? 23.497 -4.090 8.075 1.00 57.88 348 ASP A O 1
ATOM 2731 N N . HIS A 1 349 ? 22.242 -2.424 8.883 1.00 63.03 349 HIS A N 1
ATOM 2732 C CA . HIS A 1 349 ? 22.621 -2.585 10.285 1.00 63.03 349 HIS A CA 1
ATOM 2733 C C . HIS A 1 349 ? 21.721 -3.557 11.061 1.00 63.03 349 HIS A C 1
ATOM 2735 O O . HIS A 1 349 ? 22.049 -3.910 12.193 1.00 63.03 349 HIS A O 1
ATOM 2741 N N . LEU A 1 350 ? 20.584 -3.978 10.493 1.00 66.62 350 LEU A N 1
ATOM 2742 C CA . LEU A 1 350 ? 19.677 -4.906 11.161 1.00 66.62 350 LEU A CA 1
ATOM 2743 C C . LEU A 1 350 ? 20.190 -6.348 11.016 1.00 66.62 350 LEU A C 1
ATOM 2745 O O . LEU A 1 350 ? 20.549 -6.768 9.912 1.00 66.62 350 LEU A O 1
ATOM 2749 N N . PRO A 1 351 ? 20.204 -7.134 12.107 1.00 67.25 351 PRO A N 1
ATOM 2750 C CA . PRO A 1 351 ? 20.678 -8.508 12.054 1.00 67.25 351 PRO A CA 1
ATOM 2751 C C . PRO A 1 351 ? 19.793 -9.350 11.128 1.00 67.25 351 PRO A C 1
ATOM 2753 O O . PRO A 1 351 ? 18.581 -9.152 11.054 1.00 67.25 351 PRO A O 1
ATOM 2756 N N . GLU A 1 352 ? 20.407 -10.326 10.456 1.00 75.12 352 GLU A N 1
ATOM 2757 C CA . GLU A 1 352 ? 19.726 -11.359 9.651 1.00 75.12 352 GLU A CA 1
ATOM 2758 C C . GLU A 1 352 ? 19.046 -10.868 8.365 1.00 75.12 352 GLU A C 1
ATOM 2760 O O . GLU A 1 352 ? 18.348 -11.641 7.703 1.00 75.12 352 GLU A O 1
ATOM 2765 N N . ILE A 1 353 ? 19.291 -9.619 7.962 1.00 80.25 353 ILE A N 1
ATOM 2766 C CA . ILE A 1 353 ? 19.008 -9.175 6.597 1.00 80.25 353 ILE A CA 1
ATOM 2767 C C . ILE A 1 353 ? 20.116 -9.694 5.680 1.00 80.25 353 ILE A C 1
ATOM 2769 O O . ILE A 1 353 ? 21.302 -9.466 5.914 1.00 80.25 353 ILE A O 1
ATOM 2773 N N . VAL A 1 354 ? 19.726 -10.408 4.623 1.00 81.00 354 VAL A N 1
ATOM 2774 C CA . VAL A 1 354 ? 20.670 -10.885 3.607 1.00 81.00 354 VAL A CA 1
ATOM 2775 C C . VAL A 1 354 ? 20.777 -9.832 2.516 1.00 81.00 354 VAL A C 1
ATOM 2777 O O . VAL A 1 354 ? 19.804 -9.590 1.802 1.00 81.00 354 VAL A O 1
ATOM 2780 N N . VAL A 1 355 ? 21.966 -9.251 2.367 1.00 84.44 355 VAL A N 1
ATOM 2781 C CA . VAL A 1 355 ? 22.282 -8.285 1.310 1.00 84.44 355 VAL A CA 1
ATOM 2782 C C . VAL A 1 355 ? 23.242 -8.931 0.312 1.00 84.44 355 VAL A C 1
ATOM 2784 O O . VAL A 1 355 ? 24.299 -9.433 0.697 1.00 84.44 355 VAL A O 1
ATOM 2787 N N . LYS A 1 356 ? 22.878 -8.942 -0.975 1.00 85.88 356 LYS A N 1
ATOM 2788 C CA . LYS A 1 356 ? 23.763 -9.333 -2.085 1.00 85.88 356 LYS A CA 1
ATOM 2789 C C . LYS A 1 356 ? 23.892 -8.155 -3.054 1.00 85.88 356 LYS A C 1
ATOM 2791 O O . LYS A 1 356 ? 22.882 -7.601 -3.482 1.00 85.88 356 LYS A O 1
ATOM 2796 N N . THR A 1 357 ? 25.116 -7.806 -3.443 1.00 87.75 357 THR A N 1
ATOM 2797 C CA . THR A 1 357 ? 25.386 -6.766 -4.451 1.00 87.75 357 THR A CA 1
ATOM 2798 C C . THR A 1 357 ? 25.834 -7.414 -5.757 1.00 87.75 357 THR A C 1
ATOM 2800 O O . THR A 1 357 ? 26.733 -8.253 -5.752 1.00 87.75 357 THR A O 1
ATOM 2803 N N . ILE A 1 358 ? 25.215 -7.029 -6.874 1.00 86.94 358 ILE A N 1
ATOM 2804 C CA . ILE A 1 358 ? 25.545 -7.515 -8.221 1.00 86.94 358 ILE A CA 1
ATOM 2805 C C . ILE A 1 358 ? 25.736 -6.292 -9.121 1.00 86.94 358 ILE A C 1
ATOM 2807 O O . ILE A 1 358 ? 24.769 -5.668 -9.551 1.00 86.94 358 ILE A O 1
ATOM 2811 N N . GLY A 1 359 ? 26.987 -5.909 -9.382 1.00 88.50 359 GLY A N 1
ATOM 2812 C CA . GLY A 1 359 ? 27.277 -4.644 -10.065 1.00 88.50 359 GLY A CA 1
ATOM 2813 C C . GLY A 1 359 ? 26.768 -3.447 -9.253 1.00 88.50 359 GLY A C 1
ATOM 2814 O O . GLY A 1 359 ? 27.144 -3.283 -8.096 1.00 88.50 359 GLY A O 1
ATOM 2815 N N . ASN A 1 360 ? 25.901 -2.623 -9.847 1.00 88.69 360 ASN A N 1
ATOM 2816 C CA . ASN A 1 360 ? 25.221 -1.501 -9.183 1.00 88.69 360 ASN A CA 1
ATOM 2817 C C . ASN A 1 360 ? 23.859 -1.886 -8.563 1.00 88.69 360 ASN A C 1
ATOM 2819 O O . ASN A 1 360 ? 23.145 -1.011 -8.063 1.00 88.69 360 ASN A O 1
ATOM 2823 N N . MET A 1 361 ? 23.487 -3.168 -8.607 1.00 91.69 361 MET A N 1
ATOM 2824 C CA . MET A 1 361 ? 22.228 -3.688 -8.076 1.00 91.69 361 MET A CA 1
ATOM 2825 C C . MET A 1 361 ? 22.388 -4.234 -6.662 1.00 91.69 361 MET A C 1
ATOM 2827 O O . MET A 1 361 ? 23.422 -4.800 -6.304 1.00 91.69 361 MET A O 1
ATOM 2831 N N . GLU A 1 362 ? 21.326 -4.107 -5.878 1.00 91.31 362 GLU A N 1
ATOM 2832 C CA . GLU A 1 362 ? 21.243 -4.544 -4.492 1.00 91.31 362 GLU A CA 1
ATOM 2833 C C . GLU A 1 362 ? 20.007 -5.432 -4.315 1.00 91.31 362 GLU A C 1
ATOM 2835 O O . GLU A 1 362 ? 18.879 -5.047 -4.641 1.00 91.31 362 GLU A O 1
ATOM 2840 N N . PHE A 1 363 ? 20.239 -6.642 -3.814 1.00 92.00 363 PHE A N 1
ATOM 2841 C CA . PHE A 1 363 ? 19.211 -7.573 -3.382 1.00 92.00 363 PHE A CA 1
ATOM 2842 C C . PHE A 1 363 ? 19.171 -7.604 -1.856 1.00 92.00 363 PHE A C 1
ATOM 2844 O O . PHE A 1 363 ? 20.154 -7.996 -1.228 1.00 92.00 363 PHE A O 1
ATOM 2851 N N . ASN A 1 364 ? 18.027 -7.246 -1.276 1.00 90.00 364 ASN A N 1
ATOM 2852 C CA . ASN A 1 364 ? 17.813 -7.199 0.169 1.00 90.00 364 ASN A CA 1
ATOM 2853 C C . ASN A 1 364 ? 16.715 -8.177 0.575 1.00 90.00 364 ASN A C 1
ATOM 2855 O O . ASN A 1 364 ? 15.542 -7.897 0.336 1.00 90.00 364 ASN A O 1
ATOM 2859 N N . ASN A 1 365 ? 17.053 -9.289 1.227 1.00 91.38 365 ASN A N 1
ATOM 2860 C CA . ASN A 1 365 ? 16.066 -10.231 1.749 1.00 91.38 365 ASN A CA 1
ATOM 2861 C C . ASN A 1 365 ? 15.869 -10.069 3.260 1.00 91.38 365 ASN A C 1
ATOM 2863 O O . ASN A 1 365 ? 16.721 -10.457 4.059 1.00 91.38 365 ASN A O 1
ATOM 2867 N N . MET A 1 366 ? 14.703 -9.540 3.634 1.00 90.81 366 MET A N 1
ATOM 2868 C CA . MET A 1 366 ? 14.306 -9.317 5.027 1.00 90.81 366 MET A CA 1
ATOM 2869 C C . MET A 1 366 ? 13.522 -10.479 5.644 1.00 90.81 366 MET A C 1
ATOM 2871 O O . MET A 1 366 ? 13.301 -10.484 6.855 1.00 90.81 366 MET A O 1
ATOM 2875 N N . LEU A 1 367 ? 13.109 -11.463 4.838 1.00 93.38 367 LEU A N 1
ATOM 2876 C CA . LEU A 1 367 ? 12.233 -12.550 5.276 1.00 93.38 367 LEU A CA 1
ATOM 2877 C C . LEU A 1 367 ? 12.752 -13.313 6.505 1.00 93.38 367 LEU A C 1
ATOM 2879 O O . LEU A 1 367 ? 11.919 -13.616 7.359 1.00 93.38 367 LEU A O 1
ATOM 2883 N N . PRO A 1 368 ? 14.062 -13.609 6.671 1.00 91.12 368 PRO A N 1
ATOM 2884 C CA . PRO A 1 368 ? 14.538 -14.299 7.872 1.00 91.12 368 PRO A CA 1
ATOM 2885 C C . PRO A 1 368 ? 14.184 -13.555 9.167 1.00 91.12 368 PRO A C 1
ATOM 2887 O O . PRO A 1 368 ? 13.630 -14.150 10.092 1.00 91.12 368 PRO A O 1
ATOM 2890 N N . LEU A 1 369 ? 14.416 -12.239 9.206 1.00 91.31 369 LEU A N 1
ATOM 2891 C CA . LEU A 1 369 ? 14.087 -11.400 10.357 1.00 91.31 369 LEU A CA 1
ATOM 2892 C C . LEU A 1 369 ? 12.570 -11.240 10.522 1.00 91.31 369 LEU A C 1
ATOM 2894 O O . LEU A 1 369 ? 12.033 -11.466 11.608 1.00 91.31 369 LEU A O 1
ATOM 2898 N N . THR A 1 370 ? 11.872 -10.849 9.455 1.00 93.81 370 THR A N 1
ATOM 2899 C CA . THR A 1 370 ? 10.470 -10.416 9.538 1.00 93.81 370 THR A CA 1
ATOM 2900 C C . THR A 1 370 ? 9.524 -11.584 9.791 1.00 93.81 370 THR A C 1
ATOM 2902 O O . THR A 1 370 ? 8.655 -11.484 10.655 1.00 93.81 370 THR A O 1
ATOM 2905 N N . THR A 1 371 ? 9.739 -12.737 9.152 1.00 94.62 371 THR A N 1
ATOM 2906 C CA . THR A 1 371 ? 8.930 -13.939 9.421 1.00 94.62 371 THR A CA 1
ATOM 2907 C C . THR A 1 371 ? 9.143 -14.481 10.831 1.00 94.62 371 THR A C 1
ATOM 2909 O O . THR A 1 371 ? 8.197 -14.969 11.445 1.00 94.62 371 THR A O 1
ATOM 2912 N N . ARG A 1 372 ? 10.358 -14.371 11.385 1.00 93.44 372 ARG A N 1
ATOM 2913 C CA . ARG A 1 372 ? 10.629 -14.761 12.771 1.00 93.44 372 ARG A CA 1
ATOM 2914 C C . ARG A 1 372 ? 9.887 -13.867 13.759 1.00 93.44 372 ARG A C 1
ATOM 2916 O O . ARG A 1 372 ? 9.338 -14.391 14.723 1.00 93.44 372 ARG A O 1
ATOM 2923 N N . ILE A 1 373 ? 9.855 -12.551 13.528 1.00 94.56 373 ILE A N 1
ATOM 2924 C CA . ILE A 1 373 ? 9.089 -11.616 14.367 1.00 94.56 373 ILE A CA 1
ATOM 2925 C C . ILE A 1 373 ? 7.602 -11.980 14.336 1.00 94.56 373 ILE A C 1
ATOM 2927 O O . ILE A 1 373 ? 7.006 -12.152 15.394 1.00 94.56 373 ILE A O 1
ATOM 2931 N N . VAL A 1 374 ? 7.028 -12.184 13.145 1.00 95.69 374 VAL A N 1
ATOM 2932 C CA . VAL A 1 374 ? 5.616 -12.579 12.998 1.00 95.69 374 VAL A CA 1
ATOM 2933 C C . VAL A 1 374 ? 5.315 -13.890 13.737 1.00 95.69 374 VAL A C 1
ATOM 2935 O O . VAL A 1 374 ? 4.360 -13.955 14.507 1.00 95.69 374 VAL A O 1
ATOM 2938 N N . LYS A 1 375 ? 6.167 -14.913 13.584 1.00 94.75 375 LYS A N 1
ATOM 2939 C CA . LYS A 1 375 ? 6.003 -16.195 14.289 1.00 94.75 375 LYS A CA 1
ATOM 2940 C C . LYS A 1 375 ? 6.113 -16.053 15.807 1.00 94.75 375 LYS A C 1
ATOM 2942 O O . LYS A 1 375 ? 5.351 -16.687 16.527 1.00 94.75 375 LYS A O 1
ATOM 2947 N N . LYS A 1 376 ? 7.026 -15.210 16.309 1.00 94.50 376 LYS A N 1
ATOM 2948 C CA . LYS A 1 376 ? 7.126 -14.899 17.750 1.00 94.50 376 LYS A CA 1
ATOM 2949 C C . LYS A 1 376 ? 5.880 -14.181 18.281 1.00 94.50 376 LYS A C 1
ATOM 2951 O O . LYS A 1 376 ? 5.569 -14.330 19.454 1.00 94.50 376 LYS A O 1
ATOM 2956 N N . MET A 1 377 ? 5.165 -13.454 17.423 1.00 94.25 377 MET A N 1
ATOM 2957 C CA . MET A 1 377 ? 3.866 -12.847 17.732 1.00 94.25 377 MET A CA 1
ATOM 2958 C C . MET A 1 377 ? 2.691 -13.835 17.626 1.00 94.25 377 MET A C 1
ATOM 2960 O O . MET A 1 377 ? 1.548 -13.428 17.797 1.00 94.25 377 MET A O 1
ATOM 2964 N N . GLY A 1 378 ? 2.949 -15.120 17.352 1.00 91.75 378 GLY A N 1
ATOM 2965 C CA . GLY A 1 378 ? 1.928 -16.170 17.327 1.00 91.75 378 GLY A CA 1
ATOM 2966 C C . GLY A 1 378 ? 1.131 -16.271 16.024 1.00 91.75 378 GLY A C 1
ATOM 2967 O O . GLY A 1 378 ? 0.102 -16.937 16.009 1.00 91.75 378 GLY A O 1
ATOM 2968 N N . MET A 1 379 ? 1.586 -15.637 14.938 1.00 94.75 379 MET A N 1
ATOM 2969 C CA . MET A 1 379 ? 0.899 -15.651 13.642 1.00 94.75 379 MET A CA 1
ATOM 2970 C C . MET A 1 379 ? 1.691 -16.455 12.602 1.00 94.75 379 MET A C 1
ATOM 2972 O O . MET A 1 379 ? 2.924 -16.391 12.548 1.00 94.75 379 MET A O 1
ATOM 2976 N N . ASP A 1 380 ? 0.988 -17.203 11.751 1.00 94.75 380 ASP A N 1
ATOM 2977 C CA . ASP A 1 380 ? 1.609 -17.936 10.648 1.00 94.75 380 ASP A CA 1
ATOM 2978 C C . ASP A 1 380 ? 1.999 -17.005 9.496 1.00 94.75 380 ASP A C 1
ATOM 2980 O O . ASP A 1 380 ? 1.497 -15.889 9.364 1.00 94.75 380 ASP A O 1
ATOM 2984 N N . VAL A 1 381 ? 2.899 -17.474 8.628 1.00 95.50 381 VAL A N 1
ATOM 2985 C CA . VAL A 1 381 ? 3.364 -16.727 7.448 1.00 95.50 381 VAL A CA 1
ATOM 2986 C C . VAL A 1 381 ? 3.108 -17.501 6.162 1.00 95.50 381 VAL A C 1
ATOM 2988 O O . VAL A 1 381 ? 3.197 -18.728 6.133 1.00 95.50 381 VAL A O 1
ATOM 2991 N N . ASP A 1 382 ? 2.839 -16.791 5.067 1.00 92.75 382 ASP A N 1
ATOM 2992 C CA . ASP A 1 382 ? 2.573 -17.415 3.766 1.00 92.75 382 ASP A CA 1
ATOM 2993 C C . ASP A 1 382 ? 3.834 -17.809 2.976 1.00 92.75 382 ASP A C 1
ATOM 2995 O O . ASP A 1 382 ? 3.710 -18.428 1.913 1.00 92.75 382 ASP A O 1
ATOM 2999 N N . VAL A 1 383 ? 5.020 -17.499 3.507 1.00 87.88 383 VAL A N 1
ATOM 3000 C CA . VAL A 1 383 ? 6.331 -17.761 2.902 1.00 87.88 383 VAL A CA 1
ATOM 3001 C C . VAL A 1 383 ? 7.023 -18.952 3.566 1.00 87.88 383 VAL A C 1
ATOM 3003 O O . VAL A 1 383 ? 7.146 -19.028 4.791 1.00 87.88 383 VAL A O 1
ATOM 3006 N N . LYS A 1 384 ? 7.569 -19.861 2.751 1.00 75.88 384 LYS A N 1
ATOM 3007 C CA . LYS A 1 384 ? 8.504 -20.894 3.219 1.00 75.88 384 LYS A CA 1
ATOM 3008 C C . LYS A 1 384 ? 9.925 -20.336 3.162 1.00 75.88 384 LYS A C 1
ATOM 3010 O O . LYS A 1 384 ? 10.530 -20.320 2.099 1.00 75.88 384 LYS A O 1
ATOM 3015 N N . VAL A 1 385 ? 10.439 -19.860 4.297 1.00 67.25 385 VAL A N 1
ATOM 3016 C CA . VAL A 1 385 ? 11.790 -19.279 4.376 1.00 67.25 385 VAL A CA 1
ATOM 3017 C C . VAL A 1 385 ? 12.834 -20.327 3.995 1.00 67.25 385 VAL A C 1
ATOM 3019 O O . VAL A 1 385 ? 12.950 -21.360 4.656 1.00 67.25 385 VAL A O 1
ATOM 3022 N N . VAL A 1 386 ? 13.605 -20.047 2.946 1.00 64.81 386 VAL A N 1
ATOM 3023 C CA . VAL A 1 386 ? 14.724 -20.889 2.509 1.00 64.81 386 VAL A CA 1
ATOM 3024 C C . VAL A 1 386 ? 16.003 -20.424 3.209 1.00 64.81 386 VAL A C 1
ATOM 3026 O O . VAL A 1 386 ? 16.298 -19.232 3.249 1.00 64.81 386 VAL A O 1
ATOM 3029 N N . SER A 1 387 ? 16.770 -21.355 3.782 1.00 49.19 387 SER A N 1
ATOM 3030 C CA . SER A 1 387 ? 17.971 -21.045 4.577 1.00 49.19 387 SER A CA 1
ATOM 3031 C C . SER A 1 387 ? 19.194 -20.641 3.743 1.00 49.19 387 SER A C 1
ATOM 3033 O O . SER A 1 387 ? 20.141 -20.078 4.292 1.00 49.19 387 SER A O 1
ATOM 3035 N N . LYS A 1 388 ? 19.192 -20.903 2.428 1.00 55.44 388 LYS A N 1
ATOM 3036 C CA . LYS A 1 388 ? 20.236 -20.490 1.478 1.00 55.44 388 LYS A CA 1
ATOM 3037 C C . LYS A 1 388 ? 19.608 -20.127 0.132 1.00 55.44 388 LYS A C 1
ATOM 3039 O O . LYS A 1 388 ? 18.883 -20.934 -0.436 1.00 55.44 388 LYS A O 1
ATOM 3044 N N . ILE A 1 389 ? 19.912 -18.929 -0.362 1.00 60.09 389 ILE A N 1
ATOM 3045 C CA . ILE A 1 389 ? 19.598 -18.498 -1.732 1.00 60.09 389 ILE A CA 1
ATOM 3046 C C . ILE A 1 389 ? 20.838 -18.793 -2.569 1.00 60.09 389 ILE A C 1
ATOM 3048 O O . ILE A 1 389 ? 21.917 -18.306 -2.200 1.00 60.09 389 ILE A O 1
ATOM 3052 N N . SER A 1 390 ? 20.677 -19.586 -3.630 1.00 51.00 390 SER A N 1
ATOM 3053 C CA . SER A 1 390 ? 21.746 -19.999 -4.550 1.00 51.00 390 SER A CA 1
ATOM 3054 C C . SER A 1 390 ? 22.528 -18.845 -5.171 1.00 51.00 390 SER A C 1
ATOM 3056 O O . SER A 1 390 ? 22.050 -17.682 -5.152 1.00 51.00 390 SER A O 1
#

Solvent-accessible surface area (backbone atoms only — not comparable to full-atom values): 20507 Å² total; per-residue (Å²): 134,80,93,78,80,82,79,86,80,94,52,73,69,62,48,56,52,52,52,57,51,47,61,65,66,70,60,82,70,91,82,90,80,56,80,65,64,57,50,54,53,52,51,51,52,59,50,37,60,80,40,67,55,52,73,68,53,50,50,48,51,67,67,68,50,66,43,66,66,52,47,48,56,48,22,54,42,13,28,49,35,23,38,76,56,48,42,62,46,37,36,50,21,24,38,38,40,32,67,30,39,48,68,49,62,54,48,36,30,68,37,63,46,42,39,77,43,77,61,35,66,71,44,56,52,71,67,58,47,32,53,40,37,38,58,42,48,62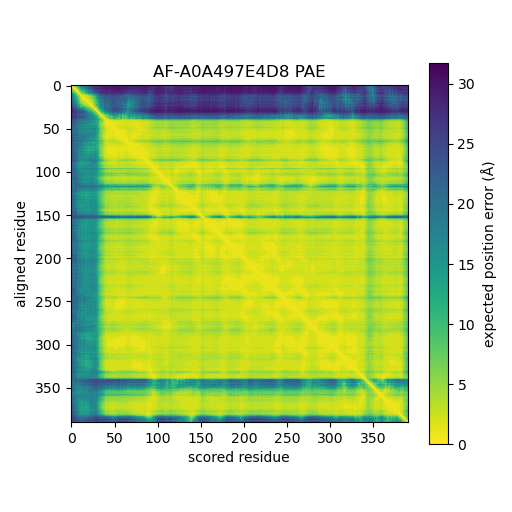,48,38,42,53,30,33,37,49,28,37,25,33,29,77,82,64,39,38,71,64,52,51,54,48,52,55,47,32,43,75,61,29,69,82,50,41,35,28,41,33,31,51,54,12,60,53,67,67,41,51,53,50,40,48,73,74,56,41,49,33,43,35,32,52,69,38,44,66,44,66,68,57,31,50,68,42,29,60,31,61,58,71,66,50,24,51,51,42,42,53,46,35,34,73,71,64,32,28,28,25,39,38,39,37,39,49,75,72,66,51,74,64,34,52,50,51,40,56,56,57,53,69,77,43,90,31,53,44,37,44,38,45,19,18,29,54,55,39,84,67,18,84,36,38,84,48,67,58,32,55,65,66,58,39,31,51,54,40,15,52,44,28,35,56,44,41,58,40,41,24,24,66,23,61,59,47,68,41,78,89,41,48,65,53,40,45,40,16,24,32,36,35,34,50,93,51,22,34,37,28,32,62,55,85,79,62,66,86,52,76,80,48,78,66,52,48,76,48,75,58,89,68,33,32,37,41,35,29,46,67,43,44,53,49,54,42,44,74,72,74,36,48,62,73,51,62,80,59,95,70,76,134